Protein AF-A0A1Q6R1G9-F1 (afdb_monomer)

Radius of gyration: 31.73 Å; Cα contacts (8 Å, |Δi|>4): 697; chains: 1; bounding box: 76×93×84 Å

pLDDT: mean 74.27, std 26.26, range [19.41, 98.19]

Solvent-accessible surface area (backbone atoms only — not comparable to full-atom values): 33262 Å² total; per-residue (Å²): 124,80,90,58,87,62,48,75,34,100,68,60,64,39,82,42,66,27,31,34,42,89,92,45,74,38,28,30,26,38,47,34,51,41,28,40,20,46,50,26,41,53,62,71,67,64,54,93,79,70,81,66,84,93,47,69,42,54,80,37,69,36,91,87,44,91,83,36,76,12,43,40,50,48,34,46,52,32,20,53,36,39,52,46,38,18,48,18,36,37,53,42,29,65,72,31,44,64,91,57,56,82,82,32,47,73,58,72,89,51,33,76,81,76,44,68,95,38,75,33,50,74,73,65,29,59,77,53,65,34,50,72,80,45,71,69,57,49,48,49,62,72,39,42,71,58,53,43,41,52,50,14,51,75,69,69,34,93,38,42,53,56,40,26,34,33,45,31,66,24,44,44,65,33,51,48,54,49,40,52,45,44,38,50,9,48,56,44,49,58,60,48,51,79,72,63,71,82,51,71,69,55,30,54,50,51,38,64,76,44,42,68,62,36,46,75,73,67,40,38,95,82,62,48,54,25,32,30,35,33,41,25,36,42,59,56,64,63,49,95,88,62,63,78,62,66,44,69,45,74,67,37,43,54,50,59,55,67,72,38,47,53,53,37,49,54,52,52,52,50,53,53,52,51,51,52,52,51,52,55,56,41,54,70,68,74,67,61,86,64,52,75,68,56,55,51,19,55,51,11,45,73,60,23,69,44,65,77,34,12,78,66,22,9,55,44,69,74,38,52,87,78,58,52,60,67,72,57,31,57,57,70,71,37,88,84,68,49,66,73,44,69,51,81,45,79,56,61,58,30,43,34,43,38,34,35,59,42,72,45,47,43,43,56,54,52,27,41,52,52,51,48,51,50,56,51,44,50,53,46,50,51,32,28,66,75,45,55,72,48,72,42,74,86,62,50,41,40,50,82,48,76,50,85,59,66,58,28,64,76,79,58,44,78,77,78,80,76,78,61,84,56,72,57,46,49,58,30,43,35,72,71,32,58,81,42,66,53,86,98,39,59,48,58,90,83,63,66,53,68,60,60,50,56,48,56,50,60,52,77,72,47,78,83,78,80,83,76,86,86,82,82,84,80,87,83,81,92,79,87,83,85,82,90,81,86,81,88,84,86,87,83,84,87,86,84,89,83,86,84,90,85,88,91,82,90,85,90,84,84,86,80,87,85,87,80,90,79,84,81,78,89,84,79,92,76,93,73,81,70,66,52,64,77,66,60,70,68,73,66,81,67,64,66,60,90,61,67,71,30,60,78,48,55,77,67,71,92,116

Nearest PDB structures (foldseek):
  5htf-assembly1_A  TM=3.664E-01  e=1.266E-05  Listeria monocytogenes EGD-e
  5htf-assembly1_B  TM=3.192E-01  e=3.270E-05  Listeria monocytogenes EGD-e
  3rfw-assembly1_A-2  TM=3.712E-01  e=2.515E-04  Campylobacter jejuni
  5tvl-assembly1_C  TM=3.513E-01  e=1.892E-04  Streptococcus pneumoniae str. Canada MDR_19A

Structure (mmCIF, N/CA/C/O backbone):
data_AF-A0A1Q6R1G9-F1
#
_entry.id   AF-A0A1Q6R1G9-F1
#
loop_
_atom_site.group_PDB
_atom_site.id
_atom_site.type_symbol
_atom_site.label_atom_id
_atom_site.label_alt_id
_atom_site.label_comp_id
_atom_site.label_asym_id
_atom_site.label_entity_id
_atom_site.label_seq_id
_atom_site.pdbx_PDB_ins_code
_atom_site.Cartn_x
_atom_site.Cartn_y
_atom_site.Cartn_z
_atom_site.occupancy
_atom_site.B_iso_or_equiv
_atom_site.auth_seq_id
_atom_site.auth_comp_id
_atom_site.auth_asym_id
_atom_site.auth_atom_id
_atom_site.pdbx_PDB_model_num
ATOM 1 N N . MET A 1 1 ? -4.329 -7.900 30.659 1.00 45.16 1 MET A N 1
ATOM 2 C CA . MET A 1 1 ? -5.139 -9.110 30.911 1.00 45.16 1 MET A CA 1
ATOM 3 C C . MET A 1 1 ? -6.608 -8.745 30.788 1.00 45.16 1 MET A C 1
ATOM 5 O O . MET A 1 1 ? -7.046 -7.829 31.473 1.00 45.16 1 MET A O 1
ATOM 9 N N . THR A 1 2 ? -7.349 -9.414 29.908 1.00 57.22 2 THR A N 1
ATOM 10 C CA . THR A 1 2 ? -8.808 -9.296 29.784 1.00 57.22 2 THR A CA 1
ATOM 11 C C . THR A 1 2 ? -9.470 -9.922 31.015 1.00 57.22 2 THR A C 1
ATOM 13 O O . THR A 1 2 ? -9.347 -11.117 31.260 1.00 57.22 2 THR A O 1
ATOM 16 N N . CYS A 1 3 ? -10.134 -9.116 31.844 1.00 59.91 3 CYS A N 1
ATOM 17 C CA . CYS A 1 3 ? -10.627 -9.555 33.159 1.00 59.91 3 CYS A CA 1
ATOM 18 C C . CYS A 1 3 ? -11.854 -10.492 33.107 1.00 59.91 3 CYS A C 1
ATOM 20 O O . CYS A 1 3 ? -12.264 -11.006 34.147 1.00 59.91 3 CYS A O 1
ATOM 22 N N . LYS A 1 4 ? -12.468 -10.695 31.931 1.00 70.62 4 LYS A N 1
ATOM 23 C CA . LYS A 1 4 ? -13.670 -11.524 31.740 1.00 70.62 4 LYS A CA 1
ATOM 24 C C . LYS A 1 4 ? -13.380 -12.718 30.829 1.00 70.62 4 LYS A C 1
ATOM 26 O O . LYS A 1 4 ? -12.700 -12.570 29.820 1.00 70.62 4 LYS A O 1
ATOM 31 N N . GLY A 1 5 ? -13.947 -13.881 31.164 1.00 78.44 5 GLY A N 1
ATOM 32 C CA . GLY A 1 5 ? -13.826 -15.102 30.353 1.00 78.44 5 GLY A CA 1
ATOM 33 C C . GLY A 1 5 ? -14.495 -14.997 28.977 1.00 78.44 5 GLY A C 1
ATOM 34 O O . GLY A 1 5 ? -13.939 -15.482 28.002 1.00 78.44 5 GLY A O 1
ATOM 35 N N . SER A 1 6 ? -15.635 -14.308 28.887 1.00 89.38 6 SER A N 1
ATOM 36 C CA . SER A 1 6 ? -16.322 -13.984 27.630 1.00 89.38 6 SER A CA 1
ATOM 37 C C . SER A 1 6 ? -16.879 -12.560 27.690 1.00 89.38 6 SER A C 1
ATOM 39 O O . SER A 1 6 ? -17.251 -12.068 28.762 1.00 89.38 6 SER A O 1
ATOM 41 N N . TYR A 1 7 ? -16.903 -11.908 26.531 1.00 92.19 7 TYR A N 1
ATOM 42 C CA . TYR A 1 7 ? -17.490 -10.591 26.288 1.00 92.19 7 TYR A CA 1
ATOM 43 C C . TYR A 1 7 ? -18.779 -10.673 25.463 1.00 92.19 7 TYR A C 1
ATOM 45 O O . TYR A 1 7 ? -19.393 -9.639 25.205 1.00 92.19 7 TYR A O 1
ATOM 53 N N . THR A 1 8 ? -19.195 -11.878 25.064 1.00 90.38 8 THR A N 1
ATOM 54 C CA . THR A 1 8 ? -20.430 -12.109 24.308 1.00 90.38 8 THR A CA 1
ATOM 55 C C . THR A 1 8 ? -21.641 -11.677 25.132 1.00 90.38 8 THR A C 1
ATOM 57 O O . THR A 1 8 ? -21.770 -12.049 26.300 1.00 90.38 8 THR A O 1
ATOM 60 N N . ALA A 1 9 ? -22.542 -10.904 24.530 1.00 87.56 9 ALA A N 1
ATOM 61 C CA . ALA A 1 9 ? -23.785 -10.478 25.161 1.00 87.56 9 ALA A CA 1
ATOM 62 C C . ALA A 1 9 ? -24.966 -10.555 24.185 1.00 87.56 9 ALA A C 1
ATOM 64 O O . ALA A 1 9 ? -24.833 -10.223 23.009 1.00 87.56 9 ALA A O 1
ATOM 65 N N . ASP A 1 10 ? -26.145 -10.915 24.703 1.00 81.38 10 ASP A N 1
ATOM 66 C CA . ASP A 1 10 ? -27.396 -10.962 23.926 1.00 81.38 10 ASP A CA 1
ATOM 67 C C . ASP A 1 10 ? -27.864 -9.569 23.470 1.00 81.38 10 ASP A C 1
ATOM 69 O O . ASP A 1 10 ? -28.629 -9.430 22.518 1.00 81.38 10 ASP A O 1
ATOM 73 N N . SER A 1 11 ? -27.415 -8.520 24.163 1.00 81.94 11 SER A N 1
ATOM 74 C CA . SER A 1 11 ? -27.711 -7.129 23.831 1.00 81.94 11 SER A CA 1
ATOM 75 C C . SER A 1 11 ? -26.503 -6.242 24.103 1.00 81.94 11 SER A C 1
ATOM 77 O O . SER A 1 11 ? -25.912 -6.318 25.182 1.00 81.94 11 SER A O 1
ATOM 79 N N . VAL A 1 12 ? -26.194 -5.353 23.160 1.00 85.69 12 VAL A N 1
ATOM 80 C CA . VAL A 1 12 ? -25.101 -4.380 23.265 1.00 85.69 12 VAL A CA 1
ATOM 81 C C . VAL A 1 12 ? -25.674 -3.013 23.632 1.00 85.69 12 VAL A C 1
ATOM 83 O O . VAL A 1 12 ? -26.525 -2.478 22.921 1.00 85.69 12 VAL A O 1
ATOM 86 N N . ASN A 1 13 ? -25.197 -2.411 24.726 1.00 89.00 13 ASN A N 1
ATOM 87 C CA . ASN A 1 13 ? -25.450 -0.991 24.979 1.00 89.00 13 ASN A CA 1
ATOM 88 C C . ASN A 1 13 ? -24.485 -0.166 24.123 1.00 89.00 13 ASN A C 1
ATOM 90 O O . ASN A 1 13 ? -23.390 0.156 24.582 1.00 89.00 13 ASN A O 1
ATOM 94 N N . ALA A 1 14 ? -24.898 0.167 22.899 1.00 89.38 14 ALA A N 1
ATOM 95 C CA . ALA A 1 14 ? -24.054 0.849 21.917 1.00 89.38 14 ALA A CA 1
ATOM 96 C C . ALA A 1 14 ? -23.446 2.162 22.440 1.00 89.38 14 ALA A C 1
ATOM 98 O O . ALA A 1 14 ? -22.307 2.465 22.118 1.00 89.38 14 ALA A O 1
ATOM 99 N N . SER A 1 15 ? -24.160 2.892 23.304 1.00 92.19 15 SER A N 1
ATOM 100 C CA . SER A 1 15 ? -23.715 4.183 23.853 1.00 92.19 15 SER A CA 1
ATOM 101 C C . SER A 1 15 ? -22.721 4.090 25.016 1.00 92.19 15 SER A C 1
ATOM 103 O O . SER A 1 15 ? -22.180 5.110 25.439 1.00 92.19 15 SER A O 1
ATOM 105 N N . ALA A 1 16 ? -22.498 2.897 25.576 1.00 94.69 16 ALA A N 1
ATOM 106 C CA . ALA A 1 16 ? -21.579 2.742 26.697 1.00 94.69 16 ALA A CA 1
ATOM 107 C C . ALA A 1 16 ? -20.139 3.013 26.248 1.00 94.69 16 ALA A C 1
ATOM 109 O O . ALA A 1 16 ? -19.669 2.413 25.283 1.00 94.69 16 ALA A O 1
ATOM 110 N N . VAL A 1 17 ? -19.449 3.894 26.970 1.00 97.06 17 VAL A N 1
ATOM 111 C CA . VAL A 1 17 ? -18.030 4.188 26.758 1.00 97.06 17 VAL A CA 1
ATOM 112 C C . VAL A 1 17 ? -17.202 3.026 27.295 1.00 97.06 17 VAL A C 1
ATOM 114 O O . VAL A 1 17 ? -17.390 2.606 28.435 1.00 97.06 17 VAL A O 1
ATOM 117 N N . VAL A 1 18 ? -16.301 2.508 26.467 1.00 96.62 18 VAL A N 1
ATOM 118 C CA . VAL A 1 18 ? -15.446 1.354 26.779 1.00 96.62 18 VAL A CA 1
ATOM 119 C C . VAL A 1 18 ? -13.963 1.690 2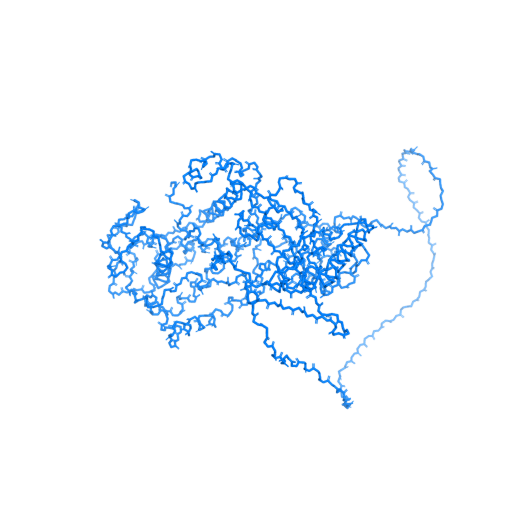6.785 1.00 96.62 18 VAL A C 1
ATOM 121 O O . VAL A 1 18 ? -13.184 0.963 27.397 1.00 96.62 18 VAL A O 1
ATOM 124 N N . ALA A 1 19 ? -13.561 2.778 26.129 1.00 97.62 19 ALA A N 1
ATOM 125 C CA . ALA A 1 19 ? -12.200 3.282 26.212 1.00 97.62 19 ALA A CA 1
ATOM 126 C C . ALA A 1 19 ? -12.145 4.802 26.026 1.00 97.62 19 ALA A C 1
ATOM 128 O O . ALA A 1 19 ? -13.033 5.392 25.407 1.00 97.62 19 ALA A O 1
ATOM 129 N N . THR A 1 20 ? -11.093 5.424 26.551 1.00 97.94 20 THR A N 1
ATOM 130 C CA . THR A 1 20 ? -10.837 6.865 26.453 1.00 97.94 20 THR A CA 1
ATOM 131 C C . THR A 1 20 ? -9.377 7.162 26.147 1.00 97.94 20 THR A C 1
ATOM 133 O O . THR A 1 20 ? -8.485 6.513 26.687 1.00 97.94 20 THR A O 1
ATOM 136 N N . VAL A 1 21 ? -9.130 8.190 25.333 1.00 96.94 21 VAL A N 1
ATOM 137 C CA . VAL A 1 21 ? -7.810 8.817 25.149 1.00 96.94 21 VAL A CA 1
ATOM 138 C C . VAL A 1 21 ? -8.005 10.323 25.304 1.00 96.94 21 VAL A C 1
ATOM 140 O O . VAL A 1 21 ? -8.555 10.991 24.428 1.00 96.94 21 VAL A O 1
ATOM 143 N N . GLY A 1 22 ? -7.610 10.879 26.449 1.00 91.81 22 GLY A N 1
ATOM 144 C CA . GLY A 1 22 ? -7.936 12.268 26.781 1.00 91.81 22 GLY A CA 1
ATOM 145 C C . GLY A 1 22 ? -9.454 12.501 26.809 1.00 91.81 22 GLY A C 1
ATOM 146 O O . GLY A 1 22 ? -10.150 11.915 27.632 1.00 91.81 22 GLY A O 1
ATOM 147 N N . ASN A 1 23 ? -9.963 13.355 25.915 1.00 93.44 23 ASN A N 1
ATOM 148 C CA . ASN A 1 23 ? -11.399 13.656 25.802 1.00 93.44 23 ASN A CA 1
ATOM 149 C C . ASN A 1 23 ? -12.135 12.778 24.776 1.00 93.44 23 ASN A C 1
ATOM 151 O O . ASN A 1 23 ? -13.359 12.854 24.679 1.00 93.44 23 ASN A O 1
ATOM 155 N N . GLU A 1 24 ? -11.401 11.983 24.004 1.00 96.38 24 GLU A N 1
ATOM 156 C CA . GLU A 1 24 ? -11.940 11.146 22.938 1.00 96.38 24 GLU A CA 1
ATOM 157 C C . GLU A 1 24 ? -12.395 9.801 23.508 1.00 96.38 24 GLU A C 1
ATOM 159 O O . GLU A 1 24 ? -11.781 9.268 24.438 1.00 96.38 24 GLU A O 1
ATOM 164 N N . GLN A 1 25 ? -13.484 9.257 22.965 1.00 96.88 25 GLN A N 1
ATOM 165 C CA . GLN A 1 25 ? -14.169 8.084 23.509 1.00 96.88 25 GLN A CA 1
ATOM 166 C C . GLN A 1 25 ? -14.356 7.009 22.441 1.00 96.88 25 GLN A C 1
ATOM 168 O O . GLN A 1 25 ? -14.712 7.310 21.304 1.00 96.88 25 GLN A O 1
ATOM 173 N N . LEU A 1 26 ? -14.175 5.752 22.842 1.00 97.50 26 LEU A N 1
ATOM 174 C CA . LEU A 1 26 ? -14.680 4.588 22.126 1.00 97.50 26 LEU A CA 1
ATOM 175 C C . LEU A 1 26 ? -15.954 4.116 22.807 1.00 97.50 26 LEU A C 1
ATOM 177 O O . LEU A 1 26 ? -15.952 3.831 24.007 1.00 97.50 26 LEU A O 1
ATOM 181 N N . THR A 1 27 ? -17.026 3.987 22.040 1.00 95.94 27 THR A N 1
ATOM 182 C CA . THR A 1 27 ? -18.274 3.383 22.509 1.00 95.94 27 THR A CA 1
ATOM 183 C C . THR A 1 27 ? -18.367 1.909 22.116 1.00 95.94 27 THR A C 1
ATOM 185 O O . THR A 1 27 ? -17.673 1.443 21.212 1.00 95.94 27 THR A O 1
ATOM 188 N N . ASN A 1 28 ? -19.245 1.151 22.771 1.00 93.62 28 ASN A N 1
ATOM 189 C CA . ASN A 1 28 ? -19.519 -0.241 22.412 1.00 93.62 28 ASN A CA 1
ATOM 190 C C . ASN A 1 28 ? -20.023 -0.390 20.965 1.00 93.62 28 ASN A C 1
ATOM 192 O O . ASN A 1 28 ? -19.706 -1.400 20.340 1.00 93.62 28 ASN A O 1
ATOM 196 N N . GLY A 1 29 ? -20.787 0.581 20.442 1.00 92.94 29 GLY A N 1
ATOM 197 C CA . GLY A 1 29 ? -21.279 0.590 19.057 1.00 92.94 29 GLY A CA 1
ATOM 198 C C . GLY A 1 29 ? -20.135 0.670 18.047 1.00 92.94 29 GLY A C 1
ATOM 199 O O . GLY A 1 29 ? -20.004 -0.192 17.180 1.00 92.94 29 GLY A O 1
ATOM 200 N N . GLN A 1 30 ? -19.231 1.629 18.241 1.00 94.56 30 GLN A N 1
ATOM 201 C CA . GLN A 1 30 ? -18.008 1.767 17.445 1.00 94.56 30 GLN A CA 1
ATOM 202 C C . GLN A 1 30 ? -17.062 0.568 17.606 1.00 94.56 30 GLN A C 1
ATOM 204 O O . GLN A 1 30 ? -16.509 0.081 16.621 1.00 94.56 30 GLN A O 1
ATOM 209 N N . LEU A 1 31 ? -16.892 0.050 18.831 1.00 95.12 31 LEU A N 1
ATOM 210 C CA . LEU A 1 31 ? -16.052 -1.124 19.091 1.00 95.12 31 LEU A CA 1
ATOM 211 C C . LEU A 1 31 ? -16.529 -2.342 18.298 1.00 95.12 31 LEU A C 1
ATOM 213 O O . LEU A 1 31 ? -15.694 -3.121 17.839 1.00 95.12 31 LEU A O 1
ATOM 217 N N . GLN A 1 32 ? -17.843 -2.498 18.102 1.00 93.00 32 GLN A N 1
ATOM 218 C CA . GLN A 1 32 ? -18.346 -3.586 17.279 1.00 93.00 32 GLN A CA 1
ATOM 219 C C . GLN A 1 32 ? -17.783 -3.536 15.855 1.00 93.00 32 GLN A C 1
ATOM 221 O O . GLN A 1 32 ? -17.365 -4.566 15.334 1.00 93.00 32 GLN A O 1
ATOM 226 N N . VAL A 1 33 ? -17.754 -2.349 15.241 1.00 92.12 33 VAL A N 1
ATOM 227 C CA . VAL A 1 33 ? -17.254 -2.155 13.874 1.00 92.12 33 VAL A CA 1
ATOM 228 C C . VAL A 1 33 ? -15.793 -2.598 13.785 1.00 92.12 33 VAL A C 1
ATOM 230 O O . VAL A 1 33 ? -15.465 -3.449 12.962 1.00 92.12 33 VAL A O 1
ATOM 233 N N . TYR A 1 34 ? -14.938 -2.115 14.693 1.00 92.88 34 TYR A N 1
ATOM 234 C CA . TYR A 1 34 ? -13.528 -2.520 14.741 1.00 92.88 34 TYR A CA 1
ATOM 235 C C . TYR A 1 34 ? -13.355 -4.025 14.969 1.00 92.88 34 TYR A C 1
ATOM 237 O O . TYR A 1 34 ? -12.581 -4.667 14.265 1.00 92.88 34 TYR A O 1
ATOM 245 N N . TYR A 1 35 ? -14.086 -4.605 15.923 1.00 94.06 35 TYR A N 1
ATOM 246 C CA . TYR A 1 35 ? -13.999 -6.031 16.240 1.00 94.06 35 TYR A CA 1
ATOM 247 C C . TYR A 1 35 ? -14.325 -6.911 15.036 1.00 94.06 35 TYR A C 1
ATOM 249 O O . TYR A 1 35 ? -13.579 -7.824 14.689 1.00 94.06 35 TYR A O 1
ATOM 257 N N . TRP A 1 36 ? -15.430 -6.611 14.371 1.00 91.94 36 TRP A N 1
ATOM 258 C CA . TRP A 1 36 ? -15.939 -7.428 13.286 1.00 91.94 36 TRP A CA 1
ATOM 259 C C . TRP A 1 36 ? -15.193 -7.212 11.967 1.00 91.94 36 TRP A C 1
ATOM 261 O O . TRP A 1 36 ? -15.085 -8.156 11.184 1.00 91.94 36 TRP A O 1
ATOM 271 N N . MET A 1 37 ? -14.582 -6.040 11.767 1.00 89.88 37 MET A N 1
ATOM 272 C CA . MET A 1 37 ? -13.588 -5.820 10.710 1.00 89.88 37 MET A CA 1
ATOM 273 C C . MET A 1 37 ? -12.325 -6.665 10.912 1.00 89.88 37 MET A C 1
ATOM 275 O O . MET A 1 37 ? -11.801 -7.212 9.942 1.00 89.88 37 MET A O 1
ATOM 279 N N . GLU A 1 38 ? -11.826 -6.793 12.147 1.00 91.75 38 GLU A N 1
ATOM 280 C CA . GLU A 1 38 ? -10.655 -7.632 12.452 1.00 91.75 38 GLU A CA 1
ATOM 281 C C . GLU A 1 38 ? -10.944 -9.112 12.179 1.00 91.75 38 GLU A C 1
ATOM 283 O O . GLU A 1 38 ? -10.144 -9.792 11.536 1.00 91.75 38 GLU A O 1
ATOM 288 N N . VAL A 1 39 ? -12.122 -9.596 12.587 1.00 91.88 39 VAL A N 1
ATOM 289 C CA . VAL A 1 39 ? -12.578 -10.965 12.291 1.00 91.88 39 VAL A CA 1
ATOM 290 C C . VAL A 1 39 ? -12.679 -11.196 10.779 1.00 91.88 39 VAL A C 1
ATOM 292 O O . VAL A 1 39 ? -12.166 -12.198 10.278 1.00 91.88 39 VAL A O 1
ATOM 295 N N . ALA A 1 40 ? -13.313 -10.277 10.042 1.00 89.56 40 ALA A N 1
ATOM 296 C CA . ALA A 1 40 ? -13.475 -10.383 8.592 1.00 89.56 40 ALA A CA 1
ATOM 297 C C . ALA A 1 40 ? -12.126 -10.382 7.857 1.00 89.56 40 ALA A C 1
ATOM 299 O O . ALA A 1 40 ? -11.899 -11.219 6.982 1.00 89.56 40 ALA A O 1
ATOM 300 N N . SER A 1 41 ? -11.213 -9.494 8.258 1.00 89.06 41 SER A N 1
ATOM 301 C CA . SER A 1 41 ? -9.874 -9.387 7.666 1.00 89.06 41 SER A CA 1
ATOM 302 C C . SER A 1 41 ? -9.068 -10.670 7.893 1.00 89.06 41 SER A C 1
ATOM 304 O O . SER A 1 41 ? -8.494 -11.215 6.952 1.00 89.06 41 SER A O 1
ATOM 306 N N . TYR A 1 42 ? -9.102 -11.218 9.113 1.00 90.75 42 TYR A N 1
ATOM 307 C CA . TYR A 1 42 ? -8.422 -12.474 9.438 1.00 90.75 42 TYR A CA 1
ATOM 308 C C . TYR A 1 42 ? -9.006 -13.668 8.670 1.00 90.75 42 TYR A C 1
ATOM 310 O O . TYR A 1 42 ? -8.274 -14.520 8.167 1.00 90.75 42 TYR A O 1
ATOM 318 N N . ARG A 1 43 ? -10.338 -13.716 8.524 1.00 88.56 43 ARG A N 1
ATOM 319 C CA . ARG A 1 43 ? -11.025 -14.739 7.724 1.00 88.56 43 ARG A CA 1
ATOM 320 C C . ARG A 1 43 ? -10.616 -14.681 6.252 1.00 88.56 43 ARG A C 1
ATOM 322 O O . ARG A 1 43 ? -10.435 -15.728 5.635 1.00 88.56 43 ARG A O 1
ATOM 329 N N . GLN A 1 44 ? -10.480 -13.481 5.688 1.00 86.81 44 GLN A N 1
ATOM 330 C CA . GLN A 1 44 ? -10.118 -13.289 4.283 1.00 86.81 44 GLN A CA 1
ATOM 331 C C . GLN A 1 44 ? -8.654 -13.640 3.996 1.00 86.81 44 GLN A C 1
ATOM 333 O O . GLN A 1 44 ? -8.360 -14.184 2.933 1.00 86.81 44 GLN A O 1
ATOM 338 N N . ALA A 1 45 ? -7.752 -13.365 4.940 1.00 85.75 45 ALA A N 1
ATOM 339 C CA . ALA A 1 45 ? -6.326 -13.652 4.801 1.00 85.75 45 ALA A CA 1
ATOM 340 C C . ALA A 1 45 ? -5.993 -15.157 4.752 1.00 85.75 45 ALA A C 1
ATOM 342 O O . ALA A 1 45 ? -4.891 -15.513 4.341 1.00 85.75 45 ALA A O 1
ATOM 343 N N . ALA A 1 46 ? -6.941 -16.035 5.112 1.00 82.19 46 ALA A N 1
ATOM 344 C CA . ALA A 1 46 ? -6.814 -17.492 5.028 1.00 82.19 46 ALA A CA 1
ATOM 345 C C . ALA A 1 46 ? -5.542 -18.038 5.709 1.00 82.19 46 ALA A C 1
ATOM 347 O O . ALA A 1 46 ? -4.821 -18.859 5.142 1.00 82.19 46 ALA A O 1
ATOM 348 N N . HIS A 1 47 ? -5.276 -17.563 6.930 1.00 84.56 47 HIS A N 1
ATOM 349 C CA . HIS A 1 47 ? -4.162 -18.029 7.756 1.00 84.56 47 HIS A CA 1
ATOM 350 C C . HIS A 1 47 ? -4.216 -19.547 7.994 1.00 84.56 47 HIS A C 1
ATOM 352 O O . HIS A 1 47 ? -5.297 -20.126 8.112 1.00 84.56 47 HIS A O 1
ATOM 358 N N . GLU A 1 48 ? -3.043 -20.182 8.101 1.00 85.06 48 GLU A N 1
ATOM 359 C CA . GLU A 1 48 ? -2.925 -21.626 8.361 1.00 85.06 48 GLU A CA 1
ATOM 360 C C . GLU A 1 48 ? -3.580 -22.025 9.689 1.00 85.06 48 GLU A C 1
ATOM 362 O O . GLU A 1 48 ? -4.308 -23.016 9.758 1.00 85.06 48 GLU A O 1
ATOM 367 N N . THR A 1 49 ? -3.363 -21.214 10.725 1.00 91.62 49 THR A N 1
ATOM 368 C CA . THR A 1 49 ? -4.029 -21.335 12.022 1.00 91.62 49 THR A CA 1
ATOM 369 C C . THR A 1 49 ? -5.186 -20.350 12.064 1.00 91.62 49 THR A C 1
ATOM 371 O O . THR A 1 49 ? -4.966 -19.146 12.003 1.00 91.62 49 THR A O 1
ATOM 374 N N . ALA A 1 50 ? -6.421 -20.835 12.172 1.00 92.38 50 ALA A N 1
ATOM 375 C CA . ALA A 1 50 ? -7.610 -19.989 12.220 1.00 92.38 50 ALA A CA 1
ATOM 376 C C . ALA A 1 50 ? -8.716 -20.620 13.081 1.00 92.38 50 ALA A C 1
ATOM 378 O O . ALA A 1 50 ? -8.784 -21.850 13.181 1.00 92.38 50 ALA A O 1
ATOM 379 N N . PRO A 1 51 ? -9.602 -19.811 13.694 1.00 94.00 51 PRO A N 1
ATOM 380 C CA . PRO A 1 51 ? -10.769 -20.342 14.380 1.00 94.00 51 PRO A CA 1
ATOM 381 C C . PRO A 1 51 ? -11.768 -20.950 13.395 1.00 94.00 51 PRO A C 1
ATOM 383 O O . PRO A 1 51 ? -11.838 -20.583 12.222 1.00 94.00 51 PRO A O 1
ATOM 386 N N . ASP A 1 52 ? -12.630 -21.818 13.914 1.00 92.19 52 ASP A N 1
ATOM 387 C CA . ASP A 1 52 ? -13.865 -22.181 13.236 1.00 92.19 52 ASP A CA 1
ATOM 388 C C . ASP A 1 52 ? -14.849 -21.006 13.349 1.00 92.19 52 ASP A C 1
ATOM 390 O O . ASP A 1 52 ? -15.458 -20.783 14.399 1.00 92.19 52 ASP A O 1
ATOM 394 N N . PHE A 1 53 ? -14.973 -20.228 12.271 1.00 90.06 53 PHE A N 1
ATOM 395 C CA . PHE A 1 53 ? -15.846 -19.051 12.211 1.00 90.06 53 PHE A CA 1
ATOM 396 C C . PHE A 1 53 ? -17.344 -19.387 12.299 1.00 90.06 53 PHE A C 1
ATOM 398 O O . PHE A 1 53 ? -18.139 -18.481 12.539 1.00 90.06 53 PHE A O 1
ATOM 405 N N . ASP A 1 54 ? -17.733 -20.659 12.151 1.00 88.81 54 ASP A N 1
ATOM 406 C CA . ASP A 1 54 ? -19.119 -21.107 12.332 1.00 88.81 54 ASP A CA 1
ATOM 407 C C . ASP A 1 54 ? -19.428 -21.460 13.803 1.00 88.81 54 ASP A C 1
ATOM 409 O O . ASP A 1 54 ? -20.562 -21.807 14.152 1.00 88.81 54 ASP A O 1
ATOM 413 N N . LYS A 1 55 ? -18.432 -21.364 14.696 1.00 90.50 55 LYS A N 1
ATOM 414 C CA . LYS A 1 55 ? -18.561 -21.597 16.140 1.00 90.50 55 LYS A CA 1
ATOM 415 C C . LYS A 1 55 ? -18.306 -20.325 16.959 1.00 90.50 55 LYS A C 1
ATOM 417 O O . LYS A 1 55 ? -17.586 -19.431 16.519 1.00 90.50 55 LYS A O 1
ATOM 422 N N . PRO A 1 56 ? -18.823 -20.245 18.202 1.00 90.75 56 PRO A N 1
ATOM 423 C CA . PRO A 1 56 ? -18.568 -19.104 19.079 1.00 90.75 56 PRO A CA 1
ATOM 424 C C . PRO A 1 56 ? -17.069 -18.894 19.347 1.00 90.75 56 PRO A C 1
ATOM 426 O O . PRO A 1 56 ? -16.384 -19.788 19.853 1.00 90.75 56 PRO A O 1
ATOM 429 N N . LEU A 1 57 ? -16.553 -17.706 19.014 1.00 92.75 57 LEU A N 1
ATOM 430 C CA . LEU A 1 57 ? -15.128 -17.355 19.127 1.00 92.75 57 LEU A CA 1
ATOM 431 C C . LEU A 1 57 ? -14.634 -17.259 20.580 1.00 92.75 57 LEU A C 1
ATOM 433 O O . LEU A 1 57 ? -13.436 -17.334 20.839 1.00 92.75 57 LEU A O 1
ATOM 437 N N . ASP A 1 58 ? -15.539 -17.090 21.540 1.00 92.75 58 ASP A N 1
ATOM 438 C CA . ASP A 1 58 ? -15.238 -17.015 22.972 1.00 92.75 58 ASP A CA 1
ATOM 439 C C . ASP A 1 58 ? -15.012 -18.384 23.622 1.00 92.75 58 ASP A C 1
ATOM 441 O O . ASP A 1 58 ? -14.410 -18.465 24.691 1.00 92.75 58 ASP A O 1
ATOM 445 N N . THR A 1 59 ? -15.448 -19.458 22.962 1.00 92.06 59 THR A N 1
ATOM 446 C CA . THR A 1 59 ? -15.269 -20.844 23.425 1.00 92.06 59 THR A CA 1
ATOM 447 C C . THR A 1 59 ? -14.033 -21.531 22.848 1.00 92.06 59 THR A C 1
ATOM 449 O O . THR A 1 59 ? -13.641 -22.595 23.325 1.00 92.06 59 THR A O 1
ATOM 452 N N . GLN A 1 60 ? -13.422 -20.939 21.821 1.00 94.06 60 GLN A N 1
ATOM 453 C CA . GLN A 1 60 ? -12.291 -21.513 21.100 1.00 94.06 60 GLN A CA 1
ATOM 454 C C . GLN A 1 60 ? -10.982 -20.903 21.617 1.00 94.06 60 GLN A C 1
ATOM 456 O O . GLN A 1 60 ? -10.858 -19.674 21.585 1.00 94.06 60 GLN A O 1
ATOM 461 N N . PRO A 1 61 ? -10.009 -21.709 22.081 1.00 93.44 61 PRO A N 1
ATOM 462 C CA . PRO A 1 61 ? -8.728 -21.192 22.550 1.00 93.44 61 PRO A CA 1
ATOM 463 C C . PRO A 1 61 ? -7.943 -20.552 21.402 1.00 93.44 61 PRO A C 1
ATOM 465 O O . PRO A 1 61 ? -7.948 -21.070 20.287 1.00 93.44 61 PRO A O 1
ATOM 468 N N . CYS A 1 62 ? -7.273 -19.432 21.678 1.00 92.88 62 CYS A N 1
ATOM 469 C CA . CYS A 1 62 ? -6.345 -18.826 20.726 1.00 92.88 62 CYS A CA 1
ATOM 470 C C . CYS A 1 62 ? -5.000 -19.557 20.802 1.00 92.88 62 CYS A C 1
ATOM 472 O O . CYS A 1 62 ? -4.411 -19.649 21.877 1.00 92.88 62 CYS A O 1
ATOM 474 N N . GLU A 1 63 ? -4.519 -20.070 19.673 1.00 91.50 63 GLU A N 1
ATOM 475 C CA . GLU A 1 63 ? -3.270 -20.845 19.614 1.00 91.50 63 GLU A CA 1
ATOM 476 C C . GLU A 1 63 ? -2.048 -19.977 19.284 1.00 91.50 63 GLU A C 1
ATOM 478 O O . GLU A 1 63 ? -0.918 -20.410 19.486 1.00 91.50 63 GLU A O 1
ATOM 483 N N . ILE A 1 64 ? -2.275 -18.749 18.807 1.00 91.06 64 ILE A N 1
ATOM 484 C CA . ILE A 1 64 ? -1.224 -17.862 18.287 1.00 91.06 64 ILE A CA 1
ATOM 485 C C . ILE A 1 64 ? -0.829 -16.728 19.239 1.00 91.06 64 ILE A C 1
ATOM 487 O O . ILE A 1 64 ? 0.222 -16.128 19.063 1.00 91.06 64 ILE A O 1
ATOM 491 N N . ASP A 1 65 ? -1.642 -16.422 20.254 1.00 88.81 65 ASP A N 1
ATOM 492 C CA . ASP A 1 65 ? -1.337 -15.386 21.248 1.00 88.81 65 ASP A CA 1
ATOM 493 C C . ASP A 1 65 ? -1.585 -15.942 22.654 1.00 88.81 65 ASP A C 1
ATOM 495 O O . ASP A 1 65 ? -2.723 -16.079 23.105 1.00 88.81 65 ASP A O 1
ATOM 499 N N . THR A 1 66 ? -0.498 -16.242 23.366 1.00 87.56 66 THR A N 1
ATOM 500 C CA . THR A 1 66 ? -0.548 -16.813 24.724 1.00 87.56 66 THR A CA 1
ATOM 501 C C . THR A 1 66 ? -1.008 -15.815 25.793 1.00 87.56 66 THR A C 1
ATOM 503 O O . THR A 1 66 ? -1.289 -16.209 26.927 1.00 87.56 66 THR A O 1
ATOM 506 N N . SER A 1 67 ? -1.121 -14.524 25.457 1.00 88.56 67 SER A N 1
ATOM 507 C CA . SER A 1 67 ? -1.609 -13.484 26.370 1.00 88.56 67 SER A CA 1
ATOM 508 C C . SER A 1 67 ? -3.139 -13.427 26.473 1.00 88.56 67 SER A C 1
ATOM 510 O O . SER A 1 67 ? -3.670 -12.718 27.338 1.00 88.56 67 SER A O 1
ATOM 512 N N . VAL A 1 68 ? -3.853 -14.171 25.622 1.00 90.81 68 VAL A N 1
ATOM 513 C CA . VAL A 1 68 ? -5.319 -14.243 25.573 1.00 90.81 68 VAL A CA 1
ATOM 514 C C . VAL A 1 68 ? -5.803 -15.691 25.652 1.00 90.81 68 VAL A C 1
ATOM 516 O O . VAL A 1 68 ? -5.122 -16.622 25.243 1.00 90.81 68 VAL A O 1
ATOM 519 N N . ALA A 1 69 ? -7.001 -15.896 26.198 1.00 90.56 69 ALA A N 1
ATOM 520 C CA . ALA A 1 69 ? -7.556 -17.231 26.418 1.00 90.56 69 ALA A CA 1
ATOM 521 C C . ALA A 1 69 ? -8.405 -17.746 25.248 1.00 90.56 69 ALA A C 1
ATOM 523 O O . ALA A 1 69 ? -8.622 -18.951 25.148 1.00 90.56 69 ALA A O 1
ATOM 524 N N . SER A 1 70 ? -8.919 -16.863 24.387 1.00 94.62 70 SER A N 1
ATOM 525 C CA . SER A 1 70 ? -9.817 -17.234 23.288 1.00 94.62 70 SER A CA 1
ATOM 526 C C . SER A 1 70 ? -9.633 -16.366 22.049 1.00 94.62 70 SER A C 1
ATOM 528 O O . SER A 1 70 ? -9.127 -15.243 22.130 1.00 94.62 70 SER A O 1
ATOM 530 N N . TRP A 1 71 ? -10.095 -16.860 20.899 1.00 94.62 71 TRP A N 1
ATOM 531 C CA . TRP A 1 71 ? -10.112 -16.089 19.653 1.00 94.62 71 TRP A CA 1
ATOM 532 C C . TRP A 1 71 ? -10.936 -14.802 19.774 1.00 94.62 71 TRP A C 1
ATOM 534 O O . TRP A 1 71 ? -10.559 -13.776 19.213 1.00 94.62 71 TRP A O 1
ATOM 544 N N . GLN A 1 72 ? -12.012 -14.793 20.573 1.00 94.81 72 GLN A N 1
ATOM 545 C CA . GLN A 1 72 ? -12.734 -13.551 20.867 1.00 94.81 72 GLN A CA 1
ATOM 546 C C . GLN A 1 72 ? -11.821 -12.513 21.524 1.00 94.81 72 GLN A C 1
ATOM 548 O O . GLN A 1 72 ? -11.830 -11.351 21.126 1.00 94.81 72 GLN A O 1
ATOM 553 N N . GLN A 1 73 ? -11.043 -12.911 22.529 1.00 94.69 73 GLN A N 1
ATOM 554 C CA . GLN A 1 73 ? -10.143 -11.992 23.222 1.00 94.69 73 GLN A CA 1
ATOM 555 C C . GLN A 1 73 ? -8.993 -11.528 22.321 1.00 94.69 73 GLN A C 1
ATOM 557 O O . GLN A 1 73 ? -8.608 -10.363 22.398 1.00 94.69 73 GLN A O 1
ATOM 562 N N . TYR A 1 74 ? -8.501 -12.399 21.436 1.00 95.00 74 TYR A N 1
ATOM 563 C CA . TYR A 1 74 ? -7.518 -12.046 20.411 1.00 95.00 74 TYR A CA 1
ATOM 564 C C . TYR A 1 74 ? -8.031 -10.927 19.493 1.00 95.00 74 TYR A C 1
ATOM 566 O O . TYR A 1 74 ? -7.413 -9.865 19.397 1.00 95.00 74 TYR A O 1
ATOM 574 N N . PHE A 1 75 ? -9.210 -11.103 18.888 1.00 95.00 75 PHE A N 1
ATOM 575 C CA . PHE A 1 75 ? -9.792 -10.077 18.017 1.00 95.00 75 PHE A CA 1
ATOM 576 C C . PHE A 1 75 ? -10.191 -8.810 18.779 1.00 95.00 75 PHE A C 1
ATOM 578 O O . PHE A 1 75 ? -10.028 -7.712 18.258 1.00 95.00 75 PHE A O 1
ATOM 585 N N . LEU A 1 76 ? -10.643 -8.925 20.034 1.00 95.81 76 LEU A N 1
ATOM 586 C CA . LEU A 1 76 ? -10.933 -7.761 20.876 1.00 95.81 76 LEU A CA 1
ATOM 587 C C . LEU A 1 76 ? -9.672 -6.933 21.151 1.00 95.81 76 LEU A C 1
ATOM 589 O O . LEU A 1 76 ? -9.709 -5.708 21.047 1.00 95.81 76 LEU A O 1
ATOM 593 N N . LYS A 1 77 ? -8.553 -7.591 21.471 1.00 95.12 77 LYS A N 1
ATOM 594 C CA . LYS A 1 77 ? -7.257 -6.931 21.662 1.00 95.12 77 LYS A CA 1
ATOM 595 C C . LYS A 1 77 ? -6.845 -6.174 20.398 1.00 95.12 77 LYS A C 1
ATOM 597 O O . LYS A 1 77 ? -6.515 -4.995 20.493 1.00 95.12 77 LYS A O 1
ATOM 602 N N . ARG A 1 78 ? -6.937 -6.806 19.223 1.00 94.50 78 ARG A N 1
ATOM 603 C CA . ARG A 1 78 ? -6.651 -6.157 17.929 1.00 94.50 78 ARG A CA 1
ATOM 604 C C . ARG A 1 78 ? -7.569 -4.972 17.657 1.00 94.50 78 ARG A C 1
ATOM 606 O O . ARG A 1 78 ? -7.082 -3.910 17.308 1.00 94.50 78 ARG A O 1
ATOM 613 N N . ALA A 1 79 ? -8.871 -5.113 17.893 1.00 95.12 79 ALA A N 1
ATOM 614 C CA . ALA A 1 79 ? -9.847 -4.048 17.671 1.00 95.12 79 ALA A CA 1
ATOM 615 C C . ALA A 1 79 ? -9.553 -2.797 18.510 1.00 95.12 79 ALA A C 1
ATOM 617 O O . ALA A 1 79 ? -9.579 -1.676 18.000 1.00 95.12 79 ALA A O 1
ATOM 618 N N . LEU A 1 80 ? -9.227 -2.996 19.791 1.00 96.38 80 LEU A N 1
ATOM 619 C CA . LEU A 1 80 ? -8.842 -1.916 20.700 1.00 96.38 80 LEU A CA 1
ATOM 620 C C . LEU A 1 80 ? -7.531 -1.255 20.256 1.00 96.38 80 LEU A C 1
ATOM 622 O O . LEU A 1 80 ? -7.441 -0.029 20.277 1.00 96.38 80 LEU A O 1
ATOM 626 N N . LEU A 1 81 ? -6.544 -2.042 19.811 1.00 95.00 81 LEU A N 1
ATOM 627 C CA . LEU A 1 81 ? -5.290 -1.519 19.261 1.00 95.00 81 LEU A CA 1
ATOM 628 C C . LEU A 1 81 ? -5.513 -0.749 17.955 1.00 95.00 81 LEU A C 1
ATOM 630 O O . LEU A 1 81 ? -4.925 0.313 17.786 1.00 95.00 81 LEU A O 1
ATOM 634 N N . SER A 1 82 ? -6.380 -1.234 17.066 1.00 93.62 82 SER A N 1
ATOM 635 C CA . SER A 1 82 ? -6.716 -0.580 15.799 1.00 93.62 82 SER A CA 1
ATOM 636 C C . SER A 1 82 ? -7.365 0.784 16.021 1.00 93.62 82 SER A C 1
ATOM 638 O O . SER A 1 82 ? -6.924 1.775 15.435 1.00 93.62 82 SER A O 1
ATOM 640 N N . TRP A 1 83 ? -8.346 0.868 16.926 1.00 96.06 83 TRP A N 1
ATOM 641 C CA . TRP A 1 83 ? -8.922 2.150 17.333 1.00 96.06 83 TRP A CA 1
ATOM 642 C C . TRP A 1 83 ? -7.878 3.069 17.978 1.00 96.06 83 TRP A C 1
ATOM 644 O O . TRP A 1 83 ? -7.761 4.233 17.594 1.00 96.06 83 TRP A O 1
ATOM 654 N N . HIS A 1 84 ? -7.101 2.550 18.937 1.00 97.56 84 HIS A N 1
ATOM 655 C CA . HIS A 1 84 ? -6.110 3.339 19.671 1.00 97.56 84 HIS A CA 1
ATOM 656 C C . HIS A 1 84 ? -5.057 3.922 18.732 1.00 97.56 84 HIS A C 1
ATOM 658 O O . HIS A 1 84 ? -4.773 5.112 18.808 1.00 97.56 84 HIS A O 1
ATOM 664 N N . SER A 1 85 ? -4.526 3.125 17.807 1.00 95.81 85 SER A N 1
ATOM 665 C CA . SER A 1 85 ? -3.556 3.582 16.815 1.00 95.81 85 SER A CA 1
ATOM 666 C C . SER A 1 85 ? -4.141 4.631 15.870 1.00 95.81 85 SER A C 1
ATOM 668 O O . SER A 1 85 ? -3.517 5.672 15.668 1.00 95.81 85 SER A O 1
ATOM 670 N N . ALA A 1 86 ? -5.344 4.406 15.324 1.00 95.00 86 ALA A N 1
ATOM 671 C CA . ALA A 1 86 ? -5.997 5.377 14.444 1.00 95.00 86 ALA A CA 1
ATOM 672 C C . ALA A 1 86 ? -6.216 6.722 15.153 1.00 95.00 86 ALA A C 1
ATOM 674 O O . ALA A 1 86 ? -5.929 7.785 14.597 1.00 95.00 86 ALA A O 1
ATOM 675 N N . LEU A 1 87 ? -6.657 6.673 16.411 1.00 96.75 87 LEU A N 1
ATOM 676 C CA . LEU A 1 87 ? -6.858 7.857 17.230 1.00 96.75 87 LEU A CA 1
ATOM 677 C C . LEU A 1 87 ? -5.547 8.549 17.601 1.00 96.75 87 LEU A C 1
ATOM 679 O O . LEU A 1 87 ? -5.444 9.761 17.441 1.00 96.75 87 LEU A O 1
ATOM 683 N N . ALA A 1 88 ? -4.541 7.801 18.048 1.00 96.75 88 ALA A N 1
ATOM 684 C CA . ALA A 1 88 ? -3.236 8.340 18.413 1.00 96.75 88 ALA A CA 1
ATOM 685 C C . ALA A 1 88 ? -2.569 9.044 17.224 1.00 96.75 88 ALA A C 1
ATOM 687 O O . ALA A 1 88 ? -2.113 10.176 17.365 1.00 96.75 88 ALA A O 1
ATOM 688 N N . LEU A 1 89 ? -2.593 8.431 16.037 1.00 94.81 89 LEU A N 1
ATOM 689 C CA . LEU A 1 89 ? -2.104 9.047 14.802 1.00 94.81 89 LEU A CA 1
ATOM 690 C C . LEU A 1 89 ? -2.926 10.280 14.424 1.00 94.81 89 LEU A C 1
ATOM 692 O O . LEU A 1 89 ? -2.364 11.314 14.065 1.00 94.81 89 LEU A O 1
ATOM 696 N N . SER A 1 90 ? -4.255 10.210 14.538 1.00 94.00 90 SER A N 1
ATOM 697 C CA . SER A 1 90 ? -5.114 11.357 14.253 1.00 94.00 90 SER A CA 1
ATOM 698 C C . SER A 1 90 ? -4.846 12.527 15.207 1.00 94.00 90 SER A C 1
ATOM 700 O O . SER A 1 90 ? -4.854 13.672 14.758 1.00 94.00 90 SER A O 1
ATOM 702 N N . LEU A 1 91 ? -4.621 12.278 16.497 1.00 94.69 91 LEU A N 1
ATOM 703 C CA . LEU A 1 91 ? -4.256 13.305 17.478 1.00 94.69 91 LEU A CA 1
ATOM 704 C C . LEU A 1 91 ? -2.848 13.846 17.216 1.00 94.69 91 LEU A C 1
ATOM 706 O O . LEU A 1 91 ? -2.656 15.061 17.180 1.00 94.69 91 LEU A O 1
ATOM 710 N N . GLN A 1 92 ? -1.885 12.966 16.932 1.00 93.75 92 GLN A N 1
ATOM 711 C CA . GLN A 1 92 ? -0.526 13.364 16.577 1.00 93.75 92 GLN A CA 1
ATOM 712 C C . GLN A 1 92 ? -0.514 14.264 15.345 1.00 93.75 92 GLN A C 1
ATOM 714 O O . GLN A 1 92 ? 0.178 15.272 15.349 1.00 93.75 92 GLN A O 1
ATOM 719 N N . SER A 1 93 ? -1.333 13.967 14.336 1.00 90.62 93 SER A N 1
ATOM 720 C CA . SER A 1 93 ? -1.450 14.788 13.126 1.00 90.62 93 SER A CA 1
ATOM 721 C C . SER A 1 93 ? -1.884 16.239 13.413 1.00 90.62 93 SER A C 1
ATOM 723 O O . SER A 1 93 ? -1.550 17.162 12.667 1.00 90.62 93 SER A O 1
ATOM 725 N N . VAL A 1 94 ? -2.613 16.470 14.511 1.00 89.31 94 VAL A N 1
ATOM 726 C CA . VAL A 1 94 ? -3.017 17.809 14.960 1.00 89.31 94 VAL A CA 1
ATOM 727 C C . VAL A 1 94 ? -1.905 18.490 15.753 1.00 89.31 94 VAL A C 1
ATOM 729 O O . VAL A 1 94 ? -1.773 19.706 15.656 1.00 89.31 94 VAL A O 1
ATOM 732 N N . ASP A 1 95 ? -1.095 17.748 16.500 1.00 87.75 95 ASP A N 1
ATOM 733 C CA . ASP A 1 95 ? -0.010 18.311 17.312 1.00 87.75 95 ASP A CA 1
ATOM 734 C C . ASP A 1 95 ? 1.300 18.489 16.530 1.00 87.75 95 ASP A C 1
ATOM 736 O O . ASP A 1 95 ? 2.127 19.339 16.872 1.00 87.75 95 ASP A O 1
ATOM 740 N N . GLU A 1 96 ? 1.495 17.685 15.487 1.00 86.19 96 GLU A N 1
ATOM 741 C CA . GLU A 1 96 ? 2.741 17.533 14.748 1.00 86.19 96 GLU A CA 1
ATOM 742 C C . GLU A 1 96 ? 2.506 17.500 13.237 1.00 86.19 96 GLU A C 1
ATOM 744 O O . GLU A 1 96 ? 1.509 17.000 12.715 1.00 86.19 96 GLU A O 1
ATOM 749 N N . GLY A 1 97 ? 3.462 18.066 12.507 1.00 79.56 97 GLY A N 1
ATOM 750 C CA . GLY A 1 97 ? 3.513 18.002 11.058 1.00 79.56 97 GLY A CA 1
ATOM 751 C C . GLY A 1 97 ? 4.120 16.699 10.552 1.00 79.56 97 GLY A C 1
ATOM 752 O O . GLY A 1 97 ? 4.352 15.733 11.275 1.00 79.56 97 GLY A O 1
ATOM 753 N N . ILE A 1 98 ? 4.426 16.711 9.265 1.00 79.88 98 ILE A N 1
ATOM 754 C CA . ILE A 1 98 ? 5.297 15.727 8.627 1.00 79.88 98 ILE A CA 1
ATOM 755 C C . ILE A 1 98 ? 6.761 16.172 8.766 1.00 79.88 98 ILE A C 1
ATOM 757 O O . ILE A 1 98 ? 7.037 17.379 8.685 1.00 79.88 98 ILE A O 1
ATOM 761 N N . PRO A 1 99 ? 7.722 15.240 8.920 1.00 77.25 99 PRO A N 1
ATOM 762 C CA . PRO A 1 99 ? 9.139 15.565 8.827 1.00 77.25 99 PRO A CA 1
ATOM 763 C C . PRO A 1 99 ? 9.412 16.403 7.576 1.00 77.25 99 PRO A C 1
ATOM 765 O O . PRO A 1 99 ? 8.888 16.138 6.502 1.00 77.25 99 PRO A O 1
ATOM 768 N N . THR A 1 100 ? 10.196 17.467 7.683 1.00 69.50 100 THR A N 1
ATOM 769 C CA 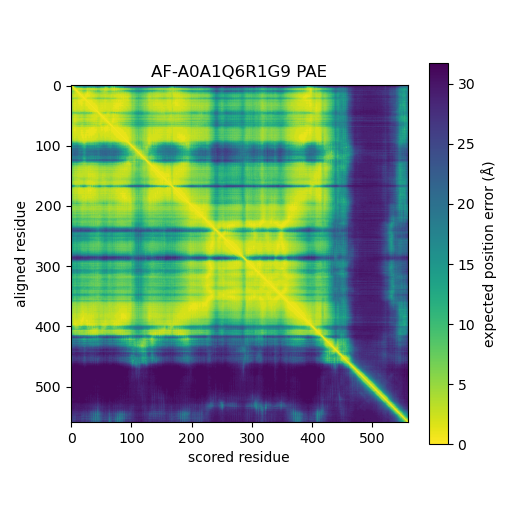. THR A 1 100 ? 10.510 18.306 6.519 1.00 69.50 100 THR A CA 1
ATOM 770 C C . THR A 1 100 ? 11.959 18.074 6.141 1.00 69.50 100 THR A C 1
ATOM 772 O O . THR A 1 100 ? 12.848 18.404 6.930 1.00 69.50 100 THR A O 1
ATOM 775 N N . GLU A 1 101 ? 12.209 17.523 4.944 1.00 66.00 101 GLU A N 1
ATOM 776 C CA . GLU A 1 101 ? 13.582 17.356 4.455 1.00 66.00 101 GLU A CA 1
ATOM 777 C C . GLU A 1 101 ? 14.299 18.709 4.474 1.00 66.00 101 GLU A C 1
ATOM 779 O O . GLU A 1 101 ? 13.694 19.748 4.196 1.00 66.00 101 GLU A O 1
ATOM 784 N N . GLU A 1 102 ? 15.609 18.704 4.724 1.00 65.31 102 GLU A N 1
ATOM 785 C CA . GLU A 1 102 ? 16.419 19.921 4.874 1.00 65.31 102 GLU A CA 1
ATOM 786 C C . GLU A 1 102 ? 16.207 20.931 3.734 1.00 65.31 102 GLU A C 1
ATOM 788 O O . GLU A 1 102 ? 16.253 22.146 3.909 1.00 65.31 102 GLU A O 1
ATOM 793 N N . ALA A 1 103 ? 15.951 20.450 2.525 1.00 57.62 103 ALA A N 1
ATOM 794 C CA . ALA A 1 103 ? 15.781 21.327 1.386 1.00 57.62 103 ALA A CA 1
ATOM 795 C C . ALA A 1 103 ? 14.379 21.916 1.195 1.00 57.62 103 ALA A C 1
ATOM 797 O O . ALA A 1 103 ? 14.238 22.844 0.395 1.00 57.62 103 ALA A O 1
ATOM 798 N N . TYR A 1 104 ? 13.385 21.401 1.916 1.00 60.09 104 TYR A N 1
ATOM 799 C CA . TYR A 1 104 ? 12.042 21.970 2.032 1.00 60.09 104 TYR A CA 1
ATOM 800 C C . TYR A 1 104 ? 11.866 22.732 3.356 1.00 60.09 104 TYR A C 1
ATOM 802 O O . TYR A 1 104 ? 10.781 23.241 3.646 1.00 60.09 104 TYR A O 1
ATOM 810 N N . GLN A 1 105 ? 12.940 22.864 4.145 1.00 66.25 105 GLN A N 1
ATOM 811 C CA . GLN A 1 105 ? 12.948 23.718 5.325 1.00 66.25 105 GLN A CA 1
ATOM 812 C C . GLN A 1 105 ? 12.781 25.191 4.919 1.00 66.25 105 GLN A C 1
ATOM 814 O O . GLN A 1 105 ? 13.393 25.665 3.950 1.00 66.25 105 GLN A O 1
ATOM 819 N N . PRO A 1 106 ? 11.963 25.945 5.662 1.00 62.19 106 PRO A N 1
ATOM 820 C CA . PRO A 1 106 ? 11.677 27.328 5.343 1.00 62.19 106 PRO A CA 1
ATOM 821 C C . PRO A 1 106 ? 12.910 28.236 5.469 1.00 62.19 106 PRO A C 1
ATOM 823 O O . PRO A 1 106 ? 13.484 28.404 6.544 1.00 62.19 106 PRO A O 1
ATOM 826 N N . ASN A 1 107 ? 13.290 28.926 4.386 1.00 66.88 107 ASN A N 1
ATOM 827 C CA . ASN A 1 107 ? 14.270 30.013 4.471 1.00 66.88 107 ASN A CA 1
ATOM 828 C C . ASN A 1 107 ? 13.576 31.299 4.938 1.00 66.88 107 ASN A C 1
ATOM 830 O O . ASN A 1 107 ? 13.083 32.094 4.131 1.00 66.88 107 ASN A O 1
ATOM 834 N N . MET A 1 108 ? 13.564 31.507 6.253 1.00 67.88 108 MET A N 1
ATOM 835 C CA . MET A 1 108 ? 12.847 32.612 6.899 1.00 67.88 108 MET A CA 1
ATOM 836 C C . MET A 1 108 ? 13.250 33.998 6.375 1.00 67.88 108 MET A C 1
ATOM 838 O O . MET A 1 108 ? 12.404 34.879 6.266 1.00 67.88 108 MET A O 1
ATOM 842 N N . LYS A 1 109 ? 14.511 34.187 5.960 1.00 69.06 109 LYS A N 1
ATOM 843 C CA . LYS A 1 109 ? 15.010 35.470 5.433 1.00 69.06 109 LYS A CA 1
ATOM 844 C C . LYS A 1 109 ? 14.387 35.847 4.085 1.00 69.06 109 LYS A C 1
ATOM 846 O O . LYS A 1 109 ? 14.244 37.024 3.774 1.00 69.06 109 LYS A O 1
ATOM 851 N N . ASN A 1 110 ? 14.041 34.847 3.280 1.00 64.44 110 ASN A N 1
ATOM 852 C CA . ASN A 1 110 ? 13.493 35.029 1.938 1.00 64.44 110 ASN A CA 1
ATOM 853 C C . ASN A 1 110 ? 11.960 34.912 1.907 1.00 64.44 110 ASN A C 1
ATOM 855 O O . ASN A 1 110 ? 11.344 35.314 0.918 1.00 64.44 110 ASN A O 1
ATOM 859 N N . HIS A 1 111 ? 11.347 34.383 2.971 1.00 65.38 111 HIS A N 1
ATOM 860 C CA . HIS A 1 111 ? 9.910 34.124 3.041 1.00 65.38 111 HIS A CA 1
ATOM 861 C C . HIS A 1 111 ? 9.080 35.399 2.824 1.00 65.38 111 HIS A C 1
ATOM 863 O O . HIS A 1 111 ? 8.268 35.461 1.902 1.00 65.38 111 HIS A O 1
ATOM 869 N N . GLU A 1 112 ? 9.353 36.462 3.584 1.00 65.00 112 GLU A N 1
ATOM 870 C CA . GLU A 1 112 ? 8.600 37.723 3.478 1.00 65.00 112 GLU A CA 1
ATOM 871 C C . GLU A 1 112 ? 8.699 38.367 2.089 1.00 65.00 112 GLU A C 1
ATOM 873 O O . GLU A 1 112 ? 7.757 39.004 1.628 1.00 65.00 112 GLU A O 1
ATOM 878 N N . THR A 1 113 ? 9.828 38.181 1.400 1.00 63.16 113 THR A N 1
ATOM 879 C CA . THR A 1 113 ? 10.075 38.816 0.098 1.00 63.16 113 THR A CA 1
ATOM 880 C C . THR A 1 113 ? 9.464 38.040 -1.069 1.00 63.16 113 THR A C 1
ATOM 882 O O . THR A 1 113 ? 9.013 38.654 -2.034 1.00 63.16 113 THR A O 1
ATOM 885 N N . TYR A 1 114 ? 9.475 36.704 -1.023 1.00 59.94 114 TYR A N 1
ATOM 886 C CA . TYR A 1 114 ? 9.170 35.879 -2.202 1.00 59.94 114 TYR A CA 1
ATOM 887 C C . TYR A 1 114 ? 7.980 34.931 -2.031 1.00 59.94 114 TYR A C 1
ATOM 889 O O . TYR A 1 114 ? 7.505 34.398 -3.035 1.00 59.94 114 TYR A O 1
ATOM 897 N N . MET A 1 115 ? 7.514 34.721 -0.798 1.00 62.34 115 MET A N 1
ATOM 898 C CA . MET A 1 115 ? 6.561 33.662 -0.448 1.00 62.34 115 MET A CA 1
ATOM 899 C C . MET A 1 115 ? 5.259 34.185 0.178 1.00 62.34 115 MET A C 1
ATOM 901 O O . MET A 1 115 ? 4.269 33.462 0.212 1.00 62.34 115 MET A O 1
ATOM 905 N N . SER A 1 116 ? 5.214 35.450 0.607 1.00 68.88 116 SER A N 1
ATOM 906 C CA . SER A 1 116 ? 3.998 36.054 1.166 1.00 68.88 116 SER A CA 1
ATOM 907 C C . SER A 1 116 ? 2.834 36.049 0.161 1.00 68.88 116 SER A C 1
ATOM 909 O O . SER A 1 116 ? 2.993 36.481 -0.983 1.00 68.88 116 SER A O 1
ATOM 911 N N . GLY A 1 117 ? 1.666 35.563 0.595 1.00 68.94 117 GLY A N 1
ATOM 912 C CA . GLY A 1 117 ? 0.429 35.551 -0.195 1.00 68.94 117 GLY A CA 1
ATOM 913 C C . GLY A 1 117 ? 0.357 34.496 -1.305 1.00 68.94 117 GLY A C 1
ATOM 914 O O . GLY A 1 117 ? -0.501 34.620 -2.173 1.00 68.94 117 GLY A O 1
ATOM 915 N N . LYS A 1 118 ? 1.242 33.489 -1.302 1.00 69.44 118 LYS A N 1
ATOM 916 C CA . LYS A 1 118 ? 1.269 32.405 -2.299 1.00 69.44 118 LYS A CA 1
ATOM 917 C C . LYS A 1 118 ? 0.684 31.104 -1.736 1.00 69.44 118 LYS A C 1
ATOM 919 O O . LYS A 1 118 ? 1.342 30.507 -0.877 1.00 69.44 118 LYS A O 1
ATOM 924 N N . PRO A 1 119 ? -0.492 30.634 -2.197 1.00 67.94 119 PRO A N 1
ATOM 925 C CA . PRO A 1 119 ? -1.090 29.366 -1.777 1.00 67.94 119 PRO A CA 1
ATOM 926 C C . PRO A 1 119 ? -0.145 28.164 -1.838 1.00 67.94 119 PRO A C 1
ATOM 928 O O . PRO A 1 119 ? -0.156 27.345 -0.923 1.00 67.94 119 PRO A O 1
ATOM 931 N N . ALA A 1 120 ? 0.747 28.090 -2.834 1.00 64.38 120 ALA A N 1
ATOM 932 C CA . ALA A 1 120 ? 1.701 26.988 -2.953 1.00 64.38 120 ALA A CA 1
ATOM 933 C C . ALA A 1 120 ? 2.587 26.844 -1.699 1.00 64.38 120 ALA A C 1
ATOM 935 O O . ALA A 1 120 ? 2.961 25.744 -1.307 1.00 64.38 120 ALA A O 1
ATOM 936 N N . THR A 1 121 ? 2.896 27.939 -1.002 1.00 65.50 121 THR A N 1
ATOM 937 C CA . THR A 1 121 ? 3.797 27.901 0.163 1.00 65.50 121 THR A CA 1
ATOM 938 C C . THR A 1 121 ? 3.205 27.162 1.362 1.00 65.50 121 THR A C 1
ATOM 940 O O . THR A 1 121 ? 3.966 26.692 2.203 1.00 65.50 121 THR A O 1
ATOM 943 N N . ALA A 1 122 ? 1.881 26.973 1.393 1.00 63.56 122 ALA A N 1
ATOM 944 C CA . ALA A 1 122 ? 1.198 26.152 2.388 1.00 63.56 122 ALA A CA 1
ATOM 945 C C . ALA A 1 122 ? 1.444 24.641 2.216 1.00 63.56 122 ALA A C 1
ATOM 947 O O . ALA A 1 122 ? 1.215 23.898 3.167 1.00 63.56 122 ALA A O 1
ATOM 948 N N . TYR A 1 123 ? 1.906 24.199 1.041 1.00 64.19 123 TYR A N 1
ATOM 949 C CA . TYR A 1 123 ? 2.098 22.782 0.701 1.00 64.19 123 TYR A CA 1
ATOM 950 C C . TYR A 1 123 ? 3.568 22.427 0.440 1.00 64.19 123 TYR A C 1
ATOM 952 O O . TYR A 1 123 ? 3.982 21.294 0.645 1.00 64.19 123 TYR A O 1
ATOM 960 N N . LEU A 1 124 ? 4.375 23.391 -0.016 1.00 57.69 124 LEU A N 1
ATOM 961 C CA . LEU A 1 124 ? 5.743 23.135 -0.491 1.00 57.69 124 LEU A CA 1
ATOM 962 C C . LEU A 1 124 ? 6.833 23.215 0.576 1.00 57.69 124 LEU A C 1
ATOM 964 O O . LEU A 1 124 ? 7.958 22.777 0.343 1.00 57.69 124 LEU A O 1
ATOM 968 N N . TYR A 1 125 ? 6.529 23.833 1.708 1.00 62.25 125 TYR A N 1
ATOM 969 C CA . TYR A 1 125 ? 7.492 24.114 2.761 1.00 62.25 125 TYR A CA 1
ATOM 970 C C . TYR A 1 125 ? 6.854 23.789 4.110 1.00 62.25 125 TYR A C 1
ATOM 972 O O . TYR A 1 125 ? 5.670 24.058 4.311 1.00 62.25 125 TYR A O 1
ATOM 980 N N . GLY A 1 126 ? 7.645 23.257 5.047 1.00 62.31 126 GLY A N 1
ATOM 981 C CA . GLY A 1 126 ? 7.210 22.846 6.392 1.00 62.31 126 GLY A CA 1
ATOM 982 C C . GLY A 1 126 ? 6.813 23.993 7.332 1.00 62.31 126 GLY A C 1
ATOM 983 O O . GLY A 1 126 ? 7.143 23.969 8.512 1.00 62.31 126 GLY A O 1
ATOM 984 N N . TYR A 1 127 ? 6.167 25.045 6.821 1.00 65.06 127 TYR A N 1
ATOM 985 C CA . TYR A 1 127 ? 5.701 26.186 7.613 1.00 65.06 127 TYR A CA 1
ATOM 986 C C . TYR A 1 127 ? 4.527 25.824 8.528 1.00 65.06 127 TYR A C 1
ATOM 988 O O . TYR A 1 127 ? 4.321 26.483 9.549 1.00 65.06 127 TYR A O 1
ATOM 996 N N . ASN A 1 128 ? 3.751 24.800 8.168 1.00 69.19 128 ASN A N 1
ATOM 997 C CA . ASN A 1 128 ? 2.681 24.305 9.019 1.00 69.19 128 ASN A CA 1
ATOM 998 C C . ASN A 1 128 ? 3.281 23.440 10.122 1.00 69.19 128 ASN A C 1
ATOM 1000 O O . ASN A 1 128 ? 3.987 22.474 9.850 1.00 69.19 128 ASN A O 1
ATOM 1004 N N . LYS A 1 129 ? 2.968 23.788 11.371 1.00 72.88 129 LYS A N 1
ATOM 1005 C CA . LYS A 1 129 ? 3.371 23.001 12.540 1.00 72.88 129 LYS A CA 1
ATOM 1006 C C . LYS A 1 129 ? 2.638 21.661 12.645 1.00 72.88 129 LYS A C 1
ATOM 1008 O O . LYS A 1 129 ? 3.119 20.792 13.357 1.00 72.88 129 LYS A O 1
ATOM 1013 N N . ASN A 1 130 ? 1.523 21.518 11.930 1.00 82.12 130 ASN A N 1
ATOM 1014 C CA . ASN A 1 130 ? 0.576 20.416 12.041 1.00 82.12 130 ASN A CA 1
ATOM 1015 C C . ASN A 1 130 ? 0.371 19.806 10.649 1.00 82.12 130 ASN A C 1
ATOM 1017 O O . ASN A 1 130 ? 0.532 20.502 9.635 1.00 82.12 130 ASN A O 1
ATOM 1021 N N . TYR A 1 131 ? -0.010 18.535 10.594 1.00 85.50 131 TYR A N 1
ATOM 1022 C CA . TYR A 1 131 ? -0.378 17.884 9.347 1.00 85.50 131 TYR A CA 1
ATOM 1023 C C . TYR A 1 131 ? -1.633 18.525 8.749 1.00 85.50 131 TYR A C 1
ATOM 1025 O O . TYR A 1 131 ? -2.537 18.979 9.453 1.00 85.50 131 TYR A O 1
ATOM 1033 N N . ARG A 1 132 ? -1.675 18.580 7.419 1.00 80.38 132 ARG A N 1
ATOM 1034 C CA . ARG A 1 132 ? -2.848 19.008 6.664 1.00 80.38 132 ARG A CA 1
ATOM 1035 C C . ARG A 1 132 ? -3.208 17.920 5.681 1.00 80.38 132 ARG A C 1
ATOM 1037 O O . ARG A 1 132 ? -2.339 17.441 4.953 1.00 80.38 132 ARG A O 1
ATOM 1044 N N . LEU A 1 133 ? -4.488 17.577 5.662 1.00 81.56 133 LEU A N 1
ATOM 1045 C CA . LEU A 1 133 ? -5.049 16.760 4.606 1.00 81.56 133 LEU A CA 1
ATOM 1046 C C . LEU A 1 133 ? -4.878 17.495 3.271 1.00 81.56 133 LEU A C 1
ATOM 1048 O O . LEU A 1 133 ? -4.879 18.726 3.209 1.00 81.56 133 LEU A O 1
ATOM 1052 N N . ASN A 1 134 ? -4.666 16.724 2.212 1.00 77.75 134 ASN A N 1
ATOM 1053 C CA . ASN A 1 134 ? -4.797 17.251 0.866 1.00 77.75 134 ASN A CA 1
ATOM 1054 C C . ASN A 1 134 ? -6.289 17.256 0.480 1.00 77.75 134 ASN A C 1
ATOM 1056 O O . ASN A 1 134 ? -7.099 16.564 1.085 1.00 77.75 134 ASN A O 1
ATOM 1060 N N . THR A 1 135 ? -6.647 18.019 -0.538 1.00 78.62 135 THR A N 1
ATOM 1061 C CA . THR A 1 135 ? -7.999 18.167 -1.087 1.00 78.62 135 THR A CA 1
ATOM 1062 C C . THR A 1 135 ? -8.623 16.848 -1.530 1.00 78.62 135 THR A C 1
ATOM 1064 O O . THR A 1 135 ? -9.834 16.714 -1.428 1.00 78.62 135 THR A O 1
ATOM 1067 N N . LEU A 1 136 ? -7.843 15.856 -1.982 1.00 82.31 136 LEU A N 1
ATOM 1068 C CA . LEU A 1 136 ? -8.386 14.530 -2.312 1.00 82.31 136 LEU A CA 1
ATOM 1069 C C . LEU A 1 136 ? -8.785 13.761 -1.048 1.00 82.31 136 LEU A C 1
ATOM 1071 O O . LEU A 1 136 ? -9.840 13.136 -1.015 1.00 82.31 136 LEU A O 1
ATOM 1075 N N . HIS A 1 137 ? -7.970 13.843 0.003 1.00 86.38 137 HIS A N 1
ATOM 1076 C CA . HIS A 1 137 ? -8.273 13.281 1.313 1.00 86.38 137 HIS A CA 1
ATOM 1077 C C . HIS A 1 137 ? -9.466 13.991 1.960 1.00 86.38 137 HIS A C 1
ATOM 1079 O O . HIS A 1 137 ? -10.358 13.323 2.468 1.00 86.38 137 HIS A O 1
ATOM 1085 N N . GLU A 1 138 ? -9.505 15.327 1.915 1.00 88.81 138 GLU A N 1
ATOM 1086 C CA . GLU A 1 138 ? -10.639 16.125 2.400 1.00 88.81 138 GLU A CA 1
ATOM 1087 C C . GLU A 1 138 ? -11.926 15.729 1.667 1.00 88.81 138 GLU A C 1
ATOM 1089 O O . GLU A 1 138 ? -12.905 15.371 2.316 1.00 88.81 138 GLU A O 1
ATOM 1094 N N . GLN A 1 139 ? -11.892 15.683 0.330 1.00 87.94 139 GLN A N 1
ATOM 1095 C CA . GLN A 1 139 ? -13.031 15.273 -0.490 1.00 87.94 139 GLN A CA 1
ATOM 1096 C C . GLN A 1 139 ? -13.487 13.848 -0.166 1.00 87.94 139 GLN A C 1
ATOM 1098 O O . GLN A 1 139 ? -14.682 13.601 -0.053 1.00 87.94 139 GLN A O 1
ATOM 1103 N N . TYR A 1 140 ? -12.556 12.907 0.019 1.00 89.50 140 TYR A N 1
ATOM 1104 C CA . TYR A 1 140 ? -12.921 11.543 0.390 1.00 89.50 140 TYR A CA 1
ATOM 1105 C C . TYR A 1 140 ? -13.625 11.480 1.744 1.00 89.50 140 TYR A C 1
ATOM 1107 O O . TYR A 1 140 ? -14.621 10.774 1.864 1.00 89.50 140 TYR A O 1
ATOM 1115 N N . LEU A 1 141 ? -13.136 12.216 2.750 1.00 92.19 141 LEU A N 1
ATOM 1116 C CA . LEU A 1 141 ? -13.795 12.279 4.056 1.00 92.19 141 LEU A CA 1
ATOM 1117 C C . LEU A 1 141 ? -15.201 12.893 3.946 1.00 92.19 141 LEU A C 1
ATOM 1119 O O . LEU A 1 141 ? -16.121 12.406 4.596 1.00 92.19 141 LEU A O 1
ATOM 1123 N N . GLU A 1 142 ? -15.391 13.908 3.098 1.00 93.69 142 GLU A N 1
ATOM 1124 C CA . GLU A 1 14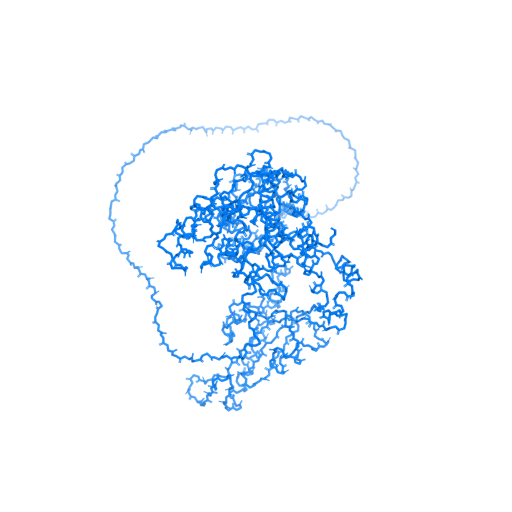2 ? -16.715 14.483 2.811 1.00 93.69 142 GLU A CA 1
ATOM 1125 C C . GLU A 1 142 ? -17.648 13.501 2.075 1.00 93.69 142 GLU A C 1
ATOM 1127 O O . GLU A 1 142 ? -18.859 13.510 2.305 1.00 93.69 142 GLU A O 1
ATOM 1132 N N . ASP A 1 143 ? -17.093 12.631 1.227 1.00 93.62 143 ASP A N 1
ATOM 1133 C CA . ASP A 1 143 ? -17.823 11.647 0.418 1.00 93.62 143 ASP A CA 1
ATOM 1134 C C . ASP A 1 143 ? -17.986 10.268 1.089 1.00 93.62 143 ASP A C 1
ATOM 1136 O O . ASP A 1 143 ? -18.496 9.331 0.463 1.00 93.62 143 ASP A O 1
ATOM 1140 N N . ILE A 1 144 ? -17.609 10.117 2.366 1.00 94.00 144 ILE A N 1
ATOM 1141 C CA . ILE A 1 144 ? -17.805 8.874 3.135 1.00 94.00 144 ILE A CA 1
ATOM 1142 C C . ILE A 1 144 ? -19.244 8.332 3.034 1.00 94.00 144 ILE A C 1
ATOM 1144 O O . ILE A 1 144 ? -19.396 7.131 2.787 1.00 94.00 144 ILE A O 1
ATOM 1148 N N . PRO A 1 145 ? -20.315 9.146 3.152 1.00 93.44 145 PRO A N 1
ATOM 1149 C CA . PRO A 1 145 ? -21.681 8.640 3.014 1.00 93.44 145 PRO A CA 1
ATOM 1150 C C . PRO A 1 145 ? -21.946 7.966 1.657 1.00 93.44 145 PRO A C 1
ATOM 1152 O O . PRO A 1 145 ? -22.630 6.944 1.586 1.00 93.44 145 PRO A O 1
ATOM 1155 N N . GLN A 1 146 ? -21.379 8.505 0.577 1.00 93.62 146 GLN A N 1
ATOM 1156 C CA . GLN A 1 146 ? -21.492 7.990 -0.785 1.00 93.62 146 GLN A CA 1
ATOM 1157 C C . GLN A 1 146 ? -20.667 6.711 -0.949 1.00 93.62 146 GLN A C 1
ATOM 1159 O O . GLN A 1 146 ? -21.149 5.747 -1.545 1.00 93.62 146 GLN A O 1
ATOM 1164 N N . ALA A 1 147 ? -19.453 6.679 -0.391 1.00 91.81 147 ALA A N 1
ATOM 1165 C CA . ALA A 1 147 ? -18.599 5.495 -0.391 1.00 91.81 147 ALA A CA 1
ATOM 1166 C C . ALA A 1 147 ? -19.264 4.321 0.348 1.00 91.81 147 ALA A C 1
ATOM 1168 O O . ALA A 1 147 ? -19.325 3.210 -0.180 1.00 91.81 147 ALA A O 1
ATOM 1169 N N . LEU A 1 148 ? -19.857 4.574 1.520 1.00 93.19 148 LEU A N 1
ATOM 1170 C CA . LEU A 1 148 ? -20.610 3.570 2.275 1.00 93.19 148 LEU A CA 1
ATOM 1171 C C . LEU A 1 148 ? -21.870 3.106 1.536 1.00 93.19 148 LEU A C 1
ATOM 1173 O O . LEU A 1 148 ? -22.191 1.918 1.569 1.00 93.19 148 LEU A O 1
ATOM 1177 N N . ALA A 1 149 ? -22.576 4.004 0.845 1.00 94.62 149 ALA A N 1
ATOM 1178 C CA . ALA A 1 149 ? -23.733 3.630 0.032 1.00 94.62 149 ALA A CA 1
ATOM 1179 C C . ALA A 1 149 ? -23.337 2.701 -1.130 1.00 94.62 149 ALA A C 1
ATOM 1181 O O . ALA A 1 149 ? -23.990 1.680 -1.348 1.00 94.62 149 ALA A O 1
ATOM 1182 N N 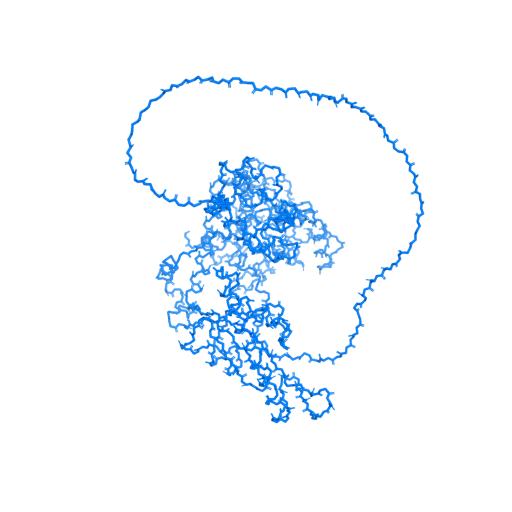. ALA A 1 150 ? -22.236 3.006 -1.823 1.00 93.62 150 ALA A N 1
ATOM 1183 C CA . ALA A 1 150 ? -21.694 2.146 -2.872 1.00 93.62 150 ALA A CA 1
ATOM 1184 C C . ALA A 1 150 ? -21.231 0.786 -2.320 1.00 93.62 150 ALA A C 1
ATOM 1186 O O . ALA A 1 150 ? -21.423 -0.247 -2.964 1.00 93.62 150 ALA A O 1
ATOM 1187 N N . LEU A 1 151 ? -20.663 0.763 -1.109 1.00 91.75 151 LEU A N 1
ATOM 1188 C CA . LEU A 1 151 ? -20.277 -0.473 -0.430 1.00 91.75 151 LEU A CA 1
ATOM 1189 C C . LEU A 1 151 ? -21.496 -1.334 -0.068 1.00 91.75 151 LEU A C 1
ATOM 1191 O O . LEU A 1 151 ? -21.484 -2.545 -0.294 1.00 91.75 151 LEU A O 1
ATOM 1195 N N . ALA A 1 152 ? -22.562 -0.717 0.447 1.00 93.69 152 ALA A N 1
ATOM 1196 C CA . ALA A 1 152 ? -23.818 -1.402 0.738 1.00 93.69 152 ALA A CA 1
ATOM 1197 C C . ALA A 1 152 ? -24.424 -2.016 -0.535 1.00 93.69 152 ALA A C 1
ATOM 1199 O O . ALA A 1 152 ? -24.797 -3.189 -0.523 1.00 93.69 152 ALA A O 1
ATOM 1200 N N . GLU A 1 153 ? -24.440 -1.271 -1.646 1.00 95.12 153 GLU A N 1
ATOM 1201 C CA . GLU A 1 153 ? -24.902 -1.766 -2.949 1.00 95.12 153 GLU A CA 1
ATOM 1202 C C . GLU A 1 153 ? -24.042 -2.934 -3.459 1.00 95.12 153 GLU A C 1
ATOM 1204 O O . GLU A 1 153 ? -24.587 -3.965 -3.858 1.00 95.12 153 GLU A O 1
ATOM 1209 N N . LYS A 1 154 ? -22.705 -2.819 -3.383 1.00 92.44 154 LYS A N 1
ATOM 1210 C CA . LYS A 1 154 ? -21.751 -3.881 -3.761 1.00 92.44 154 LYS A CA 1
ATOM 1211 C C . LYS A 1 154 ? -22.053 -5.198 -3.043 1.00 92.44 154 LYS A C 1
ATOM 1213 O O . LYS A 1 154 ? -21.964 -6.258 -3.659 1.00 92.44 154 LYS A O 1
ATOM 1218 N N . TYR A 1 155 ? -22.411 -5.132 -1.762 1.00 91.19 155 TYR A N 1
ATOM 1219 C CA . TYR A 1 155 ? -22.752 -6.303 -0.952 1.00 91.19 155 TYR A CA 1
ATOM 1220 C C . TYR A 1 155 ? -24.246 -6.681 -0.988 1.00 91.19 155 TYR A C 1
ATOM 1222 O O . TYR A 1 155 ? -24.648 -7.647 -0.345 1.00 91.19 155 TYR A O 1
ATOM 1230 N N . GLY A 1 156 ? -25.071 -5.981 -1.772 1.00 93.88 156 GLY A N 1
ATOM 1231 C CA . GLY A 1 156 ? -26.487 -6.308 -1.963 1.00 93.88 156 GLY A CA 1
ATOM 1232 C C . GLY A 1 156 ? -27.411 -5.889 -0.814 1.00 93.88 156 GLY A C 1
ATOM 1233 O O . GLY A 1 156 ? -28.522 -6.414 -0.707 1.00 93.88 156 GLY A O 1
ATOM 1234 N N . PHE A 1 157 ? -26.988 -4.954 0.039 1.00 94.25 157 PHE A N 1
ATOM 1235 C CA . PHE A 1 157 ? -27.833 -4.377 1.086 1.00 94.25 157 PHE A CA 1
ATOM 1236 C C . PHE A 1 157 ? -28.694 -3.230 0.554 1.00 94.25 157 PHE A C 1
ATOM 1238 O O . PHE A 1 157 ? -28.325 -2.525 -0.382 1.00 94.25 157 PHE A O 1
ATOM 1245 N N . ALA A 1 158 ? -29.854 -3.026 1.184 1.00 94.56 158 ALA A N 1
ATOM 1246 C CA . ALA A 1 158 ? -30.789 -1.971 0.796 1.00 94.56 158 ALA A CA 1
ATOM 1247 C C . ALA A 1 158 ? -30.252 -0.556 1.079 1.00 94.56 158 ALA A C 1
ATOM 1249 O O . ALA A 1 158 ? -30.554 0.374 0.335 1.00 94.56 158 ALA A O 1
ATOM 1250 N N . ASP A 1 159 ? -29.492 -0.397 2.164 1.00 95.00 159 ASP A N 1
ATOM 1251 C CA . ASP A 1 159 ? -28.904 0.865 2.604 1.00 95.00 159 ASP A CA 1
ATOM 1252 C C . ASP A 1 159 ? -27.729 0.622 3.575 1.00 95.00 159 ASP A C 1
ATOM 1254 O O . ASP A 1 159 ? -27.447 -0.508 3.990 1.00 95.00 159 ASP A O 1
ATOM 1258 N N . VAL A 1 160 ? -27.044 1.705 3.952 1.00 93.50 160 VAL A N 1
ATOM 1259 C CA . VAL A 1 160 ? -25.913 1.681 4.896 1.00 93.50 160 VAL A CA 1
ATOM 1260 C C . VAL A 1 160 ? -26.338 1.198 6.285 1.00 93.50 160 VAL A C 1
ATOM 1262 O O . VAL A 1 160 ? -25.556 0.547 6.972 1.00 93.50 160 VAL A O 1
ATOM 1265 N N . SER A 1 161 ? -27.575 1.462 6.715 1.00 93.38 161 SER A N 1
ATOM 1266 C CA . SER A 1 161 ? -28.069 0.986 8.011 1.00 93.38 161 SER A CA 1
ATOM 1267 C C . SER A 1 161 ? -28.243 -0.534 8.035 1.00 93.38 161 SER A C 1
ATOM 1269 O O . SER A 1 161 ? -28.003 -1.156 9.068 1.00 93.38 161 SER A O 1
ATOM 1271 N N . ALA A 1 162 ? -28.653 -1.147 6.924 1.00 92.19 162 ALA A N 1
ATOM 1272 C CA . ALA A 1 162 ? -28.722 -2.596 6.774 1.00 92.19 162 ALA A CA 1
ATOM 1273 C C . ALA A 1 162 ? -27.320 -3.223 6.774 1.00 92.19 162 ALA A C 1
ATOM 1275 O O . ALA A 1 162 ? -27.114 -4.212 7.474 1.00 92.19 162 ALA A O 1
ATOM 1276 N N . LEU A 1 163 ? -26.357 -2.603 6.081 1.00 91.12 163 LEU A N 1
ATOM 1277 C CA . LEU A 1 163 ? -24.949 -3.012 6.116 1.00 91.12 163 LEU A CA 1
ATOM 1278 C C . LEU A 1 163 ? -24.367 -2.927 7.540 1.00 91.12 163 LEU A C 1
ATOM 1280 O O . LEU A 1 163 ? -23.819 -3.902 8.044 1.00 91.12 163 LEU A O 1
ATOM 1284 N N . ALA A 1 164 ? -24.524 -1.790 8.226 1.00 89.50 164 ALA A N 1
ATOM 1285 C CA . ALA A 1 164 ? -24.007 -1.595 9.584 1.00 89.50 164 ALA A CA 1
ATOM 1286 C C . ALA A 1 164 ? -24.613 -2.590 10.594 1.00 89.50 164 ALA A C 1
ATOM 1288 O O . ALA A 1 164 ? -23.920 -3.110 11.475 1.00 89.50 164 ALA A O 1
ATOM 1289 N N . LYS A 1 165 ? -25.899 -2.929 10.422 1.00 85.62 165 LYS A N 1
ATOM 1290 C CA . LYS A 1 165 ? -26.555 -3.977 11.211 1.00 85.62 165 LYS A CA 1
ATOM 1291 C C . LYS A 1 165 ? -25.979 -5.368 10.949 1.00 85.62 165 LYS A C 1
ATOM 1293 O O . LYS A 1 165 ? -25.897 -6.138 11.900 1.00 85.62 165 LYS A O 1
ATOM 1298 N N . ASP A 1 166 ? -25.572 -5.695 9.723 1.00 85.62 166 ASP A N 1
ATOM 1299 C CA . ASP A 1 166 ? -24.954 -6.993 9.402 1.00 85.62 166 ASP A CA 1
ATOM 1300 C C . ASP A 1 166 ? -23.576 -7.164 10.057 1.00 85.62 166 ASP A C 1
ATOM 1302 O O . ASP A 1 166 ? -23.272 -8.243 10.574 1.00 85.62 166 ASP A O 1
ATOM 1306 N N . ILE A 1 167 ? -22.791 -6.080 10.104 1.00 73.38 167 ILE A N 1
ATOM 1307 C CA . ILE A 1 167 ? -21.439 -6.071 10.676 1.00 73.38 167 ILE A CA 1
ATOM 1308 C C . ILE A 1 167 ? -21.473 -6.391 12.171 1.00 73.38 167 ILE A C 1
ATOM 1310 O O . ILE A 1 167 ? -20.536 -7.030 12.634 1.00 73.38 167 ILE A O 1
ATOM 1314 N N . ALA A 1 168 ? -22.520 -5.991 12.918 1.00 59.84 168 ALA A N 1
ATOM 1315 C CA . ALA A 1 168 ? -22.623 -6.271 14.361 1.00 59.84 168 ALA A CA 1
ATOM 1316 C C . ALA A 1 168 ? -23.877 -5.769 15.110 1.00 59.84 168 ALA A C 1
ATOM 1318 O O . ALA A 1 168 ? -23.858 -5.635 16.336 1.00 59.84 168 ALA A O 1
ATOM 1319 N N . GLY A 1 169 ? -24.921 -5.336 14.408 1.00 65.88 169 GLY A N 1
ATOM 1320 C CA . GLY A 1 169 ? -25.955 -4.485 15.007 1.00 65.88 169 GLY A CA 1
ATOM 1321 C C . GLY A 1 169 ? -25.484 -3.050 15.292 1.00 65.88 169 GLY A C 1
ATOM 1322 O O . GLY A 1 169 ? -26.130 -2.353 16.075 1.00 65.88 169 GLY A O 1
ATOM 1323 N N . ALA A 1 170 ? -24.383 -2.610 14.672 1.00 81.62 170 ALA A N 1
ATOM 1324 C CA . ALA A 1 170 ? -23.917 -1.229 14.733 1.00 81.62 170 ALA A CA 1
ATOM 1325 C C . ALA A 1 170 ? -24.866 -0.290 13.968 1.00 81.62 170 ALA A C 1
ATOM 1327 O O . ALA A 1 170 ? -25.650 -0.717 13.111 1.00 81.62 170 ALA A O 1
ATOM 1328 N N . SER A 1 171 ? -24.806 1.003 14.284 1.00 89.69 171 SER A N 1
ATOM 1329 C CA . SER A 1 171 ? -25.532 2.034 13.543 1.00 89.69 171 SER A CA 1
ATOM 1330 C C . SER A 1 171 ? -24.736 2.528 12.328 1.00 89.69 171 SER A C 1
ATOM 1332 O O . SER A 1 171 ? -23.524 2.321 12.229 1.00 89.69 171 SER A O 1
ATOM 1334 N N . ALA A 1 172 ? -25.413 3.185 11.383 1.00 92.06 172 ALA A N 1
ATOM 1335 C CA . ALA A 1 172 ? -24.725 3.812 10.251 1.00 92.06 172 ALA A CA 1
ATOM 1336 C C . ALA A 1 172 ? -23.801 4.945 10.731 1.00 92.06 172 ALA A C 1
ATOM 1338 O O . ALA A 1 172 ? -22.744 5.178 10.145 1.00 92.06 172 ALA A O 1
ATOM 1339 N N . GLU A 1 173 ? -24.177 5.606 11.825 1.00 93.12 173 GLU A N 1
ATOM 1340 C CA . GLU A 1 173 ? -23.394 6.632 12.500 1.00 93.12 173 GLU A CA 1
ATOM 1341 C C . GLU A 1 173 ? -22.105 6.054 13.100 1.00 93.12 173 GLU A C 1
ATOM 1343 O O . GLU A 1 173 ? -21.041 6.638 12.908 1.00 93.12 173 GLU A O 1
ATOM 1348 N N . ASP A 1 174 ? -22.172 4.887 13.753 1.00 92.56 174 ASP A N 1
ATOM 1349 C CA . ASP A 1 174 ? -20.982 4.197 14.276 1.00 92.56 174 ASP A CA 1
ATOM 1350 C C . ASP A 1 174 ? -20.009 3.8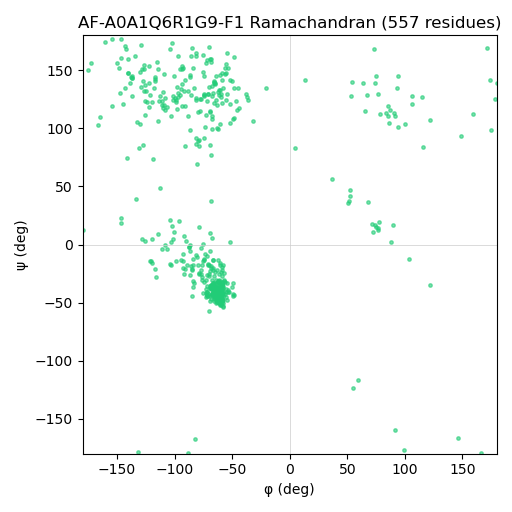46 13.145 1.00 92.56 174 ASP A C 1
ATOM 1352 O O . ASP A 1 174 ? -18.811 4.111 13.247 1.00 92.56 174 ASP A O 1
ATOM 1356 N N . LEU A 1 175 ? -20.527 3.282 12.047 1.00 91.50 175 LEU A N 1
ATOM 1357 C CA . LEU A 1 175 ? -19.721 2.911 10.883 1.00 91.50 175 LEU A CA 1
ATOM 1358 C C . LEU A 1 175 ? -19.059 4.138 10.238 1.00 91.50 175 LEU A C 1
ATOM 1360 O O . LEU A 1 175 ? -17.868 4.100 9.931 1.00 91.50 175 LEU A O 1
ATOM 1364 N N . THR A 1 176 ? -19.809 5.232 10.089 1.00 93.56 176 THR A N 1
ATOM 1365 C CA . THR A 1 176 ? -19.307 6.506 9.549 1.00 93.56 176 THR A CA 1
ATOM 1366 C C . THR A 1 176 ? -18.199 7.075 10.433 1.00 93.56 176 THR A C 1
ATOM 1368 O O . THR A 1 176 ? -17.113 7.370 9.939 1.00 93.56 176 THR A O 1
ATOM 1371 N N . ALA A 1 177 ? -18.424 7.149 11.748 1.00 93.31 177 ALA A N 1
ATOM 1372 C CA . ALA A 1 177 ? -17.443 7.673 12.696 1.00 93.31 177 ALA A CA 1
ATOM 1373 C C . ALA A 1 177 ? -16.152 6.835 12.724 1.00 93.31 177 ALA A C 1
ATOM 1375 O O . ALA A 1 177 ? -15.049 7.383 12.783 1.00 93.31 177 ALA A O 1
ATOM 1376 N N . CYS A 1 178 ? -16.270 5.504 12.652 1.00 92.00 178 CYS A N 1
ATOM 1377 C CA . CYS A 1 178 ? -15.110 4.624 12.543 1.00 92.00 178 CYS A CA 1
ATOM 1378 C C . CYS A 1 178 ? -14.345 4.872 11.239 1.00 92.00 178 CYS A C 1
ATOM 1380 O O . CYS A 1 178 ? -13.127 5.018 11.280 1.00 92.00 178 CYS A O 1
ATOM 1382 N N . MET A 1 179 ? -15.040 4.976 10.103 1.00 91.69 179 MET A N 1
ATOM 1383 C CA . MET A 1 179 ? -14.415 5.227 8.802 1.00 91.69 179 MET A CA 1
ATOM 1384 C C . MET A 1 179 ? -13.697 6.582 8.755 1.00 91.69 179 MET A C 1
ATOM 1386 O O . MET A 1 179 ? -12.568 6.649 8.270 1.00 91.69 179 MET A O 1
ATOM 1390 N N . GLU A 1 180 ? -14.297 7.642 9.299 1.00 94.19 180 GLU A N 1
ATOM 1391 C CA . GLU A 1 180 ? -13.677 8.968 9.407 1.00 94.19 180 GLU A CA 1
ATOM 1392 C C . GLU A 1 180 ? -12.383 8.924 10.229 1.00 94.19 180 GLU A C 1
ATOM 1394 O O . GLU A 1 180 ? -11.329 9.377 9.772 1.00 94.19 180 GLU A O 1
ATOM 1399 N N . LEU A 1 181 ? -12.441 8.353 11.438 1.00 94.25 181 LEU A N 1
ATOM 1400 C CA . LEU A 1 181 ? -11.288 8.275 12.334 1.00 94.25 181 LEU A CA 1
ATOM 1401 C C . LEU A 1 181 ? -10.160 7.432 11.733 1.00 94.25 181 LEU A C 1
ATOM 1403 O O . LEU A 1 181 ? -8.999 7.849 11.735 1.00 94.25 181 LEU A O 1
ATOM 1407 N N . TYR A 1 182 ? -10.513 6.264 11.199 1.00 89.81 182 TYR A N 1
ATOM 1408 C CA . TYR A 1 182 ? -9.559 5.328 10.623 1.00 89.81 182 TYR A CA 1
ATOM 1409 C C . TYR A 1 182 ? -8.826 5.951 9.433 1.00 89.81 182 TYR A C 1
ATOM 1411 O O . TYR A 1 182 ? -7.600 5.887 9.363 1.00 89.81 182 TYR A O 1
ATOM 1419 N N . ASN A 1 183 ? -9.548 6.663 8.559 1.00 91.12 183 ASN A N 1
ATOM 1420 C CA . ASN A 1 183 ? -8.944 7.352 7.422 1.00 91.12 183 ASN A CA 1
ATOM 1421 C C . ASN A 1 183 ? -8.069 8.541 7.828 1.00 91.12 183 ASN A C 1
ATOM 1423 O O . ASN A 1 183 ? -6.996 8.715 7.258 1.00 91.12 183 ASN A O 1
ATOM 1427 N N . ARG A 1 184 ? -8.450 9.330 8.840 1.00 91.50 184 ARG A N 1
ATOM 1428 C CA . ARG A 1 184 ? -7.593 10.427 9.328 1.00 91.50 184 ARG A CA 1
ATOM 1429 C C . ARG A 1 184 ? -6.244 9.921 9.840 1.00 91.50 184 ARG A C 1
ATOM 1431 O O . ARG A 1 184 ? -5.214 10.501 9.493 1.00 91.50 184 ARG A O 1
ATOM 1438 N N . GLY A 1 185 ? -6.249 8.842 10.625 1.00 91.38 185 GLY A N 1
ATOM 1439 C CA . GLY A 1 185 ? -5.024 8.182 11.084 1.00 91.38 185 GLY A CA 1
ATOM 1440 C C . GLY A 1 185 ? -4.216 7.601 9.921 1.00 91.38 185 GLY A C 1
ATOM 1441 O O . GLY A 1 185 ? -3.034 7.910 9.783 1.00 91.38 185 GLY A O 1
ATOM 1442 N N . TYR A 1 186 ? -4.876 6.845 9.037 1.00 88.25 186 TYR A N 1
ATOM 1443 C CA . TYR A 1 186 ? -4.278 6.231 7.846 1.00 88.25 186 TYR A CA 1
ATOM 1444 C C . TYR A 1 186 ? -3.583 7.239 6.926 1.00 88.25 186 TYR A C 1
ATOM 1446 O O . TYR A 1 186 ? -2.463 7.016 6.471 1.00 88.25 186 TYR A O 1
ATOM 1454 N N . MET A 1 187 ? -4.228 8.373 6.661 1.00 88.19 187 MET A N 1
ATOM 1455 C CA . MET A 1 187 ? -3.691 9.410 5.784 1.00 88.19 187 MET A CA 1
ATOM 1456 C C . MET A 1 187 ? -2.431 10.051 6.373 1.00 88.19 187 MET A C 1
ATOM 1458 O O . MET A 1 187 ? -1.503 10.369 5.629 1.00 88.19 187 MET A O 1
ATOM 1462 N N . TYR A 1 188 ? -2.382 10.254 7.694 1.00 89.19 188 TYR A N 1
ATOM 1463 C CA . TYR A 1 188 ? -1.184 10.771 8.356 1.00 89.19 188 TYR A CA 1
ATOM 1464 C C . TYR A 1 188 ? -0.054 9.736 8.378 1.00 89.19 188 TYR A C 1
ATOM 1466 O O . TYR A 1 188 ? 1.078 10.071 8.033 1.00 89.19 188 TYR A O 1
ATOM 1474 N N . ASP A 1 189 ? -0.365 8.480 8.696 1.00 87.75 189 ASP A N 1
ATOM 1475 C CA . ASP A 1 189 ? 0.597 7.374 8.669 1.00 87.75 189 ASP A CA 1
ATOM 1476 C C . ASP A 1 189 ? 1.204 7.177 7.273 1.00 87.75 189 ASP A C 1
ATOM 1478 O O . ASP A 1 189 ? 2.423 7.195 7.101 1.00 87.75 189 ASP A O 1
ATOM 1482 N N . THR A 1 190 ? 0.361 7.162 6.240 1.00 83.56 190 THR A N 1
ATOM 1483 C CA . THR A 1 190 ? 0.801 7.125 4.840 1.00 83.56 190 THR A CA 1
ATOM 1484 C C . THR A 1 190 ? 1.736 8.297 4.539 1.00 83.56 190 THR A C 1
ATOM 1486 O O . THR A 1 190 ? 2.794 8.108 3.940 1.00 83.56 190 THR A O 1
ATOM 1489 N N . ALA A 1 191 ? 1.426 9.509 5.012 1.00 81.62 191 ALA A N 1
ATOM 1490 C CA . ALA A 1 191 ? 2.297 10.669 4.836 1.00 81.62 191 ALA A CA 1
ATOM 1491 C C . ALA A 1 191 ? 3.645 10.545 5.579 1.00 81.62 191 ALA A C 1
ATOM 1493 O O . ALA A 1 191 ? 4.655 11.053 5.081 1.00 81.62 191 ALA A O 1
ATOM 1494 N N . LEU A 1 192 ? 3.673 9.886 6.742 1.00 84.19 192 LEU A N 1
ATOM 1495 C CA . LEU A 1 192 ? 4.884 9.595 7.515 1.00 84.19 192 LEU A CA 1
ATOM 1496 C C . LEU A 1 192 ? 5.730 8.475 6.900 1.00 84.19 192 LEU A C 1
ATOM 1498 O O . LEU A 1 192 ? 6.959 8.529 7.015 1.00 84.19 192 LEU A O 1
ATOM 1502 N N . SER A 1 193 ? 5.098 7.501 6.240 1.00 82.69 193 SER A N 1
ATOM 1503 C CA . SER A 1 193 ? 5.766 6.350 5.620 1.00 82.69 193 SER A CA 1
ATOM 1504 C C . SER A 1 193 ? 6.795 6.775 4.567 1.00 82.69 193 SER A C 1
ATOM 1506 O O . SER A 1 193 ? 7.888 6.221 4.516 1.00 82.69 193 SER A O 1
ATOM 1508 N N . TYR A 1 194 ? 6.533 7.865 3.832 1.00 78.69 194 TYR A N 1
ATOM 1509 C CA . TYR A 1 194 ? 7.475 8.451 2.866 1.00 78.69 194 TYR A CA 1
ATOM 1510 C C . TYR A 1 194 ? 8.805 8.913 3.481 1.00 78.69 194 TYR A C 1
ATOM 1512 O O . TYR A 1 194 ? 9.755 9.184 2.750 1.00 78.69 194 TYR A O 1
ATOM 1520 N N . TYR A 1 195 ? 8.871 9.053 4.806 1.00 80.81 195 TYR A N 1
ATOM 1521 C CA . TYR A 1 195 ? 10.083 9.433 5.535 1.00 80.81 195 TYR A CA 1
ATOM 1522 C C . TYR A 1 195 ? 10.758 8.265 6.237 1.00 80.81 195 TYR A C 1
ATOM 1524 O O . TYR A 1 195 ? 11.735 8.473 6.955 1.00 80.81 195 TYR A O 1
ATOM 1532 N N . ILE A 1 196 ? 10.229 7.055 6.080 1.00 87.00 196 ILE A N 1
ATOM 1533 C CA . ILE A 1 196 ? 10.909 5.838 6.498 1.00 87.00 196 ILE A CA 1
ATOM 1534 C C . ILE A 1 196 ? 11.803 5.439 5.330 1.00 87.00 196 ILE A C 1
ATOM 1536 O O . ILE A 1 196 ? 11.352 4.901 4.323 1.00 87.00 196 ILE A O 1
ATOM 1540 N N . ALA A 1 197 ? 13.076 5.796 5.439 1.00 88.38 197 ALA A N 1
ATOM 1541 C CA . ALA A 1 197 ? 14.082 5.501 4.433 1.00 88.38 197 ALA A CA 1
ATOM 1542 C C . ALA A 1 197 ? 15.297 4.889 5.135 1.00 88.38 197 ALA A C 1
ATOM 1544 O O . ALA A 1 197 ? 16.230 5.632 5.450 1.00 88.38 197 ALA A O 1
ATOM 1545 N N . PRO A 1 198 ? 15.268 3.570 5.405 1.00 91.75 198 PRO A N 1
ATOM 1546 C CA . PRO A 1 198 ? 16.384 2.895 6.046 1.00 91.75 198 PRO A CA 1
ATOM 1547 C C . PRO A 1 198 ? 17.661 3.038 5.218 1.00 91.75 198 PRO A C 1
ATOM 1549 O O . PRO A 1 198 ? 17.610 3.002 3.977 1.00 91.75 198 PRO A O 1
ATOM 1552 N N . THR A 1 199 ? 18.797 3.210 5.888 1.00 95.38 199 THR A N 1
ATOM 1553 C CA . THR A 1 199 ? 20.105 3.228 5.226 1.00 95.38 199 THR A CA 1
ATOM 1554 C C . THR A 1 199 ? 20.531 1.818 4.825 1.00 95.38 199 THR A C 1
ATOM 1556 O O . THR A 1 199 ? 19.992 0.822 5.305 1.00 95.38 199 THR A O 1
ATOM 1559 N N . GLU A 1 200 ? 21.506 1.709 3.921 1.00 95.62 200 GLU A N 1
ATOM 1560 C CA . GLU A 1 200 ? 22.055 0.403 3.534 1.00 95.62 200 GLU A CA 1
ATOM 1561 C C . GLU A 1 200 ? 22.638 -0.343 4.737 1.00 95.62 200 GLU A C 1
ATOM 1563 O O . GLU A 1 200 ? 22.435 -1.548 4.867 1.00 95.62 200 GLU A O 1
ATOM 1568 N N . GLU A 1 201 ? 23.291 0.377 5.651 1.00 97.50 201 GLU A N 1
ATOM 1569 C CA . GLU A 1 201 ? 23.852 -0.193 6.873 1.00 97.50 201 GLU A CA 1
ATOM 1570 C C . GLU A 1 201 ? 22.771 -0.727 7.821 1.00 97.50 201 GLU A C 1
ATOM 1572 O O . GLU A 1 201 ? 22.961 -1.783 8.421 1.00 97.50 201 GLU A O 1
ATOM 1577 N N . GLU A 1 202 ? 21.641 -0.025 7.949 1.00 97.81 202 GLU A N 1
ATOM 1578 C CA . GLU A 1 202 ? 20.513 -0.474 8.772 1.00 97.81 202 GLU A CA 1
ATOM 1579 C C . GLU A 1 202 ? 19.878 -1.747 8.196 1.00 97.81 202 GLU A C 1
ATOM 1581 O O . GLU A 1 202 ? 19.591 -2.680 8.943 1.00 97.81 202 GLU A O 1
ATOM 1586 N N . VAL A 1 203 ? 19.728 -1.830 6.869 1.00 97.94 203 VAL A N 1
ATOM 1587 C CA . VAL A 1 203 ? 19.194 -3.027 6.195 1.00 97.94 203 VAL A CA 1
ATOM 1588 C C . VAL A 1 203 ? 20.136 -4.226 6.348 1.00 97.94 203 VAL A C 1
ATOM 1590 O O . VAL A 1 203 ? 19.678 -5.329 6.639 1.00 97.94 203 VAL A O 1
ATOM 1593 N N . GLU A 1 204 ? 21.449 -4.030 6.191 1.00 97.62 204 GLU A N 1
ATOM 1594 C CA . GLU A 1 204 ? 22.444 -5.098 6.385 1.00 97.62 204 GLU A CA 1
ATOM 1595 C C . GLU A 1 204 ? 22.436 -5.617 7.831 1.00 97.62 204 GLU A C 1
ATOM 1597 O O . GLU A 1 204 ? 22.498 -6.831 8.062 1.00 97.62 204 GLU A O 1
ATOM 1602 N N . ALA A 1 205 ? 22.345 -4.707 8.807 1.00 98.12 205 ALA A N 1
ATOM 1603 C CA . ALA A 1 205 ? 22.258 -5.062 10.218 1.00 98.12 205 ALA A CA 1
ATOM 1604 C C . ALA A 1 205 ? 20.983 -5.862 10.510 1.00 98.12 205 ALA A C 1
ATOM 1606 O O . ALA A 1 205 ? 21.074 -6.934 11.105 1.00 98.12 205 ALA A O 1
ATOM 1607 N N . TYR A 1 206 ? 19.834 -5.395 10.014 1.00 97.62 206 TYR A N 1
ATOM 1608 C CA . TYR A 1 206 ? 18.548 -6.069 10.182 1.00 97.62 206 TYR A CA 1
ATOM 1609 C C . TYR A 1 206 ? 18.547 -7.471 9.561 1.00 97.62 206 TYR A C 1
ATOM 1611 O O . TYR A 1 206 ? 18.167 -8.439 10.214 1.00 97.62 206 TYR A O 1
ATOM 1619 N N . PHE A 1 207 ? 19.053 -7.627 8.331 1.00 97.81 207 PHE A N 1
ATOM 1620 C CA . PHE A 1 207 ? 19.168 -8.954 7.717 1.00 97.81 207 PHE A CA 1
ATOM 1621 C C . PHE A 1 207 ? 20.056 -9.891 8.541 1.00 97.81 207 PHE A C 1
ATOM 1623 O O . PHE A 1 207 ? 19.730 -11.060 8.703 1.00 97.81 207 PHE A O 1
ATOM 1630 N N . THR A 1 208 ? 21.178 -9.387 9.058 1.00 97.69 208 THR A N 1
ATOM 1631 C CA . THR A 1 208 ? 22.118 -10.190 9.855 1.00 97.69 208 THR A CA 1
ATOM 1632 C C . THR A 1 208 ? 21.516 -10.610 11.197 1.00 97.69 208 THR A C 1
ATOM 1634 O O . THR A 1 208 ? 21.757 -11.727 11.649 1.00 97.69 208 THR A O 1
ATOM 1637 N N . GLU A 1 209 ? 20.728 -9.740 11.830 1.00 98.06 209 GLU A N 1
ATOM 1638 C CA . GLU A 1 209 ? 20.007 -10.045 13.071 1.00 98.06 209 GLU A CA 1
ATOM 1639 C C . GLU A 1 209 ? 18.934 -11.125 12.866 1.00 98.06 209 GLU A C 1
ATOM 1641 O O . GLU A 1 209 ? 18.799 -12.014 13.703 1.00 98.06 209 GLU A O 1
ATOM 1646 N N . HIS A 1 210 ? 18.253 -11.102 11.717 1.00 97.00 210 HIS A N 1
ATOM 1647 C CA . HIS A 1 210 ? 17.159 -12.014 11.362 1.00 97.00 210 HIS A CA 1
ATOM 1648 C C . HIS A 1 210 ? 17.561 -13.108 10.351 1.00 97.00 210 HIS A C 1
ATOM 1650 O O . HIS A 1 210 ? 16.715 -13.687 9.668 1.00 97.00 210 HIS A O 1
ATOM 1656 N N . GLU A 1 211 ? 18.858 -13.412 10.216 1.00 96.38 211 GLU A N 1
ATOM 1657 C CA . GLU A 1 211 ? 19.366 -14.271 9.133 1.00 96.38 211 GLU A CA 1
ATOM 1658 C C . GLU A 1 211 ? 18.804 -15.704 9.191 1.00 96.38 211 GLU A C 1
ATOM 1660 O O . GLU A 1 211 ? 18.609 -16.330 8.147 1.00 96.38 211 GLU A O 1
ATOM 1665 N N . SER A 1 212 ? 18.505 -16.223 10.389 1.00 96.25 212 SER A N 1
ATOM 1666 C CA . SER A 1 212 ? 17.859 -17.534 10.556 1.00 96.25 212 SER A CA 1
ATOM 1667 C C . SER A 1 212 ? 16.474 -17.579 9.924 1.00 96.25 212 SER A C 1
ATOM 1669 O O . SER A 1 212 ? 16.162 -18.528 9.206 1.00 96.25 212 SER A O 1
ATOM 1671 N N . ASP A 1 213 ? 15.680 -16.539 10.148 1.00 94.88 213 ASP A N 1
ATOM 1672 C CA . ASP A 1 213 ? 14.272 -16.487 9.762 1.00 94.88 213 ASP A CA 1
ATOM 1673 C C . ASP A 1 213 ? 14.168 -16.362 8.236 1.00 94.88 213 ASP A C 1
ATOM 1675 O O . ASP A 1 213 ? 13.404 -17.074 7.578 1.00 94.88 213 ASP A O 1
ATOM 1679 N N . TYR A 1 214 ? 15.043 -15.546 7.635 1.00 96.12 214 TYR A N 1
ATOM 1680 C CA . TYR A 1 214 ? 15.186 -15.484 6.181 1.00 96.12 214 TYR A CA 1
ATOM 1681 C C . TYR A 1 214 ? 15.651 -16.813 5.586 1.00 96.12 214 TYR A C 1
ATOM 1683 O O . TYR A 1 214 ? 15.115 -17.239 4.559 1.00 96.12 214 TYR A O 1
ATOM 1691 N N . ALA A 1 215 ? 16.609 -17.497 6.217 1.00 95.75 215 ALA A N 1
ATOM 1692 C CA . ALA A 1 215 ? 17.092 -18.784 5.728 1.00 95.75 215 ALA A CA 1
ATOM 1693 C C . ALA A 1 215 ? 15.987 -19.857 5.735 1.00 95.75 215 ALA A C 1
ATOM 1695 O O . ALA A 1 215 ? 15.917 -20.652 4.793 1.00 95.75 215 ALA A O 1
ATOM 1696 N N . GLU A 1 216 ? 15.097 -19.855 6.733 1.00 94.94 216 GLU A N 1
ATOM 1697 C CA . GLU A 1 216 ? 13.908 -20.721 6.772 1.00 94.94 216 GLU A CA 1
ATOM 1698 C C . GLU A 1 216 ? 12.923 -20.407 5.636 1.00 94.94 216 GLU A C 1
ATOM 1700 O O . GLU A 1 216 ? 12.381 -21.324 5.015 1.00 94.94 216 GLU A O 1
ATOM 1705 N N . ALA A 1 217 ? 12.771 -19.128 5.280 1.00 92.75 217 ALA A N 1
ATOM 1706 C CA . ALA A 1 217 ? 12.011 -18.686 4.109 1.00 92.75 217 ALA A CA 1
ATOM 1707 C C . ALA A 1 217 ? 12.738 -18.921 2.763 1.00 92.75 217 ALA A C 1
ATOM 1709 O O . ALA A 1 217 ? 12.207 -18.591 1.699 1.00 92.75 217 ALA A O 1
ATOM 1710 N N . GLY A 1 218 ? 13.947 -19.495 2.780 1.00 95.12 218 GLY A N 1
ATOM 1711 C CA . GLY A 1 218 ? 14.760 -19.754 1.589 1.00 95.12 218 GLY A CA 1
ATOM 1712 C C . GLY A 1 218 ? 15.460 -18.517 1.019 1.00 95.12 218 GLY A C 1
ATOM 1713 O O . GLY A 1 218 ? 15.947 -18.565 -0.112 1.00 95.12 218 GLY A O 1
ATOM 1714 N N . ILE A 1 219 ? 15.521 -17.424 1.782 1.00 95.81 219 ILE A N 1
ATOM 1715 C CA . ILE A 1 219 ? 16.174 -16.169 1.415 1.00 95.81 219 ILE A CA 1
ATOM 1716 C C . ILE A 1 219 ? 17.562 -16.122 2.058 1.00 95.81 219 ILE A C 1
ATOM 1718 O O . ILE A 1 219 ? 17.746 -16.215 3.264 1.00 95.81 219 ILE A O 1
ATOM 1722 N N . THR A 1 220 ? 18.573 -15.963 1.217 1.00 96.62 220 THR A N 1
ATOM 1723 C CA . THR A 1 220 ? 19.989 -15.907 1.581 1.00 96.62 220 THR A CA 1
ATOM 1724 C C . THR A 1 220 ? 20.701 -14.874 0.718 1.00 96.62 220 THR A C 1
ATOM 1726 O O . THR A 1 220 ? 20.209 -14.477 -0.344 1.00 96.62 220 THR A O 1
ATOM 1729 N N . ARG A 1 221 ? 21.937 -14.521 1.083 1.00 95.00 221 ARG A N 1
ATOM 1730 C CA . ARG A 1 221 ? 22.784 -13.635 0.265 1.00 95.00 221 ARG A CA 1
ATOM 1731 C C . ARG A 1 221 ? 23.046 -14.151 -1.157 1.00 95.00 221 ARG A C 1
ATOM 1733 O O . ARG A 1 221 ? 23.405 -13.375 -2.034 1.00 95.00 221 ARG A O 1
ATOM 1740 N N . SER A 1 222 ? 22.832 -15.443 -1.412 1.00 94.75 222 SER A N 1
ATOM 1741 C CA . SER A 1 222 ? 22.962 -16.061 -2.736 1.00 94.75 222 SER A CA 1
ATOM 1742 C C . SER A 1 222 ? 21.627 -16.271 -3.458 1.00 94.75 222 SER A C 1
ATOM 1744 O O . SER A 1 222 ? 21.595 -16.977 -4.462 1.00 94.75 222 SER A O 1
ATOM 1746 N N . SER A 1 223 ? 20.521 -15.701 -2.967 1.00 93.44 223 SER A N 1
ATOM 1747 C CA . SER A 1 223 ? 19.187 -15.871 -3.574 1.00 93.44 223 SER A CA 1
ATOM 1748 C C . SER A 1 223 ? 19.028 -15.191 -4.933 1.00 93.44 223 SER A C 1
ATOM 1750 O O . SER A 1 223 ? 18.020 -15.389 -5.604 1.00 93.44 223 SER A O 1
ATOM 1752 N N . GLY A 1 224 ? 20.037 -14.436 -5.368 1.00 93.31 224 GLY A N 1
ATOM 1753 C CA . GLY A 1 224 ? 20.055 -13.737 -6.643 1.00 93.31 224 GLY A CA 1
ATOM 1754 C C . GLY A 1 224 ? 19.505 -12.322 -6.529 1.00 93.31 224 GLY A C 1
ATOM 1755 O O . GLY A 1 224 ? 19.477 -11.725 -5.451 1.00 93.31 224 GLY A O 1
ATOM 1756 N N . LYS A 1 225 ? 19.091 -11.784 -7.674 1.00 95.25 225 LYS A N 1
ATOM 1757 C CA . LYS A 1 225 ? 18.693 -10.388 -7.837 1.00 95.25 225 LYS A CA 1
ATOM 1758 C C . LYS A 1 225 ? 17.271 -10.282 -8.366 1.00 95.25 225 LYS A C 1
ATOM 1760 O O . LYS A 1 225 ? 16.794 -11.168 -9.071 1.00 95.25 225 LYS A O 1
ATOM 1765 N N . LEU A 1 226 ? 16.635 -9.171 -8.041 1.00 96.50 226 LEU A N 1
ATOM 1766 C CA . LEU A 1 226 ? 15.502 -8.602 -8.742 1.00 96.50 226 LEU A CA 1
ATOM 1767 C C . LEU A 1 226 ? 16.027 -7.629 -9.792 1.00 96.50 226 LEU A C 1
ATOM 1769 O O . LEU A 1 226 ? 16.994 -6.913 -9.527 1.00 96.50 226 LEU A O 1
ATOM 1773 N N . VAL A 1 227 ? 15.398 -7.589 -10.962 1.00 96.62 227 VAL A N 1
ATOM 1774 C CA . VAL A 1 227 ? 15.814 -6.707 -12.060 1.00 96.62 227 VAL A CA 1
ATOM 1775 C C . VAL A 1 227 ? 14.679 -5.778 -12.472 1.00 96.62 227 VAL A C 1
ATOM 1777 O O . VAL A 1 227 ? 13.526 -6.195 -12.602 1.00 96.62 227 VAL A O 1
ATOM 1780 N N . ASP A 1 228 ? 15.039 -4.525 -12.728 1.00 95.88 228 ASP A N 1
ATOM 1781 C CA . ASP A 1 228 ? 14.165 -3.518 -13.308 1.00 95.88 228 ASP A CA 1
ATOM 1782 C C . ASP A 1 228 ? 14.638 -3.197 -14.734 1.00 95.88 228 ASP A C 1
ATOM 1784 O O . ASP A 1 228 ? 15.819 -2.911 -14.965 1.00 95.88 228 ASP A O 1
ATOM 1788 N N . ILE A 1 229 ? 13.713 -3.191 -15.697 1.00 95.94 229 ILE A N 1
ATOM 1789 C CA . ILE A 1 229 ? 13.985 -2.815 -17.092 1.00 95.94 229 ILE A CA 1
ATOM 1790 C C . ILE A 1 229 ? 12.919 -1.867 -17.637 1.00 95.94 229 ILE A C 1
ATOM 1792 O O . ILE A 1 229 ? 11.798 -1.779 -17.131 1.00 95.94 229 ILE A O 1
ATOM 1796 N N . ARG A 1 230 ? 13.262 -1.187 -18.729 1.00 96.00 230 ARG A N 1
ATOM 1797 C CA . ARG A 1 230 ? 12.289 -0.584 -19.639 1.00 96.00 230 ARG A CA 1
ATOM 1798 C C . ARG A 1 230 ? 12.264 -1.365 -20.944 1.00 96.00 230 ARG A C 1
ATOM 1800 O O . ARG A 1 230 ? 13.295 -1.871 -21.382 1.00 96.00 230 ARG A O 1
ATOM 1807 N N . HIS A 1 231 ? 11.100 -1.445 -21.573 1.00 96.19 231 HIS A N 1
ATOM 1808 C CA . HIS A 1 231 ? 10.882 -2.286 -22.743 1.00 96.19 231 HIS A CA 1
ATOM 1809 C C . HIS A 1 231 ? 10.037 -1.590 -23.815 1.00 96.19 231 HIS A C 1
ATOM 1811 O O . HIS A 1 231 ? 9.055 -0.909 -23.523 1.00 96.19 231 HIS A O 1
ATOM 1817 N N . ILE A 1 232 ? 10.434 -1.783 -25.073 1.00 97.62 232 ILE A N 1
ATOM 1818 C CA . ILE A 1 232 ? 9.682 -1.415 -26.274 1.00 97.62 232 ILE A CA 1
ATOM 1819 C C . ILE A 1 232 ? 9.554 -2.664 -27.138 1.00 97.62 232 ILE A C 1
ATOM 1821 O O . ILE A 1 232 ? 10.563 -3.258 -27.518 1.00 97.62 232 ILE A O 1
ATOM 1825 N N . LEU A 1 233 ? 8.328 -3.059 -27.475 1.00 97.31 233 LEU A N 1
ATOM 1826 C CA . LEU A 1 233 ? 8.077 -4.106 -28.465 1.00 97.31 233 LEU A CA 1
ATOM 1827 C C . LEU A 1 233 ? 7.791 -3.479 -29.825 1.00 97.31 233 LEU A C 1
ATOM 1829 O O . LEU A 1 233 ? 6.864 -2.685 -29.945 1.00 97.31 233 LEU A O 1
ATOM 1833 N N . LEU A 1 234 ? 8.514 -3.897 -30.858 1.00 97.44 234 LEU A N 1
ATOM 1834 C CA . LEU A 1 234 ? 8.158 -3.637 -32.246 1.00 97.44 234 LEU A CA 1
ATOM 1835 C C . LEU A 1 234 ? 7.747 -4.935 -32.929 1.00 97.44 234 LEU A C 1
ATOM 1837 O O . LEU A 1 234 ? 8.510 -5.902 -32.991 1.00 97.44 234 LEU A O 1
ATOM 1841 N N . ILE A 1 235 ? 6.539 -4.929 -33.479 1.00 96.00 235 ILE A N 1
ATOM 1842 C CA . ILE A 1 235 ? 6.009 -6.021 -34.292 1.00 96.00 235 ILE A CA 1
ATOM 1843 C C . ILE A 1 235 ? 6.229 -5.643 -35.762 1.00 96.00 235 ILE A C 1
ATOM 1845 O O . ILE A 1 235 ? 5.847 -4.528 -36.132 1.00 96.00 235 ILE A O 1
ATOM 1849 N N . PRO A 1 236 ? 6.803 -6.526 -36.604 1.00 95.69 236 PRO A N 1
ATOM 1850 C CA . PRO A 1 236 ? 6.872 -6.316 -38.049 1.00 95.69 236 PRO A CA 1
ATOM 1851 C C . PRO A 1 236 ? 5.538 -5.829 -38.628 1.00 95.69 236 PRO A C 1
ATOM 1853 O O . PRO A 1 236 ? 4.482 -6.354 -38.286 1.00 95.69 236 PRO A O 1
ATOM 1856 N N . GLN A 1 237 ? 5.578 -4.821 -39.498 1.00 90.69 237 GLN A N 1
ATOM 1857 C CA . GLN A 1 237 ? 4.386 -4.238 -40.121 1.00 90.69 237 GLN A CA 1
ATOM 1858 C C . GLN A 1 237 ? 4.394 -4.491 -41.626 1.00 90.69 237 GLN A C 1
ATOM 1860 O O . GLN A 1 237 ? 5.456 -4.576 -42.239 1.00 90.69 237 GLN A O 1
ATOM 1865 N N . VAL A 1 238 ? 3.205 -4.587 -42.228 1.00 87.31 238 VAL A N 1
ATOM 1866 C CA . VAL A 1 238 ? 3.081 -4.583 -43.691 1.00 87.31 238 VAL A CA 1
ATOM 1867 C C . VAL A 1 238 ? 3.387 -3.158 -44.187 1.00 87.31 238 VAL A C 1
ATOM 1869 O O . VAL A 1 238 ? 2.811 -2.213 -43.643 1.00 87.31 238 VAL A O 1
ATOM 1872 N N . PRO A 1 239 ? 4.274 -2.975 -45.181 1.00 83.38 239 PRO A N 1
ATOM 1873 C CA . PRO A 1 239 ? 4.553 -1.681 -45.790 1.00 83.38 239 PRO A CA 1
ATOM 1874 C C . PRO A 1 239 ? 3.286 -1.010 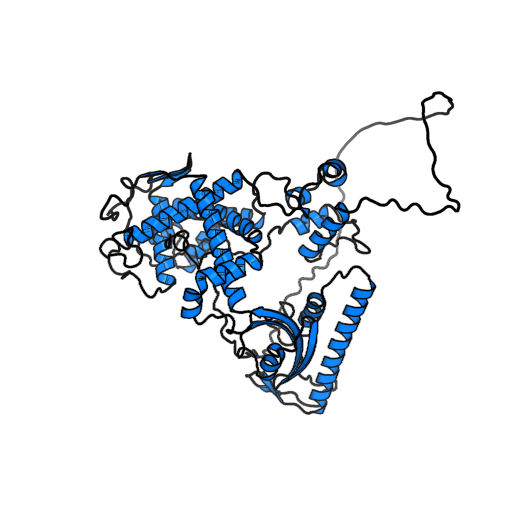-46.334 1.00 83.38 239 PRO A C 1
ATOM 1876 O O . PRO A 1 239 ? 2.314 -1.675 -46.697 1.00 83.38 239 PRO A O 1
ATOM 1879 N N . GLU A 1 240 ? 3.308 0.320 -46.445 1.00 80.44 240 GLU A N 1
ATOM 1880 C CA . GLU A 1 240 ? 2.156 1.111 -46.914 1.00 80.44 240 GLU A CA 1
ATOM 1881 C C . GLU A 1 240 ? 1.695 0.751 -48.338 1.00 80.44 240 GLU A C 1
ATOM 1883 O O . GLU A 1 240 ? 0.533 0.962 -48.684 1.00 80.44 240 GLU A O 1
ATOM 1888 N N . ASP A 1 241 ? 2.582 0.184 -49.161 1.00 80.12 241 ASP A N 1
ATOM 1889 C CA . ASP A 1 241 ? 2.267 -0.285 -50.514 1.00 80.12 241 ASP A CA 1
ATOM 1890 C C . ASP A 1 241 ? 1.515 -1.633 -50.547 1.00 80.12 241 ASP A C 1
ATOM 1892 O O . ASP A 1 241 ? 1.116 -2.098 -51.618 1.00 80.12 241 ASP A O 1
ATOM 1896 N N . GLY A 1 242 ? 1.284 -2.246 -49.380 1.00 77.06 242 GLY A N 1
ATOM 1897 C CA . GLY A 1 242 ? 0.539 -3.491 -49.216 1.00 77.06 242 GLY A CA 1
ATOM 1898 C C . GLY A 1 242 ? 1.314 -4.751 -49.600 1.00 77.06 242 GLY A C 1
ATOM 1899 O O . GLY A 1 242 ? 0.705 -5.815 -49.735 1.00 77.06 242 GLY A O 1
ATOM 1900 N N . THR A 1 243 ? 2.631 -4.666 -49.806 1.00 80.12 243 THR A N 1
ATOM 1901 C CA . THR A 1 243 ? 3.447 -5.825 -50.186 1.00 80.12 243 THR A CA 1
ATOM 1902 C C . THR A 1 243 ? 3.818 -6.692 -48.975 1.00 80.12 243 THR A C 1
ATOM 1904 O O . THR A 1 243 ? 4.376 -6.230 -47.990 1.00 80.12 243 THR A O 1
ATOM 1907 N N . GLY A 1 244 ? 3.525 -7.994 -49.035 1.00 83.88 244 GLY A N 1
ATOM 1908 C CA . GLY A 1 244 ? 3.855 -8.949 -47.967 1.00 83.88 244 GLY A CA 1
ATOM 1909 C C . GLY A 1 244 ? 2.687 -9.283 -47.035 1.00 83.88 244 GLY A C 1
ATOM 1910 O O . GLY A 1 244 ? 1.537 -8.909 -47.255 1.00 83.88 244 GLY A O 1
ATOM 1911 N N . THR A 1 245 ? 2.953 -10.094 -46.013 1.00 89.06 245 THR A N 1
ATOM 1912 C CA . THR A 1 245 ? 1.939 -10.536 -45.046 1.00 89.06 245 THR A CA 1
ATOM 1913 C C . THR A 1 245 ? 2.592 -10.721 -43.687 1.00 89.06 245 THR A C 1
ATOM 1915 O O . THR A 1 245 ? 3.615 -11.397 -43.575 1.00 89.06 245 THR A O 1
ATOM 1918 N N . VAL A 1 246 ? 1.977 -10.143 -42.657 1.00 92.69 246 VAL A N 1
ATOM 1919 C CA . VAL A 1 246 ? 2.326 -10.376 -41.256 1.00 92.69 246 VAL A CA 1
ATOM 1920 C C . VAL A 1 246 ? 1.154 -11.089 -40.602 1.00 92.69 246 VAL A C 1
ATOM 1922 O O . VAL A 1 246 ? 0.027 -10.599 -40.640 1.00 92.69 246 VAL A O 1
ATOM 1925 N N . THR A 1 247 ? 1.413 -12.254 -40.016 1.00 92.56 247 THR A N 1
ATOM 1926 C CA . THR A 1 247 ? 0.424 -12.994 -39.226 1.00 92.56 247 THR A CA 1
ATOM 1927 C C . THR A 1 247 ? 0.865 -13.005 -37.774 1.00 92.56 247 THR A C 1
ATOM 1929 O O . THR A 1 247 ? 1.992 -13.397 -37.487 1.00 92.56 247 THR A O 1
ATOM 1932 N N . VAL A 1 248 ? -0.024 -12.603 -36.868 1.00 92.00 248 VAL A N 1
ATOM 1933 C CA . VAL A 1 248 ? 0.195 -12.674 -35.420 1.00 92.00 248 VAL A CA 1
ATOM 1934 C C . VAL A 1 248 ? -0.731 -13.745 -34.856 1.00 92.00 248 VAL A C 1
ATOM 1936 O O . VAL A 1 248 ? -1.952 -13.650 -34.986 1.00 92.00 248 VAL A O 1
ATOM 1939 N N . ALA A 1 249 ? -0.152 -14.799 -34.288 1.00 91.19 249 ALA A N 1
ATOM 1940 C CA . ALA A 1 249 ? -0.894 -15.874 -33.649 1.00 91.19 249 ALA A CA 1
ATOM 1941 C C . ALA A 1 249 ? -1.506 -15.407 -32.311 1.00 91.19 249 ALA A C 1
ATOM 1943 O O . ALA A 1 249 ? -1.011 -14.452 -31.708 1.00 91.19 249 ALA A O 1
ATOM 1944 N N . PRO A 1 250 ? -2.553 -16.087 -31.799 1.00 88.44 250 PRO A N 1
ATOM 1945 C CA . PRO A 1 250 ? -3.192 -15.714 -30.532 1.00 88.44 250 PRO A CA 1
ATOM 1946 C C . PRO A 1 250 ? -2.247 -15.668 -29.323 1.00 88.44 250 PRO A C 1
ATOM 1948 O O . PRO A 1 250 ? -2.540 -14.993 -28.341 1.00 88.44 250 PRO A O 1
ATOM 1951 N N . ASP A 1 251 ? -1.137 -16.404 -29.375 1.00 84.44 251 ASP A N 1
ATOM 1952 C CA . ASP A 1 251 ? -0.157 -16.495 -28.294 1.00 84.44 251 ASP A CA 1
ATOM 1953 C C . ASP A 1 251 ? 0.913 -15.399 -28.318 1.00 84.44 251 ASP A C 1
ATOM 1955 O O . ASP A 1 251 ? 1.730 -15.352 -27.399 1.00 84.44 251 ASP A O 1
ATOM 1959 N N . GLY A 1 252 ? 0.945 -14.536 -29.339 1.00 86.31 252 GLY A N 1
ATOM 1960 C CA . GLY A 1 252 ? 2.078 -13.632 -29.520 1.00 86.31 252 GLY A CA 1
ATOM 1961 C C . GLY A 1 252 ? 2.799 -13.740 -30.843 1.00 86.31 252 GLY A C 1
ATOM 1962 O O . GLY A 1 252 ? 3.341 -12.752 -31.334 1.00 86.31 252 GLY A O 1
ATOM 1963 N N . THR A 1 253 ? 2.872 -14.954 -31.373 1.00 92.94 253 THR A N 1
ATOM 1964 C CA . THR A 1 253 ? 3.946 -15.305 -32.295 1.00 92.94 253 THR A CA 1
ATOM 1965 C C . THR A 1 253 ? 3.729 -14.685 -33.668 1.00 92.94 253 THR A C 1
ATOM 1967 O O . THR A 1 253 ? 2.679 -14.857 -34.288 1.00 92.94 253 THR A O 1
ATOM 1970 N N . VAL A 1 254 ? 4.746 -13.990 -34.168 1.00 94.62 254 VAL A N 1
ATOM 1971 C CA . VAL A 1 254 ? 4.741 -13.302 -35.455 1.00 94.62 254 VAL A CA 1
ATOM 1972 C C . VAL A 1 254 ? 5.362 -14.190 -36.526 1.00 94.62 254 VAL A C 1
ATOM 1974 O O . VAL A 1 254 ? 6.477 -14.687 -36.384 1.00 94.62 254 VAL A O 1
ATOM 1977 N N . THR A 1 255 ? 4.649 -14.358 -37.636 1.00 94.19 255 THR A N 1
ATOM 1978 C CA . THR A 1 255 ? 5.140 -15.023 -38.847 1.00 94.19 255 THR A CA 1
ATOM 1979 C C . THR A 1 255 ? 5.046 -14.059 -40.028 1.00 94.19 255 THR A C 1
ATOM 1981 O O . THR A 1 255 ? 3.954 -13.621 -40.396 1.00 94.19 255 THR A O 1
ATOM 1984 N N . CYS A 1 256 ? 6.191 -13.729 -40.624 1.00 94.50 256 CYS A N 1
ATOM 1985 C CA . CYS A 1 256 ? 6.317 -12.878 -41.809 1.00 94.50 256 CYS A CA 1
ATOM 1986 C C . CYS A 1 256 ? 7.612 -13.213 -42.572 1.00 94.50 256 CYS A C 1
ATOM 1988 O O . CYS A 1 256 ? 8.382 -14.070 -42.135 1.00 94.50 256 CYS A O 1
ATOM 1990 N N . SER A 1 257 ? 7.849 -12.568 -43.718 1.00 94.56 257 SER A N 1
ATOM 1991 C CA . SER A 1 257 ? 9.111 -12.711 -44.457 1.00 94.56 257 SER A CA 1
ATOM 1992 C C . SER A 1 257 ? 10.291 -12.089 -43.702 1.00 94.56 257 SER A C 1
ATOM 1994 O O . SER A 1 257 ? 10.101 -11.186 -42.885 1.00 94.56 257 SER A O 1
ATOM 1996 N N . GLU A 1 258 ? 11.514 -12.541 -44.001 1.00 94.31 258 GLU A N 1
ATOM 1997 C CA . GLU A 1 258 ? 12.729 -11.946 -43.423 1.00 94.31 258 GLU A CA 1
ATOM 1998 C C . GLU A 1 258 ? 12.909 -10.480 -43.841 1.00 94.31 258 GLU A C 1
ATOM 2000 O O . GLU A 1 258 ? 13.292 -9.682 -43.002 1.00 94.31 258 GLU A O 1
ATOM 2005 N N . ASP A 1 259 ? 12.496 -10.073 -45.048 1.00 93.31 259 ASP A N 1
ATOM 2006 C CA . ASP A 1 259 ? 12.531 -8.654 -45.448 1.00 93.31 259 ASP A CA 1
ATOM 2007 C C . ASP A 1 259 ? 11.713 -7.751 -44.498 1.00 93.31 259 ASP A C 1
ATOM 2009 O O . ASP A 1 259 ? 12.095 -6.617 -44.210 1.00 93.31 259 ASP A O 1
ATOM 2013 N N . LEU A 1 260 ? 10.585 -8.256 -43.976 1.00 94.75 260 LEU A N 1
ATOM 2014 C CA . LEU A 1 260 ? 9.757 -7.532 -43.004 1.00 94.75 260 LEU A CA 1
ATOM 2015 C C . LEU A 1 260 ? 10.373 -7.551 -41.601 1.00 94.75 260 LEU A C 1
ATOM 2017 O O . LEU A 1 260 ? 10.208 -6.591 -40.845 1.00 94.75 260 LEU A O 1
ATOM 2021 N N . TRP A 1 261 ? 11.109 -8.611 -41.258 1.00 95.81 261 TRP A N 1
ATOM 2022 C CA . TRP A 1 261 ? 11.938 -8.632 -40.056 1.00 95.81 261 TRP A CA 1
ATOM 2023 C C . TRP A 1 261 ? 13.077 -7.613 -40.157 1.00 95.81 261 TRP A C 1
ATOM 2025 O O . TRP A 1 261 ? 13.231 -6.809 -39.244 1.00 95.81 261 TRP A O 1
ATOM 2035 N N . ASP A 1 262 ? 13.799 -7.553 -41.271 1.00 95.75 262 ASP A N 1
ATOM 2036 C CA . ASP A 1 262 ? 14.887 -6.595 -41.487 1.00 95.75 262 ASP A CA 1
ATOM 2037 C C . ASP A 1 262 ? 14.384 -5.143 -41.460 1.00 95.75 262 ASP A C 1
ATOM 2039 O O . ASP A 1 262 ? 15.006 -4.276 -40.842 1.00 95.75 262 ASP A O 1
ATOM 2043 N N . ALA A 1 263 ? 13.211 -4.869 -42.042 1.00 95.06 263 ALA A N 1
ATOM 2044 C CA . ALA A 1 263 ? 12.568 -3.557 -41.942 1.00 95.06 263 ALA A CA 1
ATOM 2045 C C . ALA A 1 263 ? 12.190 -3.196 -40.490 1.00 95.06 263 ALA A C 1
ATOM 2047 O O . ALA A 1 263 ? 12.343 -2.047 -40.056 1.00 95.06 263 ALA A O 1
ATOM 2048 N N . CYS A 1 264 ? 11.724 -4.177 -39.713 1.00 96.56 264 CYS A N 1
ATOM 2049 C CA . CYS A 1 264 ? 11.435 -3.999 -38.292 1.00 96.56 264 CYS A CA 1
ATOM 2050 C C . CYS A 1 264 ? 12.719 -3.749 -37.480 1.00 96.56 264 CYS A C 1
ATOM 2052 O O . CYS A 1 264 ? 12.745 -2.851 -36.639 1.00 96.56 264 CYS A O 1
ATOM 2054 N N . LEU A 1 265 ? 13.811 -4.464 -37.778 1.00 97.62 265 LEU A N 1
ATOM 2055 C CA . LEU A 1 265 ? 15.125 -4.231 -37.174 1.00 97.62 265 LEU A CA 1
ATOM 2056 C C . LEU A 1 265 ? 15.634 -2.819 -37.470 1.00 97.62 265 LEU A C 1
ATOM 2058 O O . LEU A 1 265 ? 16.084 -2.135 -36.556 1.00 97.62 265 LEU A O 1
ATOM 2062 N N . ALA A 1 266 ? 15.523 -2.357 -38.717 1.00 97.38 266 ALA A N 1
ATOM 2063 C CA . ALA A 1 266 ? 15.905 -0.997 -39.093 1.00 97.38 266 ALA A CA 1
ATOM 2064 C C . ALA A 1 266 ? 15.087 0.059 -38.327 1.00 97.38 266 ALA A C 1
ATOM 2066 O O . ALA A 1 266 ? 15.620 1.086 -37.898 1.00 97.38 266 ALA A O 1
ATOM 2067 N N . SER A 1 267 ? 13.801 -0.215 -38.087 1.00 96.31 267 SER A N 1
ATOM 2068 C CA . SER A 1 267 ? 12.945 0.636 -37.252 1.00 96.31 267 SER A CA 1
ATOM 2069 C C . SER A 1 267 ? 13.397 0.629 -35.787 1.00 96.31 267 SER A C 1
ATOM 2071 O O . SER A 1 267 ? 13.472 1.686 -35.162 1.00 96.31 267 SER A O 1
ATOM 2073 N N . ALA A 1 268 ? 13.771 -0.538 -35.250 1.00 97.81 268 ALA A N 1
ATOM 2074 C CA . ALA A 1 268 ? 14.319 -0.657 -33.899 1.00 97.81 268 ALA A CA 1
ATOM 2075 C C . ALA A 1 268 ? 15.644 0.105 -33.745 1.00 97.81 268 ALA A C 1
ATOM 2077 O O . ALA A 1 268 ? 15.816 0.849 -32.783 1.00 97.81 268 ALA A O 1
ATOM 2078 N N . GLN A 1 269 ? 16.549 -0.022 -34.717 1.00 98.19 269 GLN A N 1
ATOM 2079 C CA . GLN A 1 269 ? 17.813 0.716 -34.760 1.00 98.19 269 GLN A CA 1
ATOM 2080 C C . GLN A 1 269 ? 17.574 2.226 -34.814 1.00 98.19 269 GLN A C 1
ATOM 2082 O O . GLN A 1 269 ? 18.194 2.966 -34.058 1.00 98.19 269 GLN A O 1
ATOM 2087 N N . THR A 1 270 ? 16.612 2.676 -35.624 1.00 97.44 270 THR A N 1
ATOM 2088 C CA . THR A 1 270 ? 16.229 4.095 -35.696 1.00 97.44 270 THR A CA 1
ATOM 2089 C C . THR A 1 270 ? 15.741 4.617 -34.340 1.00 97.44 270 THR A C 1
ATOM 2091 O O . THR A 1 270 ? 16.140 5.703 -33.927 1.00 97.44 270 THR A O 1
ATOM 2094 N N . LEU A 1 271 ? 14.934 3.845 -33.602 1.00 96.31 271 LEU A N 1
ATOM 2095 C CA . LEU A 1 271 ? 14.487 4.243 -32.261 1.00 96.31 271 LEU A CA 1
ATOM 2096 C C . LEU A 1 271 ? 15.636 4.317 -31.248 1.00 96.31 271 LEU A C 1
ATOM 2098 O O . LEU A 1 271 ? 15.651 5.231 -30.422 1.00 96.31 271 LEU A O 1
ATOM 2102 N N . VAL A 1 272 ? 16.608 3.401 -31.314 1.00 97.19 272 VAL A N 1
ATOM 2103 C CA . VAL A 1 272 ? 17.819 3.477 -30.478 1.00 97.19 272 VAL A CA 1
ATOM 2104 C C . VAL A 1 272 ? 18.639 4.721 -30.828 1.00 97.19 272 VAL A C 1
ATOM 2106 O O . VAL A 1 272 ? 19.027 5.462 -29.927 1.00 97.19 272 VAL A O 1
ATOM 2109 N N . GLU A 1 273 ? 18.829 5.027 -32.114 1.00 97.06 273 GLU A N 1
ATOM 2110 C CA . GLU A 1 273 ? 19.501 6.264 -32.530 1.00 97.06 273 GLU A CA 1
ATOM 2111 C C . GLU A 1 273 ? 18.765 7.520 -32.047 1.00 97.06 273 GLU A C 1
ATOM 2113 O O . GLU A 1 273 ? 19.392 8.511 -31.671 1.00 97.06 273 GLU A O 1
ATOM 2118 N N . ASP A 1 274 ? 17.434 7.522 -32.079 1.00 93.56 274 ASP A N 1
ATOM 2119 C CA . ASP A 1 274 ? 16.630 8.650 -31.611 1.00 93.56 274 ASP A CA 1
ATOM 2120 C C . ASP A 1 274 ? 16.734 8.826 -30.093 1.00 93.56 274 ASP A C 1
ATOM 2122 O O . ASP A 1 274 ? 16.857 9.960 -29.614 1.00 93.56 274 ASP A O 1
ATOM 2126 N N . TYR A 1 275 ? 16.786 7.723 -29.343 1.00 93.31 275 TYR A N 1
ATOM 2127 C CA . TYR A 1 275 ? 17.123 7.730 -27.921 1.00 93.31 275 TYR A CA 1
ATOM 2128 C C . TYR A 1 275 ? 18.524 8.315 -27.674 1.00 93.31 275 TYR A C 1
ATOM 2130 O O . TYR A 1 275 ? 18.666 9.240 -26.871 1.00 93.31 275 TYR A O 1
ATOM 2138 N N . GLU A 1 276 ? 19.552 7.874 -28.404 1.00 93.25 276 GLU A N 1
ATOM 2139 C CA . GLU A 1 276 ? 20.919 8.400 -28.280 1.00 93.25 276 GLU A CA 1
ATOM 2140 C C . GLU A 1 276 ? 21.006 9.894 -28.633 1.00 93.25 276 GLU A C 1
ATOM 2142 O O . GLU A 1 276 ? 21.656 10.681 -27.934 1.00 93.25 276 GLU A O 1
ATOM 2147 N N . LYS A 1 277 ? 20.308 10.329 -29.691 1.00 91.38 277 LYS A N 1
ATOM 2148 C CA . LYS A 1 277 ? 20.209 11.746 -30.079 1.00 91.38 277 LYS A CA 1
ATOM 2149 C C . LYS A 1 277 ? 19.538 12.566 -28.980 1.00 91.38 277 LYS A C 1
ATOM 2151 O O . LYS A 1 277 ? 20.009 13.673 -28.686 1.00 91.38 277 LYS A O 1
ATOM 2156 N N . ALA A 1 278 ? 18.468 12.051 -28.372 1.00 86.31 278 ALA A N 1
ATOM 2157 C CA . ALA A 1 278 ? 17.776 12.696 -27.261 1.00 86.31 278 ALA A CA 1
ATOM 2158 C C . ALA A 1 278 ? 18.677 12.791 -26.019 1.00 86.31 278 ALA A C 1
ATOM 2160 O O . ALA A 1 278 ? 18.797 13.872 -25.438 1.00 86.31 278 ALA A O 1
ATOM 2161 N N . LEU A 1 279 ? 19.398 11.719 -25.685 1.00 84.62 279 LEU A N 1
ATOM 2162 C CA . LEU A 1 279 ? 20.364 11.677 -24.587 1.00 84.62 279 LEU A CA 1
ATOM 2163 C C . LEU A 1 279 ? 21.507 12.688 -24.784 1.00 84.62 279 LEU A C 1
ATOM 2165 O O . LEU A 1 279 ? 21.835 13.467 -23.883 1.00 84.62 279 LEU A O 1
ATOM 2169 N N . ALA A 1 280 ? 22.078 12.751 -25.990 1.00 85.56 280 ALA A N 1
ATOM 2170 C CA . ALA A 1 280 ? 23.112 13.723 -26.339 1.00 85.56 280 ALA A CA 1
ATOM 2171 C C . ALA A 1 280 ? 22.577 15.166 -26.346 1.00 85.56 280 ALA A C 1
ATOM 2173 O O . ALA A 1 280 ? 23.302 16.121 -26.049 1.00 85.56 280 ALA A O 1
ATOM 2174 N N . ALA A 1 281 ? 21.313 15.371 -26.723 1.00 80.62 281 ALA A N 1
ATOM 2175 C CA . ALA A 1 281 ? 20.662 16.674 -26.647 1.00 80.62 281 ALA A CA 1
ATOM 2176 C C . ALA A 1 281 ? 20.405 17.121 -25.199 1.00 80.62 281 ALA A C 1
ATOM 2178 O O . ALA A 1 281 ? 20.559 18.313 -24.931 1.00 80.62 281 ALA A O 1
ATOM 2179 N N . ASP A 1 282 ? 20.053 16.213 -24.285 1.00 74.00 282 ASP A N 1
ATOM 2180 C CA . ASP A 1 282 ? 19.889 16.517 -22.855 1.00 74.00 282 ASP A CA 1
ATOM 2181 C C . ASP A 1 282 ? 21.246 16.828 -22.200 1.00 74.00 282 ASP A C 1
ATOM 2183 O O . ASP A 1 282 ? 21.429 17.910 -21.640 1.00 74.00 282 ASP A O 1
ATOM 2187 N N . SER A 1 283 ? 22.255 15.980 -22.432 1.00 71.00 283 SER A N 1
ATOM 2188 C CA . SER A 1 283 ? 23.625 16.161 -21.918 1.00 71.00 283 SER A CA 1
ATOM 2189 C C . SER A 1 283 ? 24.240 17.512 -22.319 1.00 71.00 283 SER A C 1
ATOM 2191 O O . SER A 1 283 ? 24.870 18.197 -21.512 1.00 71.00 283 SER A O 1
ATOM 2193 N N . ARG A 1 284 ? 24.022 17.959 -23.567 1.00 69.69 284 ARG A N 1
ATOM 2194 C CA . ARG A 1 284 ? 24.526 19.255 -24.072 1.00 69.69 284 ARG A CA 1
ATOM 2195 C C . ARG A 1 284 ? 23.891 20.474 -23.404 1.00 69.69 284 ARG A C 1
ATOM 2197 O O . ARG A 1 284 ? 24.475 21.555 -23.465 1.00 69.69 284 ARG A O 1
ATOM 2204 N N . ARG A 1 285 ? 22.719 20.339 -22.776 1.00 62.12 285 ARG A N 1
ATOM 2205 C CA . ARG A 1 285 ? 22.082 21.440 -22.031 1.00 62.12 285 ARG A CA 1
ATOM 2206 C C . ARG A 1 285 ? 22.785 21.708 -20.694 1.00 62.12 285 ARG A C 1
ATOM 2208 O O . ARG A 1 285 ? 22.598 22.786 -20.133 1.00 62.12 285 ARG A O 1
ATOM 2215 N N . GLY A 1 286 ? 23.655 20.795 -20.241 1.00 49.16 286 GLY A N 1
ATOM 2216 C CA . GLY A 1 286 ? 24.556 20.987 -19.100 1.00 49.16 286 GLY A CA 1
ATOM 2217 C C . GLY A 1 286 ? 23.864 20.982 -17.734 1.00 49.16 286 GLY A C 1
ATOM 2218 O O . GLY A 1 286 ? 24.486 21.355 -16.740 1.00 49.16 286 GLY A O 1
ATOM 2219 N N . ASP A 1 287 ? 22.586 20.599 -17.683 1.00 54.16 287 ASP A N 1
ATOM 2220 C CA . ASP A 1 287 ? 21.786 20.516 -16.463 1.00 54.16 287 ASP A CA 1
ATOM 2221 C C . ASP A 1 287 ? 21.117 19.147 -16.231 1.00 54.16 287 ASP A C 1
ATOM 2223 O O . ASP A 1 287 ? 20.422 19.025 -15.225 1.00 54.16 287 ASP A O 1
ATOM 2227 N N . ASN A 1 288 ? 21.362 18.140 -17.095 1.00 52.78 288 ASN A N 1
ATOM 2228 C CA . ASN A 1 288 ? 20.825 16.764 -17.028 1.00 52.78 288 ASN A CA 1
ATOM 2229 C C . ASN A 1 288 ? 19.372 16.725 -16.520 1.00 52.78 288 ASN A C 1
ATOM 2231 O O . ASN A 1 288 ? 19.069 16.134 -15.481 1.00 52.78 288 ASN A O 1
ATOM 2235 N N . ARG A 1 289 ? 18.472 17.447 -17.200 1.00 51.25 289 ARG A N 1
ATOM 2236 C CA . ARG A 1 289 ? 17.084 17.637 -16.739 1.00 51.25 289 ARG A CA 1
ATOM 2237 C C . ARG A 1 289 ? 16.277 16.349 -16.714 1.00 51.25 289 ARG A C 1
ATOM 2239 O O . ARG A 1 289 ? 15.278 16.304 -15.996 1.00 51.25 289 ARG A O 1
ATOM 2246 N N . SER A 1 290 ? 16.676 15.362 -17.510 1.00 56.72 290 SER A N 1
ATOM 2247 C CA . SER A 1 290 ? 15.977 14.091 -17.669 1.00 56.72 290 SER A CA 1
ATOM 2248 C C . SER A 1 290 ? 16.975 12.954 -17.477 1.00 56.72 290 SER A C 1
ATOM 2250 O O . SER A 1 290 ? 18.084 13.005 -18.000 1.00 56.72 290 SER A O 1
ATOM 2252 N N . THR A 1 291 ? 16.605 11.920 -16.725 1.00 71.00 291 THR A N 1
ATOM 2253 C CA . THR A 1 291 ? 17.434 10.712 -16.612 1.00 71.00 291 THR A CA 1
ATOM 2254 C C . THR A 1 291 ? 17.366 9.904 -17.910 1.00 71.00 291 THR A C 1
ATOM 2256 O O . THR A 1 291 ? 16.374 9.986 -18.637 1.00 71.00 291 THR A O 1
ATOM 2259 N N . ASN A 1 292 ? 18.386 9.082 -18.180 1.00 81.69 292 ASN A N 1
ATOM 2260 C CA . ASN A 1 292 ? 18.378 8.108 -19.281 1.00 81.69 292 ASN A CA 1
ATOM 2261 C C . ASN A 1 292 ? 17.071 7.285 -19.281 1.00 81.69 292 ASN A C 1
ATOM 2263 O O . ASN A 1 292 ? 16.411 7.163 -20.311 1.00 81.69 292 ASN A O 1
ATOM 2267 N N . ASP A 1 293 ? 16.651 6.845 -18.087 1.00 81.81 293 ASP A N 1
ATOM 2268 C CA . ASP A 1 293 ? 15.383 6.149 -17.819 1.00 81.81 293 ASP A CA 1
ATOM 2269 C C . ASP A 1 293 ? 14.155 6.940 -18.311 1.00 81.81 293 ASP A C 1
ATOM 2271 O O . ASP A 1 293 ? 13.300 6.404 -19.009 1.00 81.81 293 ASP A O 1
ATOM 2275 N N . ALA A 1 294 ? 14.070 8.237 -17.993 1.00 80.62 294 ALA A N 1
ATOM 2276 C CA . ALA A 1 294 ? 12.924 9.072 -18.358 1.00 80.62 294 ALA A CA 1
ATOM 2277 C C . ALA A 1 294 ? 12.821 9.321 -19.870 1.00 80.62 294 ALA A C 1
ATOM 2279 O O . ALA A 1 294 ? 11.716 9.366 -20.411 1.00 80.62 294 ALA A O 1
ATOM 2280 N N . ILE A 1 295 ? 13.960 9.474 -20.553 1.00 82.00 295 ILE A N 1
ATOM 2281 C CA . ILE A 1 295 ? 13.988 9.620 -22.013 1.00 82.00 295 ILE A CA 1
ATOM 2282 C C . ILE A 1 295 ? 13.503 8.319 -22.655 1.00 82.00 295 ILE A C 1
ATOM 2284 O O . ILE A 1 295 ? 12.611 8.352 -23.498 1.00 82.00 295 ILE A O 1
ATOM 2288 N N . PHE A 1 296 ? 14.029 7.171 -22.220 1.00 88.38 296 PHE A N 1
ATOM 2289 C CA . PHE A 1 296 ? 13.603 5.876 -22.745 1.00 88.38 296 PHE A CA 1
ATOM 2290 C C . PHE A 1 296 ? 12.110 5.614 -22.490 1.00 88.38 296 PHE A C 1
ATOM 2292 O O . PHE A 1 296 ? 11.405 5.151 -23.384 1.00 88.38 296 PHE A O 1
ATOM 2299 N N . ALA A 1 297 ? 11.600 5.968 -21.306 1.00 86.56 297 ALA A N 1
ATOM 2300 C CA . ALA A 1 297 ? 10.189 5.818 -20.956 1.00 86.56 297 ALA A CA 1
ATOM 2301 C C . ALA A 1 297 ? 9.245 6.583 -21.904 1.00 86.56 297 ALA A C 1
ATOM 2303 O O . ALA A 1 297 ? 8.196 6.062 -22.282 1.00 86.56 297 ALA A O 1
ATOM 2304 N N . ASP A 1 298 ? 9.625 7.792 -22.330 1.00 83.56 298 ASP A N 1
ATOM 2305 C CA . ASP A 1 298 ? 8.864 8.578 -23.311 1.00 83.56 298 ASP A CA 1
ATOM 2306 C C . ASP A 1 298 ? 8.855 7.914 -24.699 1.00 83.56 298 ASP A C 1
ATOM 2308 O O . ASP A 1 298 ? 7.806 7.853 -25.347 1.00 83.56 298 ASP A O 1
ATOM 2312 N N . LEU A 1 299 ? 9.988 7.350 -25.140 1.00 87.12 299 LEU A N 1
ATOM 2313 C CA . LEU A 1 299 ? 10.032 6.555 -26.371 1.00 87.12 299 LEU A CA 1
ATOM 2314 C C . LEU A 1 299 ? 9.165 5.294 -26.258 1.00 87.12 299 LEU A C 1
ATOM 2316 O O . LEU A 1 299 ? 8.427 4.985 -27.195 1.00 87.12 299 LEU A O 1
ATOM 2320 N N . ALA A 1 300 ? 9.215 4.591 -25.128 1.00 88.12 300 ALA A N 1
ATOM 2321 C CA . ALA A 1 300 ? 8.432 3.382 -24.901 1.00 88.12 300 ALA A CA 1
ATOM 2322 C C . ALA A 1 300 ? 6.926 3.656 -24.939 1.00 88.12 300 ALA A C 1
ATOM 2324 O O . ALA A 1 300 ? 6.193 2.953 -25.634 1.00 88.12 300 ALA A O 1
ATOM 2325 N N . ASN A 1 301 ? 6.475 4.723 -24.276 1.00 88.00 301 ASN A N 1
ATOM 2326 C CA . ASN A 1 301 ? 5.071 5.125 -24.272 1.00 88.00 301 ASN A CA 1
ATOM 2327 C C . ASN A 1 301 ? 4.523 5.420 -25.675 1.00 88.00 301 ASN A C 1
ATOM 2329 O O . ASN A 1 301 ? 3.370 5.111 -25.966 1.00 88.00 301 ASN A O 1
ATOM 2333 N N . LYS A 1 302 ? 5.352 5.996 -26.550 1.00 90.25 302 LYS A N 1
ATOM 2334 C CA . LYS A 1 302 ? 4.945 6.400 -27.902 1.00 90.25 302 LYS A CA 1
ATOM 2335 C C . LYS A 1 302 ? 5.004 5.276 -28.928 1.00 90.25 302 LYS A C 1
ATOM 2337 O O . LYS A 1 302 ? 4.237 5.314 -29.886 1.00 90.25 302 LYS A O 1
ATOM 2342 N N . ASN A 1 303 ? 5.934 4.336 -28.768 1.00 92.06 303 ASN A N 1
ATOM 2343 C CA . ASN A 1 303 ? 6.313 3.420 -29.847 1.00 92.06 303 ASN A CA 1
ATOM 2344 C C . ASN A 1 303 ? 6.083 1.937 -29.531 1.00 92.06 303 ASN A C 1
ATOM 2346 O O . ASN A 1 303 ? 6.114 1.126 -30.452 1.00 92.06 303 ASN A O 1
ATOM 2350 N N . SER A 1 304 ? 5.884 1.554 -28.266 1.00 94.44 304 SER A N 1
ATOM 2351 C CA . SER A 1 304 ? 5.770 0.137 -27.909 1.00 94.44 304 SER A CA 1
ATOM 2352 C C . SER A 1 304 ? 4.421 -0.452 -28.328 1.00 94.44 304 SER A C 1
ATOM 2354 O O . SER A 1 304 ? 3.360 0.066 -27.985 1.00 94.44 304 SER A O 1
ATOM 2356 N N . ALA A 1 305 ? 4.469 -1.589 -29.019 1.00 94.25 305 ALA A N 1
ATOM 2357 C CA . ALA A 1 305 ? 3.311 -2.426 -29.317 1.00 94.25 305 ALA A CA 1
ATOM 2358 C C . ALA A 1 305 ? 2.825 -3.224 -28.092 1.00 94.25 305 ALA A C 1
ATOM 2360 O O . ALA A 1 305 ? 1.721 -3.771 -28.110 1.00 94.25 305 ALA A O 1
ATOM 2361 N N . ASP A 1 306 ? 3.615 -3.281 -27.015 1.00 90.31 306 ASP A N 1
ATOM 2362 C CA . ASP A 1 306 ? 3.148 -3.761 -25.717 1.00 90.31 306 ASP A CA 1
ATOM 2363 C C . ASP A 1 306 ? 2.352 -2.650 -25.025 1.00 90.31 306 ASP A C 1
ATOM 2365 O O . ASP A 1 306 ? 2.868 -1.880 -24.215 1.00 90.31 306 ASP A O 1
ATOM 2369 N N . ALA A 1 307 ? 1.066 -2.570 -25.370 1.00 83.69 307 ALA A N 1
ATOM 2370 C CA . ALA A 1 307 ? 0.156 -1.555 -24.851 1.00 83.69 307 ALA A CA 1
ATOM 2371 C C . ALA A 1 307 ? 0.019 -1.582 -23.317 1.00 83.69 307 ALA A C 1
ATOM 2373 O O . ALA A 1 307 ? -0.378 -0.578 -22.731 1.00 83.69 307 ALA A O 1
ATOM 2374 N N . GLY A 1 308 ? 0.323 -2.717 -22.671 1.00 79.81 308 GLY A N 1
ATOM 2375 C CA . GLY A 1 308 ? 0.271 -2.845 -21.219 1.00 79.81 308 GLY A CA 1
ATOM 2376 C C . GLY A 1 308 ? 1.383 -2.047 -20.551 1.00 79.81 308 GLY A C 1
ATOM 2377 O O . GLY A 1 308 ? 1.100 -1.165 -19.746 1.00 79.81 308 GLY A O 1
ATOM 2378 N N . SER A 1 309 ? 2.637 -2.324 -20.915 1.00 85.00 309 SER A N 1
ATOM 2379 C CA . SER A 1 309 ? 3.783 -1.622 -20.330 1.00 85.00 309 SER A CA 1
ATOM 2380 C C . SER A 1 309 ? 3.961 -0.209 -20.889 1.00 85.00 309 SER A C 1
ATOM 2382 O O . SER A 1 309 ? 4.438 0.664 -20.168 1.00 85.00 309 SER A O 1
ATOM 2384 N N . ALA A 1 310 ? 3.540 0.068 -22.131 1.00 78.50 310 ALA A N 1
ATOM 2385 C CA . ALA A 1 310 ? 3.679 1.383 -22.765 1.00 78.50 310 ALA A CA 1
ATOM 2386 C C . ALA A 1 310 ? 3.092 2.522 -21.915 1.00 78.50 310 ALA A C 1
ATOM 2388 O O . ALA A 1 310 ? 3.694 3.592 -21.815 1.00 78.50 310 ALA A O 1
ATOM 2389 N N . LEU A 1 311 ? 1.947 2.299 -21.262 1.00 75.56 311 LEU A N 1
ATOM 2390 C CA . LEU A 1 311 ? 1.293 3.306 -20.416 1.00 75.56 311 LEU A CA 1
ATOM 2391 C C . LEU A 1 311 ? 2.178 3.761 -19.249 1.00 75.56 311 LEU A C 1
ATOM 2393 O O . LEU A 1 311 ? 2.206 4.951 -18.945 1.00 75.56 311 LEU A O 1
ATOM 2397 N N . ASP A 1 312 ? 2.980 2.849 -18.703 1.00 78.81 312 ASP A N 1
ATOM 2398 C CA . ASP A 1 312 ? 3.930 3.119 -17.622 1.00 78.81 312 ASP A CA 1
ATOM 2399 C C . ASP A 1 312 ? 5.349 3.378 -18.151 1.00 78.81 312 ASP A C 1
ATOM 2401 O O . ASP A 1 312 ? 6.338 3.254 -17.427 1.00 78.81 312 ASP A O 1
ATOM 2405 N N . GLY A 1 313 ? 5.471 3.739 -19.433 1.00 83.62 313 GLY A N 1
ATOM 2406 C CA . GLY A 1 313 ? 6.744 4.003 -20.097 1.00 83.62 313 GLY A CA 1
ATOM 2407 C C . GLY A 1 313 ? 7.599 2.749 -20.259 1.00 83.62 313 GLY A C 1
ATOM 2408 O O . GLY A 1 313 ? 8.809 2.807 -20.077 1.00 83.62 313 GLY A O 1
ATOM 2409 N N . GLY A 1 314 ? 6.983 1.601 -20.517 1.00 88.50 314 GLY A N 1
ATOM 2410 C CA . GLY A 1 314 ? 7.654 0.320 -20.726 1.00 88.50 314 GLY A CA 1
ATOM 2411 C C . GLY A 1 314 ? 8.219 -0.321 -19.459 1.00 88.50 314 GLY A C 1
ATOM 2412 O O . GLY A 1 314 ? 9.109 -1.153 -19.582 1.00 88.50 314 GLY A O 1
ATOM 2413 N N . LEU A 1 315 ? 7.800 0.089 -18.255 1.00 90.31 315 LEU A N 1
ATOM 2414 C CA . LEU A 1 315 ? 8.404 -0.388 -17.006 1.00 90.31 315 LEU A CA 1
ATOM 2415 C C . LEU A 1 315 ? 8.060 -1.851 -16.717 1.00 90.31 315 LEU A C 1
ATOM 2417 O O . LEU A 1 315 ? 6.892 -2.223 -16.648 1.00 90.31 315 LEU A O 1
ATOM 2421 N N . TYR A 1 316 ? 9.094 -2.631 -16.426 1.00 92.62 316 TYR A N 1
ATOM 2422 C CA . TYR A 1 316 ? 8.993 -3.894 -15.712 1.00 92.62 316 TYR A CA 1
ATOM 2423 C C . TYR A 1 316 ? 9.856 -3.779 -14.455 1.00 92.62 316 TYR A C 1
ATOM 2425 O O . TYR A 1 316 ? 11.014 -3.367 -14.542 1.00 92.62 316 TYR A O 1
ATOM 2433 N N . GLN A 1 317 ? 9.289 -4.102 -13.294 1.00 92.75 317 GLN A N 1
ATOM 2434 C CA . GLN A 1 317 ? 9.929 -3.888 -11.998 1.00 92.75 317 GLN A CA 1
ATOM 2435 C C . GLN A 1 317 ? 9.887 -5.156 -11.147 1.00 92.75 317 GLN A C 1
ATOM 2437 O O . GLN A 1 317 ? 8.923 -5.920 -11.236 1.00 92.75 317 GLN A O 1
ATOM 2442 N N . LYS A 1 318 ? 10.906 -5.347 -10.303 1.00 93.31 318 LYS A N 1
ATOM 2443 C CA . LYS A 1 318 ? 11.047 -6.483 -9.384 1.00 93.31 318 LYS A CA 1
ATOM 2444 C C . LYS A 1 318 ? 10.910 -7.837 -10.092 1.00 93.31 318 LYS A C 1
ATOM 2446 O O . LYS A 1 318 ? 10.251 -8.751 -9.595 1.00 93.31 318 LYS A O 1
ATOM 2451 N N . LEU A 1 319 ? 11.513 -7.960 -11.276 1.00 95.56 319 LEU A N 1
ATOM 2452 C CA . LEU A 1 319 ? 11.488 -9.205 -12.036 1.00 95.56 319 LEU A CA 1
ATOM 2453 C C . LEU A 1 319 ? 12.341 -10.267 -11.346 1.00 95.56 319 LEU A C 1
ATOM 2455 O O . LEU A 1 319 ? 13.480 -9.997 -10.971 1.00 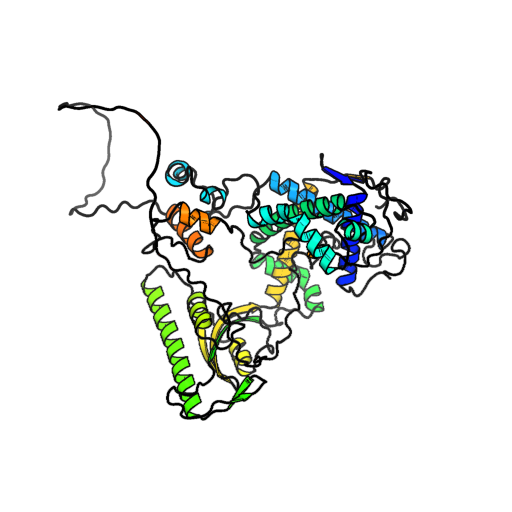95.56 319 LEU A O 1
ATOM 2459 N N . HIS A 1 320 ? 11.809 -11.483 -11.255 1.00 94.44 320 HIS A N 1
ATOM 2460 C CA . HIS A 1 320 ? 12.563 -12.689 -10.928 1.00 94.44 320 HIS A CA 1
ATOM 2461 C C . HIS A 1 320 ? 12.991 -13.419 -12.199 1.00 94.44 320 HIS A C 1
ATOM 2463 O O . HIS A 1 320 ? 12.279 -13.419 -13.208 1.00 94.44 320 HIS A O 1
ATOM 2469 N N . LYS A 1 321 ? 14.119 -14.125 -12.108 1.00 94.00 321 LYS A N 1
ATOM 2470 C CA . LYS A 1 321 ? 14.595 -14.995 -13.181 1.00 94.00 321 LYS A CA 1
ATOM 2471 C C . LYS A 1 321 ? 13.551 -16.060 -13.529 1.00 94.00 321 LYS A C 1
ATOM 2473 O O . LYS A 1 321 ? 12.974 -16.692 -12.644 1.00 94.00 321 LYS A O 1
ATOM 2478 N N . GLY A 1 322 ? 13.313 -16.254 -14.819 1.00 93.94 322 GLY A N 1
ATOM 2479 C CA . GLY A 1 322 ? 12.312 -17.155 -15.382 1.00 93.94 322 GLY A CA 1
ATOM 2480 C C . GLY A 1 322 ? 10.919 -16.543 -15.572 1.00 93.94 322 GLY A C 1
ATOM 2481 O O . GLY A 1 322 ? 10.012 -17.258 -16.002 1.00 93.94 322 GLY A O 1
ATOM 2482 N N . GLN A 1 323 ? 10.712 -15.256 -15.265 1.00 93.12 323 GLN A N 1
ATOM 2483 C CA . GLN A 1 323 ? 9.415 -14.591 -15.472 1.00 93.12 323 GLN A CA 1
ATOM 2484 C C . GLN A 1 323 ? 9.226 -14.040 -16.889 1.00 93.12 323 GLN A C 1
ATOM 2486 O O . GLN A 1 323 ? 8.086 -13.824 -17.308 1.00 93.12 323 GLN A O 1
ATOM 2491 N N . LEU A 1 324 ? 10.315 -13.807 -17.625 1.00 92.12 324 LEU A N 1
ATOM 2492 C CA . LEU A 1 324 ? 10.277 -13.292 -18.991 1.00 92.12 324 LEU A CA 1
ATOM 2493 C C . LEU A 1 324 ? 10.504 -14.400 -20.029 1.00 92.12 324 LEU A C 1
ATOM 2495 O O . LEU A 1 324 ? 10.807 -15.550 -19.712 1.00 92.12 324 LEU A O 1
ATOM 2499 N N . THR A 1 325 ? 10.354 -14.059 -21.314 1.00 91.00 325 THR A N 1
ATOM 2500 C CA . THR A 1 325 ? 10.784 -14.953 -22.402 1.00 91.00 325 THR A CA 1
ATOM 2501 C C . THR A 1 325 ? 12.286 -15.237 -22.281 1.00 91.00 325 THR A C 1
ATOM 2503 O O . THR A 1 325 ? 13.004 -14.298 -21.935 1.00 91.00 325 THR A O 1
ATOM 2506 N N . PRO A 1 326 ? 12.789 -16.426 -22.666 1.00 93.88 326 PRO A N 1
ATOM 2507 C CA . PRO A 1 326 ? 14.197 -16.793 -22.473 1.00 93.88 326 PRO A CA 1
ATOM 2508 C C . PRO A 1 326 ? 15.204 -15.737 -22.948 1.00 93.88 326 PRO A C 1
ATOM 2510 O O . PRO A 1 326 ? 16.126 -15.408 -22.224 1.00 93.88 326 PRO A O 1
ATOM 2513 N N . VAL A 1 327 ? 14.973 -15.122 -24.115 1.00 94.75 327 VAL A N 1
ATOM 2514 C CA . VAL A 1 327 ? 15.867 -14.089 -24.673 1.00 94.75 327 VAL A CA 1
ATOM 2515 C C . VAL A 1 327 ? 15.954 -12.840 -23.787 1.00 94.75 327 VAL A C 1
ATOM 2517 O O . VAL A 1 327 ? 17.026 -12.264 -23.636 1.00 94.75 327 VAL A O 1
ATOM 2520 N N . LEU A 1 328 ? 14.826 -12.408 -23.221 1.00 94.69 328 LEU A N 1
ATOM 2521 C CA . LEU A 1 328 ? 14.784 -11.251 -22.326 1.00 94.69 328 LEU A CA 1
ATOM 2522 C C . LEU A 1 328 ? 15.359 -11.600 -20.954 1.00 94.69 328 LEU A C 1
ATOM 2524 O O . LEU A 1 328 ? 16.101 -10.801 -20.399 1.00 94.69 328 LEU A O 1
ATOM 2528 N N . ASP A 1 329 ? 15.021 -12.784 -20.442 1.00 95.62 329 ASP A N 1
ATOM 2529 C CA . ASP A 1 329 ? 15.462 -13.278 -19.138 1.00 95.62 329 ASP A CA 1
ATOM 2530 C C . ASP A 1 329 ? 16.987 -13.462 -19.096 1.00 95.62 329 ASP A C 1
ATOM 2532 O O . ASP A 1 329 ? 17.660 -12.940 -18.210 1.00 95.62 329 ASP A O 1
ATOM 2536 N N . ASP A 1 330 ? 17.553 -14.115 -20.114 1.00 95.88 330 ASP A N 1
ATOM 2537 C CA . ASP A 1 330 ? 18.999 -14.303 -20.238 1.00 95.88 330 ASP A CA 1
ATOM 2538 C C . ASP A 1 330 ? 19.734 -12.960 -20.324 1.00 95.88 330 ASP A C 1
ATOM 2540 O O . ASP A 1 330 ? 20.798 -12.803 -19.730 1.00 95.88 330 ASP A O 1
ATOM 2544 N N . TRP A 1 331 ? 19.162 -11.978 -21.029 1.00 96.81 331 TRP A N 1
ATOM 2545 C CA . TRP A 1 331 ? 19.769 -10.657 -21.164 1.00 96.81 331 TRP A CA 1
ATOM 2546 C C . TRP A 1 331 ? 19.693 -9.832 -19.877 1.00 96.81 331 TRP A C 1
ATOM 2548 O O . TRP A 1 331 ? 20.678 -9.207 -19.490 1.00 96.81 331 TRP A O 1
ATOM 2558 N N . CYS A 1 332 ? 18.539 -9.805 -19.202 1.00 95.62 332 CYS A N 1
ATOM 2559 C CA . CYS A 1 332 ? 18.347 -8.950 -18.033 1.00 95.62 332 CYS A CA 1
ATOM 2560 C C . CYS A 1 332 ? 19.026 -9.500 -16.770 1.00 95.62 332 CYS A C 1
ATOM 2562 O O . CYS A 1 332 ? 19.327 -8.724 -15.873 1.00 95.62 332 CYS A O 1
ATOM 2564 N N . PHE A 1 333 ? 19.302 -10.806 -16.700 1.00 95.94 333 PHE A N 1
ATOM 2565 C CA . PHE A 1 333 ? 20.036 -11.438 -15.593 1.00 95.94 333 PHE A CA 1
ATOM 2566 C C . PHE A 1 333 ? 21.502 -11.762 -15.926 1.00 95.94 333 PHE A C 1
ATOM 2568 O O . PHE A 1 333 ? 22.125 -12.555 -15.220 1.00 95.94 333 PHE A O 1
ATOM 2575 N N . ASP A 1 334 ? 22.055 -11.182 -16.992 1.00 95.44 334 ASP A N 1
ATOM 2576 C CA . ASP A 1 334 ? 23.490 -11.236 -17.272 1.00 95.44 334 ASP A CA 1
ATOM 2577 C C . ASP A 1 334 ? 24.247 -10.334 -16.276 1.00 95.44 334 ASP A C 1
ATOM 2579 O O . ASP A 1 334 ? 23.984 -9.135 -16.180 1.00 95.44 334 ASP A O 1
ATOM 2583 N N . ASP A 1 335 ? 25.207 -10.901 -15.538 1.00 92.50 335 ASP A N 1
ATOM 2584 C CA . ASP A 1 335 ? 26.006 -10.190 -14.527 1.00 92.50 335 ASP A CA 1
ATOM 2585 C C . ASP A 1 335 ? 26.826 -9.023 -15.111 1.00 92.50 335 ASP A C 1
ATOM 2587 O O . ASP A 1 335 ? 27.292 -8.155 -14.369 1.00 92.50 335 ASP A O 1
ATOM 2591 N N . ALA A 1 336 ? 27.024 -8.983 -16.435 1.00 94.94 336 ALA A N 1
ATOM 2592 C CA . ALA A 1 336 ? 27.695 -7.878 -17.110 1.00 94.94 336 ALA A CA 1
ATOM 2593 C C . ALA A 1 336 ? 26.825 -6.616 -17.245 1.00 94.94 336 ALA A C 1
ATOM 2595 O O . ALA A 1 336 ? 27.371 -5.559 -17.575 1.00 94.94 336 ALA A O 1
ATOM 2596 N N . ARG A 1 337 ? 25.504 -6.708 -17.017 1.00 95.00 337 ARG A N 1
ATOM 2597 C CA . ARG A 1 337 ? 24.574 -5.588 -17.211 1.00 95.00 337 ARG A CA 1
ATOM 2598 C C . ARG A 1 337 ? 24.842 -4.438 -16.249 1.00 95.00 337 ARG A C 1
ATOM 2600 O O . ARG A 1 337 ? 25.052 -4.623 -15.050 1.00 95.00 337 ARG A O 1
ATOM 2607 N N . GLN A 1 338 ? 24.758 -3.224 -16.775 1.00 93.81 338 GLN A N 1
ATOM 2608 C CA . GLN A 1 338 ? 24.873 -1.982 -16.024 1.00 93.81 338 GLN A CA 1
ATOM 2609 C C . GLN A 1 338 ? 23.698 -1.058 -16.322 1.00 93.81 338 GLN A C 1
ATOM 2611 O O . GLN A 1 338 ? 23.100 -1.083 -17.399 1.00 93.81 338 GLN A O 1
ATOM 2616 N N . SER A 1 339 ? 23.347 -0.226 -15.338 1.00 92.44 339 SER A N 1
ATOM 2617 C CA . SER A 1 339 ? 22.289 0.771 -15.509 1.00 92.44 339 SER A CA 1
ATOM 2618 C C . SER A 1 339 ? 22.597 1.659 -16.714 1.00 92.44 339 SER A C 1
ATOM 2620 O O . SER A 1 339 ? 23.663 2.273 -16.781 1.00 92.44 339 SER A O 1
ATOM 2622 N N . GLY A 1 340 ? 21.658 1.737 -17.654 1.00 91.25 340 GLY A N 1
ATOM 2623 C CA . GLY A 1 340 ? 21.825 2.480 -18.897 1.00 91.25 340 GLY A CA 1
ATOM 2624 C C . GLY A 1 340 ? 22.098 1.629 -20.133 1.00 91.25 340 GLY A C 1
ATOM 2625 O O . GLY A 1 340 ? 21.988 2.176 -21.231 1.00 91.25 340 GLY A O 1
ATOM 2626 N N . ASP A 1 341 ? 22.411 0.339 -19.983 1.00 95.75 341 ASP A N 1
ATOM 2627 C CA . ASP A 1 341 ? 22.607 -0.562 -21.120 1.00 95.75 341 ASP A CA 1
ATOM 2628 C C . ASP A 1 341 ? 21.335 -0.652 -21.962 1.00 95.75 341 ASP A C 1
ATOM 2630 O O . ASP A 1 341 ? 20.242 -0.858 -21.427 1.00 95.75 341 ASP A O 1
ATOM 2634 N N . VAL A 1 342 ? 21.490 -0.524 -23.281 1.00 96.75 342 VAL A N 1
ATOM 2635 C CA . VAL A 1 342 ? 20.409 -0.662 -24.259 1.00 96.75 342 VAL A CA 1
ATOM 2636 C C . VAL A 1 342 ? 20.808 -1.681 -25.305 1.00 96.75 342 VAL A C 1
ATOM 2638 O O . VAL A 1 342 ? 21.889 -1.578 -25.873 1.00 96.75 342 VAL A O 1
ATOM 2641 N N . ASP A 1 343 ? 19.914 -2.619 -25.594 1.00 97.81 343 ASP A N 1
ATOM 2642 C CA . ASP A 1 343 ? 20.112 -3.613 -26.644 1.00 97.81 343 ASP A CA 1
ATOM 2643 C C . ASP A 1 343 ? 18.816 -3.871 -27.422 1.00 97.81 343 ASP A C 1
ATOM 2645 O O . ASP A 1 343 ? 17.704 -3.601 -26.954 1.00 97.81 343 ASP A O 1
ATOM 2649 N N . ILE A 1 344 ? 18.975 -4.409 -28.633 1.00 98.19 344 ILE A N 1
ATOM 2650 C CA . ILE A 1 344 ? 17.881 -4.870 -29.490 1.00 98.19 344 ILE A CA 1
ATOM 2651 C C . ILE A 1 344 ? 17.919 -6.396 -29.535 1.00 98.19 344 ILE A C 1
ATOM 2653 O O . ILE A 1 344 ? 18.887 -6.993 -30.004 1.00 98.19 344 ILE A O 1
ATOM 2657 N N . LEU A 1 345 ? 16.839 -7.032 -29.095 1.00 97.75 345 LEU A N 1
ATOM 2658 C CA . LEU A 1 345 ? 16.717 -8.482 -28.988 1.00 97.75 345 LEU A CA 1
ATOM 2659 C C . LEU A 1 345 ? 15.593 -8.983 -29.898 1.00 97.75 345 LEU A C 1
ATOM 2661 O O . LEU A 1 345 ? 14.503 -8.418 -29.909 1.00 97.75 345 LEU A O 1
ATOM 2665 N N . ARG A 1 346 ? 15.822 -10.057 -30.661 1.00 96.06 346 ARG A N 1
ATOM 2666 C CA . ARG A 1 346 ? 14.776 -10.697 -31.483 1.00 96.06 346 ARG A CA 1
ATOM 2667 C C . ARG A 1 346 ? 14.139 -11.843 -30.704 1.00 96.06 346 ARG A C 1
ATOM 2669 O O . ARG A 1 346 ? 14.848 -12.692 -30.170 1.00 96.06 346 ARG A O 1
ATOM 2676 N N . SER A 1 347 ? 12.812 -11.918 -30.707 1.00 94.94 347 SER A N 1
ATOM 2677 C CA . SER A 1 347 ? 12.074 -13.109 -30.275 1.00 94.94 347 SER A CA 1
ATOM 2678 C C . SER A 1 347 ? 10.997 -13.479 -31.300 1.00 94.94 347 SER A C 1
ATOM 2680 O O . SER A 1 347 ? 10.837 -12.810 -32.321 1.00 94.94 347 SER A O 1
ATOM 2682 N N . GLY A 1 348 ? 10.224 -14.533 -31.021 1.00 93.44 348 GLY A N 1
ATOM 2683 C CA . GLY A 1 348 ? 9.045 -14.873 -31.821 1.00 93.44 348 GLY A CA 1
ATOM 2684 C C . GLY A 1 348 ? 7.950 -13.798 -31.808 1.00 93.44 348 GLY A C 1
ATOM 2685 O O . GLY A 1 348 ? 7.048 -13.864 -32.629 1.00 93.44 348 GLY A O 1
ATOM 2686 N N . LEU A 1 349 ? 8.015 -12.814 -30.908 1.00 94.00 349 LEU A N 1
ATOM 2687 C CA . LEU A 1 349 ? 7.007 -11.758 -30.752 1.00 94.00 349 LEU A CA 1
ATOM 2688 C C . LEU A 1 349 ? 7.324 -10.493 -31.554 1.00 94.00 349 LEU A C 1
ATOM 2690 O O . LEU A 1 349 ? 6.441 -9.670 -31.775 1.00 94.00 349 LEU A O 1
ATOM 2694 N N . GLY A 1 350 ? 8.582 -10.302 -31.944 1.00 95.88 350 GLY A N 1
ATOM 2695 C CA . GLY A 1 350 ? 9.046 -9.038 -32.500 1.00 95.88 350 GLY A CA 1
ATOM 2696 C C . GLY A 1 350 ? 10.489 -8.719 -32.125 1.00 95.88 350 GLY A C 1
ATOM 2697 O O . GLY A 1 350 ? 11.233 -9.570 -31.625 1.00 95.88 350 GLY A O 1
ATOM 2698 N N . TYR A 1 351 ? 10.869 -7.467 -32.362 1.00 98.06 351 TYR A N 1
ATOM 2699 C CA . TYR A 1 351 ? 12.086 -6.886 -31.808 1.00 98.06 351 TYR A CA 1
ATOM 2700 C C . TYR A 1 351 ? 11.776 -6.190 -30.489 1.00 98.06 351 TYR A C 1
ATOM 2702 O O . TYR A 1 351 ? 10.835 -5.408 -30.382 1.00 98.06 351 TYR A O 1
ATOM 2710 N N . HIS A 1 352 ? 12.585 -6.481 -29.484 1.00 97.50 352 HIS A N 1
ATOM 2711 C CA . HIS A 1 352 ? 12.515 -5.907 -28.156 1.00 97.50 352 HIS A CA 1
ATOM 2712 C C . HIS A 1 352 ? 13.672 -4.932 -28.014 1.00 97.50 352 HIS A C 1
ATOM 2714 O O . HIS A 1 352 ? 14.826 -5.343 -28.094 1.00 97.50 352 HIS A O 1
ATOM 2720 N N . ILE A 1 353 ? 13.371 -3.660 -27.798 1.00 98.19 353 ILE A N 1
ATOM 2721 C CA . ILE A 1 353 ? 14.369 -2.690 -27.357 1.00 98.19 353 ILE A CA 1
ATOM 2722 C C . ILE A 1 353 ? 14.275 -2.663 -25.843 1.00 98.19 353 ILE A C 1
ATOM 2724 O O . ILE A 1 353 ? 13.209 -2.376 -25.290 1.00 98.19 353 ILE A O 1
ATOM 2728 N N . VAL A 1 354 ? 15.363 -3.016 -25.179 1.00 97.56 354 VAL A N 1
ATOM 2729 C CA . VAL A 1 354 ? 15.421 -3.121 -23.724 1.00 97.56 354 VAL A CA 1
ATOM 2730 C C . VAL A 1 354 ? 16.408 -2.114 -23.176 1.00 97.56 354 VAL A C 1
ATOM 2732 O O . VAL A 1 354 ? 17.439 -1.867 -23.789 1.00 97.56 354 VAL A O 1
ATOM 2735 N N . PHE A 1 355 ? 16.080 -1.539 -22.028 1.00 96.50 355 PHE A N 1
ATOM 2736 C CA . PHE A 1 355 ? 16.963 -0.676 -21.258 1.00 96.50 355 PHE A CA 1
ATOM 2737 C C . PHE A 1 355 ? 17.085 -1.244 -19.849 1.00 96.50 355 PHE A C 1
ATOM 2739 O O . PHE A 1 355 ? 16.076 -1.428 -19.162 1.00 96.50 355 PHE A O 1
ATOM 2746 N N . PHE A 1 356 ? 18.310 -1.531 -19.419 1.00 96.88 356 PHE A N 1
ATOM 2747 C CA . PHE A 1 356 ? 18.572 -2.043 -18.082 1.00 96.88 356 PHE A CA 1
ATOM 2748 C C . PHE A 1 356 ? 18.557 -0.884 -17.088 1.00 96.88 356 PHE A C 1
ATOM 2750 O O . PHE A 1 356 ? 19.404 0.010 -17.139 1.00 96.88 356 PHE A O 1
ATOM 2757 N N . LYS A 1 357 ? 17.577 -0.873 -16.181 1.00 93.38 357 LYS A N 1
ATOM 2758 C CA . LYS A 1 357 ? 17.446 0.196 -15.189 1.00 93.38 357 LYS A CA 1
ATOM 2759 C C . LYS A 1 357 ? 18.327 -0.074 -13.977 1.00 93.38 357 LYS A C 1
ATOM 2761 O O . LYS A 1 357 ? 19.010 0.841 -13.517 1.00 93.38 357 LYS A O 1
ATOM 2766 N N . GLY A 1 358 ? 18.339 -1.307 -13.488 1.00 94.31 358 GLY A N 1
ATOM 2767 C CA . GLY A 1 358 ? 19.150 -1.706 -12.348 1.00 94.31 358 GLY A CA 1
ATOM 2768 C C . GLY A 1 358 ? 18.734 -3.059 -11.790 1.00 94.31 358 GLY A C 1
ATOM 2769 O O . GLY A 1 358 ? 17.795 -3.690 -12.273 1.00 94.31 358 GLY A O 1
ATOM 2770 N N . SER A 1 359 ? 19.435 -3.477 -10.744 1.00 94.81 359 SER A N 1
ATOM 2771 C CA . SER A 1 359 ? 19.140 -4.705 -10.017 1.00 94.81 359 SER A CA 1
ATOM 2772 C C . SER A 1 359 ? 19.313 -4.505 -8.519 1.00 94.81 359 SER A C 1
ATOM 2774 O O . SER A 1 359 ? 20.232 -3.794 -8.110 1.00 94.81 359 SER A O 1
ATOM 2776 N N . THR A 1 360 ? 18.516 -5.212 -7.731 1.00 95.06 360 THR A N 1
ATOM 2777 C CA . THR A 1 360 ? 18.584 -5.228 -6.266 1.00 95.06 360 THR A CA 1
ATOM 2778 C C . THR A 1 360 ? 18.710 -6.671 -5.805 1.00 95.06 360 THR A C 1
ATOM 2780 O O . THR A 1 360 ? 18.033 -7.536 -6.351 1.00 95.06 360 THR A O 1
ATOM 2783 N N . ASP A 1 361 ? 19.561 -6.976 -4.828 1.00 96.44 361 ASP A N 1
ATOM 2784 C CA . ASP A 1 361 ? 19.623 -8.341 -4.298 1.00 96.44 361 ASP A CA 1
ATOM 2785 C C . ASP A 1 361 ? 18.304 -8.708 -3.596 1.00 96.44 361 ASP A C 1
ATOM 2787 O O . ASP A 1 361 ? 17.732 -7.892 -2.873 1.00 96.44 361 ASP A O 1
ATOM 2791 N N . ILE A 1 362 ? 17.822 -9.940 -3.789 1.00 96.50 362 ILE A N 1
ATOM 2792 C CA . ILE A 1 362 ? 16.528 -10.393 -3.241 1.00 96.50 362 ILE A CA 1
ATOM 2793 C C . ILE A 1 362 ? 16.507 -10.308 -1.711 1.00 96.50 362 ILE A C 1
ATOM 2795 O O . ILE A 1 362 ? 15.518 -9.865 -1.135 1.00 96.50 362 ILE A O 1
ATOM 2799 N N . TRP A 1 363 ? 17.606 -10.696 -1.057 1.00 97.19 363 TRP A N 1
ATOM 2800 C CA . TRP A 1 363 ? 17.725 -10.621 0.400 1.00 97.19 363 TRP A CA 1
ATOM 2801 C C . TRP A 1 363 ? 17.652 -9.176 0.905 1.00 97.19 363 TRP A C 1
ATOM 2803 O O . TRP A 1 363 ? 17.025 -8.916 1.927 1.00 97.19 363 TRP A O 1
ATOM 2813 N N . TYR A 1 364 ? 18.257 -8.239 0.168 1.00 97.12 364 TYR A N 1
ATOM 2814 C CA . TYR A 1 364 ? 18.297 -6.831 0.542 1.00 97.12 364 TYR A CA 1
ATOM 2815 C C . TYR A 1 364 ? 16.918 -6.192 0.376 1.00 97.12 364 TYR A C 1
ATOM 2817 O O . TYR A 1 364 ? 16.480 -5.452 1.250 1.00 97.12 364 TYR A O 1
ATOM 2825 N N . ASP A 1 365 ? 16.216 -6.486 -0.726 1.00 95.44 365 ASP A N 1
ATOM 2826 C CA . ASP A 1 365 ? 14.848 -5.999 -0.946 1.00 95.44 365 ASP A CA 1
ATOM 2827 C C . ASP A 1 365 ? 13.893 -6.513 0.141 1.00 95.44 365 ASP A C 1
ATOM 2829 O O . ASP A 1 365 ? 13.169 -5.709 0.723 1.00 95.44 365 ASP A O 1
ATOM 2833 N N . ALA A 1 366 ? 13.964 -7.806 0.483 1.00 95.62 366 ALA A N 1
ATOM 2834 C CA . ALA A 1 366 ? 13.168 -8.397 1.562 1.00 95.62 366 ALA A CA 1
ATOM 2835 C C . ALA A 1 366 ? 13.464 -7.738 2.921 1.00 95.62 366 ALA A C 1
ATOM 2837 O O . ALA A 1 366 ? 12.557 -7.215 3.562 1.00 95.62 366 ALA A O 1
ATOM 2838 N N . ALA A 1 367 ? 14.742 -7.656 3.308 1.00 97.06 367 ALA A N 1
ATOM 2839 C CA . ALA A 1 367 ? 15.142 -7.034 4.568 1.00 97.06 367 ALA A CA 1
ATOM 2840 C C . ALA A 1 367 ? 14.760 -5.558 4.657 1.00 97.06 367 ALA A C 1
ATOM 2842 O O . ALA A 1 367 ? 14.371 -5.073 5.716 1.00 97.06 367 ALA A O 1
ATOM 2843 N N . ARG A 1 368 ? 14.853 -4.830 3.543 1.00 95.88 368 ARG A N 1
ATOM 2844 C CA . ARG A 1 368 ? 14.443 -3.431 3.479 1.00 95.88 368 ARG A CA 1
ATOM 2845 C C . ARG A 1 368 ? 12.934 -3.280 3.634 1.00 95.88 368 ARG A C 1
ATOM 2847 O O . ARG A 1 368 ? 12.512 -2.346 4.316 1.00 95.88 368 ARG A O 1
ATOM 2854 N N . GLU A 1 369 ? 12.132 -4.132 2.993 1.00 92.62 369 GLU A N 1
ATOM 2855 C CA . GLU A 1 369 ? 10.672 -4.130 3.147 1.00 92.62 369 GLU A CA 1
ATOM 2856 C C . GLU A 1 369 ? 10.276 -4.401 4.605 1.00 92.62 369 GLU A C 1
ATOM 2858 O O . GLU A 1 369 ? 9.524 -3.611 5.181 1.00 92.62 369 GLU A O 1
ATOM 2863 N N . ASP A 1 370 ? 10.855 -5.432 5.220 1.00 95.38 370 ASP A N 1
ATOM 2864 C CA . ASP A 1 370 ? 10.545 -5.835 6.595 1.00 95.38 370 ASP A CA 1
ATOM 2865 C C . ASP A 1 370 ? 11.016 -4.793 7.622 1.00 95.38 370 ASP A C 1
ATOM 2867 O O . ASP A 1 370 ? 10.238 -4.377 8.482 1.00 95.38 370 ASP A O 1
ATOM 2871 N N . LEU A 1 371 ? 12.230 -4.248 7.474 1.00 95.75 371 LEU A N 1
ATOM 2872 C CA . LEU A 1 371 ? 12.716 -3.151 8.318 1.00 95.75 371 LEU A CA 1
ATOM 2873 C C . LEU A 1 371 ? 11.855 -1.889 8.170 1.00 95.75 371 LEU A C 1
ATOM 2875 O O . LEU A 1 371 ? 11.558 -1.209 9.152 1.00 95.75 371 LEU A O 1
ATOM 2879 N N . THR A 1 372 ? 11.426 -1.559 6.948 1.00 90.88 372 THR A N 1
ATOM 2880 C CA . THR A 1 372 ? 10.533 -0.413 6.714 1.00 90.88 372 THR A CA 1
ATOM 2881 C C . THR A 1 372 ? 9.198 -0.612 7.435 1.00 90.88 372 THR A C 1
ATOM 2883 O O . THR A 1 372 ? 8.690 0.331 8.048 1.00 90.88 372 THR A O 1
ATOM 2886 N N . ALA A 1 373 ? 8.646 -1.828 7.402 1.00 88.38 373 ALA A N 1
ATOM 2887 C CA . ALA A 1 373 ? 7.426 -2.173 8.123 1.00 88.38 373 ALA A CA 1
ATOM 2888 C C . ALA A 1 373 ? 7.619 -2.107 9.649 1.00 88.38 373 ALA A C 1
ATOM 2890 O O . ALA A 1 373 ? 6.791 -1.502 10.334 1.00 88.38 373 ALA A O 1
ATOM 2891 N N . ALA A 1 374 ? 8.729 -2.639 10.173 1.00 91.94 374 ALA A N 1
ATOM 2892 C CA . ALA A 1 374 ? 9.069 -2.594 11.596 1.00 91.94 374 ALA A CA 1
ATOM 2893 C C . ALA A 1 374 ? 9.175 -1.148 12.113 1.00 91.94 374 ALA A C 1
ATOM 2895 O O . ALA A 1 374 ? 8.496 -0.777 13.071 1.00 91.94 374 ALA A O 1
ATOM 2896 N N . LEU A 1 375 ? 9.922 -0.288 11.412 1.00 91.69 375 LEU A N 1
ATOM 2897 C CA . LEU A 1 375 ? 10.043 1.137 11.747 1.00 91.69 375 LEU A CA 1
ATOM 2898 C C . LEU A 1 375 ? 8.701 1.882 11.650 1.00 91.69 375 LEU A C 1
ATOM 2900 O O . LEU A 1 375 ? 8.457 2.833 12.398 1.00 91.69 375 LEU A O 1
ATOM 2904 N N . GLY A 1 376 ? 7.819 1.474 10.734 1.00 89.94 376 GLY A N 1
ATOM 2905 C CA . GLY A 1 376 ? 6.442 1.968 10.674 1.00 89.94 376 GLY A CA 1
ATOM 2906 C C . GLY A 1 376 ? 5.659 1.602 11.936 1.00 89.94 376 GLY A C 1
ATOM 2907 O O . GLY A 1 376 ? 5.080 2.476 12.584 1.00 89.94 376 GLY A O 1
ATOM 2908 N N . GLY A 1 377 ? 5.718 0.331 12.339 1.00 89.69 377 GLY A N 1
ATOM 2909 C CA . GLY A 1 377 ? 5.107 -0.170 13.571 1.00 89.69 377 GLY A CA 1
ATOM 2910 C C . GLY A 1 377 ? 5.610 0.547 14.827 1.00 89.69 377 GLY A C 1
ATOM 2911 O O . GLY A 1 377 ? 4.805 0.938 15.676 1.00 89.69 377 GLY A O 1
ATOM 2912 N N . GLU A 1 378 ? 6.915 0.807 14.920 1.00 92.44 378 GLU A N 1
ATOM 2913 C CA . GLU A 1 378 ? 7.513 1.570 16.022 1.00 92.44 378 GLU A CA 1
ATOM 2914 C C . GLU A 1 378 ? 6.955 2.993 16.118 1.00 92.44 378 GLU A C 1
ATOM 2916 O O . GLU A 1 378 ? 6.626 3.453 17.213 1.00 92.44 378 GLU A O 1
ATOM 2921 N N . LYS A 1 379 ? 6.786 3.697 14.991 1.00 90.50 379 LYS A N 1
ATOM 2922 C CA . LYS A 1 379 ? 6.187 5.044 14.991 1.00 90.50 379 LYS A CA 1
ATOM 2923 C C . LYS A 1 379 ? 4.753 5.031 15.512 1.00 90.50 379 LYS A C 1
ATOM 2925 O O . LYS A 1 379 ? 4.371 5.906 16.288 1.00 90.50 379 LYS A O 1
ATOM 2930 N N . ILE A 1 380 ? 3.967 4.029 15.126 1.00 92.56 380 ILE A N 1
ATOM 2931 C CA . ILE A 1 380 ? 2.598 3.853 15.622 1.00 92.56 380 ILE A CA 1
ATOM 2932 C C . ILE A 1 380 ? 2.611 3.545 17.126 1.00 92.56 380 ILE A C 1
ATOM 2934 O O . ILE A 1 380 ? 1.800 4.086 17.881 1.00 92.56 380 ILE A O 1
ATOM 2938 N N . ALA A 1 381 ? 3.547 2.715 17.594 1.00 93.94 381 ALA A N 1
ATOM 2939 C CA . ALA A 1 381 ? 3.721 2.440 19.016 1.00 93.94 381 ALA A CA 1
ATOM 2940 C C . ALA A 1 381 ? 4.078 3.711 19.807 1.00 93.94 381 ALA A C 1
ATOM 2942 O O . ALA A 1 381 ? 3.426 3.996 20.809 1.00 93.94 381 ALA A O 1
ATOM 2943 N N . GLN A 1 382 ? 5.010 4.528 19.311 1.00 93.50 382 GLN A N 1
ATOM 2944 C CA . GLN A 1 382 ? 5.364 5.821 19.908 1.00 93.50 382 GLN A CA 1
ATOM 2945 C C . GLN A 1 382 ? 4.166 6.781 19.963 1.00 93.50 382 GLN A C 1
ATOM 2947 O O . GLN A 1 382 ? 3.959 7.457 20.973 1.00 93.50 382 GLN A O 1
ATOM 2952 N N . ALA A 1 383 ? 3.334 6.816 18.915 1.00 94.50 383 ALA A N 1
ATOM 2953 C CA . ALA A 1 383 ? 2.093 7.588 18.921 1.00 94.50 383 ALA A CA 1
ATOM 2954 C C . ALA A 1 383 ? 1.164 7.126 20.057 1.00 94.50 383 ALA A C 1
ATOM 2956 O O . ALA A 1 383 ? 0.665 7.939 20.836 1.00 94.50 383 ALA A O 1
ATOM 2957 N N . ARG A 1 384 ? 0.967 5.811 20.204 1.00 96.50 384 ARG A N 1
ATOM 2958 C CA . ARG A 1 384 ? 0.143 5.228 21.274 1.00 96.50 384 ARG A CA 1
ATOM 2959 C C . ARG A 1 384 ? 0.686 5.506 22.675 1.00 96.50 384 ARG A C 1
ATOM 2961 O O . ARG A 1 384 ? -0.106 5.753 23.581 1.00 96.50 384 ARG A O 1
ATOM 2968 N N . GLU A 1 385 ? 2.003 5.482 22.860 1.00 96.81 385 GLU A N 1
ATOM 2969 C CA . GLU A 1 385 ? 2.643 5.837 24.134 1.00 96.81 385 GLU A CA 1
ATOM 2970 C C . GLU A 1 385 ? 2.431 7.311 24.487 1.00 96.81 385 GLU A C 1
ATOM 2972 O O . GLU A 1 385 ? 2.180 7.646 25.646 1.00 96.81 385 GLU A O 1
ATOM 2977 N N . LYS A 1 386 ? 2.484 8.196 23.484 1.00 96.50 386 LYS A N 1
ATOM 2978 C CA . LYS A 1 386 ? 2.225 9.629 23.654 1.00 96.50 386 LYS A CA 1
ATOM 2979 C C . LYS A 1 386 ? 0.763 9.919 24.012 1.00 96.50 386 LYS A C 1
ATOM 2981 O O . LYS A 1 386 ? 0.502 10.829 24.800 1.00 96.50 386 LYS A O 1
ATOM 2986 N N . TYR A 1 387 ? -0.174 9.151 23.458 1.00 96.94 387 TYR A N 1
ATOM 2987 C CA . TYR A 1 387 ? -1.614 9.282 23.699 1.00 96.94 387 TYR A CA 1
ATOM 2988 C C . TYR A 1 387 ? -2.177 7.997 24.326 1.00 96.94 387 TYR A C 1
ATOM 2990 O O . TYR A 1 387 ? -2.852 7.232 23.636 1.00 96.94 387 TYR A O 1
ATOM 2998 N N . PRO A 1 388 ? -1.906 7.720 25.615 1.00 97.00 388 PRO A N 1
ATOM 2999 C CA . PRO A 1 388 ? -2.280 6.455 26.240 1.00 97.00 388 PRO A CA 1
ATOM 3000 C C . PRO A 1 388 ? -3.801 6.291 26.338 1.00 97.00 388 PRO A C 1
ATOM 3002 O O . PRO A 1 388 ? -4.522 7.236 26.666 1.00 97.00 388 PRO A O 1
ATOM 3005 N N . ALA A 1 389 ? -4.275 5.070 26.086 1.00 97.00 389 ALA A N 1
ATOM 3006 C CA . ALA A 1 389 ? -5.678 4.701 26.222 1.00 97.00 389 ALA A CA 1
ATOM 3007 C C . ALA A 1 389 ? -5.977 4.098 27.600 1.00 97.00 389 ALA A C 1
ATOM 3009 O O . ALA A 1 389 ? -5.248 3.237 28.094 1.00 97.00 389 ALA A O 1
ATOM 3010 N N . GLU A 1 390 ? -7.102 4.497 28.183 1.00 97.38 390 GLU A N 1
ATOM 3011 C CA . GLU A 1 390 ? -7.706 3.844 29.342 1.00 97.38 390 GLU A CA 1
ATOM 3012 C C . GLU A 1 390 ? -8.874 2.981 28.863 1.00 97.38 390 GLU A C 1
ATOM 3014 O O . GLU A 1 390 ? -9.732 3.463 28.128 1.00 97.38 390 GLU A O 1
ATOM 3019 N N . ILE A 1 391 ? -8.906 1.701 29.245 1.00 96.38 391 ILE A N 1
ATOM 3020 C CA . ILE A 1 391 ? -9.907 0.737 28.763 1.00 96.38 391 ILE A CA 1
ATOM 3021 C C . ILE A 1 391 ? -10.705 0.194 29.947 1.00 96.38 391 ILE A C 1
ATOM 3023 O O . ILE A 1 391 ? -10.149 -0.442 30.848 1.00 96.38 391 ILE A O 1
ATOM 3027 N N . ASP A 1 392 ? -12.024 0.368 29.903 1.00 95.56 392 ASP A N 1
ATOM 3028 C CA . ASP A 1 392 ? -12.958 -0.271 30.823 1.00 95.56 392 ASP A CA 1
ATOM 3029 C C . ASP A 1 392 ? -13.444 -1.607 30.246 1.00 95.56 392 ASP A C 1
ATOM 3031 O O . ASP A 1 392 ? -14.524 -1.734 29.663 1.00 95.56 392 ASP A O 1
ATOM 3035 N N . TYR A 1 393 ? -12.655 -2.658 30.475 1.00 93.56 393 TYR A N 1
ATOM 3036 C CA . TYR A 1 393 ? -13.032 -4.025 30.105 1.00 93.56 393 TYR A CA 1
ATOM 3037 C C . TYR A 1 393 ? -14.337 -4.497 30.770 1.00 93.56 393 TYR A C 1
ATOM 3039 O O . TYR A 1 393 ? -14.947 -5.469 30.320 1.00 93.56 393 TYR A O 1
ATOM 3047 N N . SER A 1 394 ? -14.788 -3.862 31.855 1.00 92.62 394 SER A N 1
ATOM 3048 C CA . SER A 1 394 ? -16.046 -4.231 32.501 1.00 92.62 394 SER A CA 1
ATOM 3049 C C . SER A 1 394 ? -17.273 -3.715 31.741 1.00 92.62 394 SER A C 1
ATOM 3051 O O . SER A 1 394 ? -18.315 -4.374 31.788 1.00 92.62 394 SER A O 1
ATOM 3053 N N . ALA A 1 395 ? -17.127 -2.633 30.975 1.00 93.44 395 ALA A N 1
ATOM 3054 C CA . ALA A 1 395 ? -18.175 -2.048 30.142 1.00 93.44 395 ALA A CA 1
ATOM 3055 C C . ALA A 1 395 ? -18.310 -2.711 28.758 1.00 93.44 395 ALA A C 1
ATOM 3057 O O . ALA A 1 395 ? -19.348 -2.566 28.108 1.00 93.44 395 ALA A O 1
ATOM 3058 N N . ILE A 1 396 ? -17.294 -3.457 28.309 1.00 94.94 396 ILE A N 1
ATOM 3059 C CA . ILE A 1 396 ? -17.294 -4.100 26.988 1.00 94.94 396 ILE A CA 1
ATOM 3060 C C . ILE A 1 396 ? -18.363 -5.195 26.905 1.00 94.94 396 ILE A C 1
ATOM 3062 O O . ILE A 1 396 ? -18.414 -6.104 27.743 1.00 94.94 396 ILE A O 1
ATOM 3066 N N . THR A 1 397 ? -19.159 -5.121 25.837 1.00 92.38 397 THR A N 1
ATOM 3067 C CA . THR A 1 397 ? -20.106 -6.153 25.399 1.00 92.38 397 THR A CA 1
ATOM 3068 C C . THR A 1 397 ? -20.017 -6.313 23.885 1.00 92.38 397 THR A C 1
ATOM 3070 O O . THR A 1 397 ? -20.136 -5.324 23.165 1.00 92.38 397 THR A O 1
ATOM 3073 N N . LEU A 1 398 ? -19.836 -7.538 23.400 1.00 91.88 398 LEU A N 1
ATOM 3074 C CA . LEU A 1 398 ? -19.757 -7.869 21.978 1.00 91.88 398 LEU A CA 1
ATOM 3075 C C . LEU A 1 398 ? -21.021 -8.616 21.549 1.00 91.88 398 LEU A C 1
ATOM 3077 O O . LEU A 1 398 ? -21.395 -9.620 22.160 1.00 91.88 398 LEU A O 1
ATOM 3081 N N . GLY A 1 399 ? -21.682 -8.104 20.515 1.00 87.75 399 GLY A N 1
ATOM 3082 C CA . GLY A 1 399 ? -22.830 -8.749 19.890 1.00 87.75 399 GLY A CA 1
ATOM 3083 C C . GLY A 1 399 ? -22.385 -9.832 18.915 1.00 87.75 399 GLY A C 1
ATOM 3084 O O . GLY A 1 399 ? -21.228 -9.872 18.504 1.00 87.75 399 GLY A O 1
ATOM 3085 N N . THR A 1 400 ? -23.311 -10.703 18.523 1.00 80.81 400 THR A N 1
ATOM 3086 C CA . THR A 1 400 ? -23.101 -11.645 17.418 1.00 80.81 400 THR A CA 1
ATOM 3087 C C . THR A 1 400 ? -23.458 -10.971 16.095 1.00 80.81 400 THR A C 1
ATOM 3089 O O . THR A 1 400 ? -24.529 -10.383 15.962 1.00 80.81 400 THR A O 1
ATOM 3092 N N . ALA A 1 401 ? -22.553 -11.036 15.122 1.00 73.94 401 ALA A N 1
ATOM 3093 C CA . ALA A 1 401 ? -22.772 -10.503 13.784 1.00 73.94 401 ALA A CA 1
ATOM 3094 C C . ALA A 1 401 ? -23.143 -11.619 12.809 1.00 73.94 401 ALA A C 1
ATOM 3096 O O . ALA A 1 401 ? -22.631 -12.734 12.912 1.00 73.94 401 ALA A O 1
ATOM 3097 N N . ALA A 1 402 ? -24.015 -11.309 11.849 1.00 71.62 402 ALA A N 1
ATOM 3098 C CA . ALA A 1 402 ? -24.349 -12.246 10.784 1.00 71.62 402 ALA A CA 1
ATOM 3099 C C . ALA A 1 402 ? -23.188 -12.388 9.788 1.00 71.62 402 ALA A C 1
ATOM 3101 O O . ALA A 1 402 ? -22.994 -13.482 9.257 1.00 71.62 402 ALA A O 1
ATOM 3102 N N . GLN A 1 403 ? -22.395 -11.318 9.594 1.00 73.56 403 GLN A N 1
ATOM 3103 C CA . GLN A 1 403 ? -21.176 -11.334 8.771 1.00 73.56 403 GLN A CA 1
ATOM 3104 C C . GLN A 1 403 ? -21.436 -11.910 7.375 1.00 73.56 403 GLN A C 1
ATOM 3106 O O . GLN A 1 403 ? -20.621 -12.655 6.821 1.00 73.56 403 GLN A O 1
ATOM 3111 N N . THR A 1 404 ? -22.607 -11.600 6.810 1.00 76.88 404 THR A N 1
ATOM 3112 C CA . THR A 1 404 ? -22.947 -12.044 5.456 1.00 76.88 404 THR A CA 1
ATOM 3113 C C . THR A 1 404 ? -22.133 -11.275 4.421 1.00 76.88 404 THR A C 1
ATOM 3115 O O . THR A 1 404 ? -21.808 -11.832 3.370 1.00 76.88 404 THR A O 1
ATOM 3118 N N . ALA A 1 405 ? -21.711 -10.052 4.760 1.00 75.44 405 ALA A N 1
ATOM 3119 C CA . ALA A 1 405 ? -20.640 -9.339 4.082 1.00 75.44 405 ALA A CA 1
ATOM 3120 C C . ALA A 1 405 ? -19.397 -9.218 4.980 1.00 75.44 405 ALA A C 1
ATOM 3122 O O . ALA A 1 405 ? -19.465 -8.593 6.040 1.00 75.44 405 ALA A O 1
ATOM 3123 N N . PRO A 1 406 ? -18.238 -9.753 4.557 1.00 79.19 406 PRO A N 1
ATOM 3124 C CA . PRO A 1 406 ? -16.993 -9.621 5.302 1.00 79.19 406 PRO A CA 1
ATOM 3125 C C . PRO A 1 406 ? -16.363 -8.248 5.028 1.00 79.19 406 PRO A C 1
ATOM 3127 O O . PRO A 1 406 ? -15.348 -8.155 4.344 1.00 79.19 406 PRO A O 1
ATOM 3130 N N . VAL A 1 407 ? -16.983 -7.170 5.520 1.00 84.31 407 VAL A N 1
ATOM 3131 C CA . VAL A 1 407 ? -16.422 -5.817 5.381 1.00 84.31 407 VAL A CA 1
ATOM 3132 C C . VAL A 1 407 ? -15.094 -5.747 6.125 1.00 84.31 407 VAL A C 1
ATOM 3134 O O . VAL A 1 407 ? -15.036 -5.951 7.338 1.00 84.31 407 VAL A O 1
ATOM 3137 N N . THR A 1 408 ? -14.027 -5.441 5.395 1.00 86.81 408 THR A N 1
ATOM 3138 C CA . THR A 1 408 ? -12.677 -5.315 5.957 1.00 86.81 408 THR A CA 1
ATOM 3139 C C . THR A 1 408 ? -12.261 -3.858 6.103 1.00 86.81 408 THR A C 1
ATOM 3141 O O . THR A 1 408 ? -12.878 -2.954 5.541 1.00 86.81 408 THR A O 1
ATOM 3144 N N . ALA A 1 409 ? -11.161 -3.621 6.819 1.00 80.69 409 ALA A N 1
ATOM 3145 C CA . ALA A 1 409 ? -10.530 -2.305 6.869 1.00 80.69 409 ALA A CA 1
ATOM 3146 C C . ALA A 1 409 ? -10.236 -1.753 5.458 1.00 80.69 409 ALA A C 1
ATOM 3148 O O . ALA A 1 409 ? -10.498 -0.585 5.185 1.00 80.69 409 ALA A O 1
ATOM 3149 N N . SER A 1 410 ? -9.765 -2.597 4.534 1.00 81.94 410 SER A N 1
ATOM 3150 C CA . SER A 1 410 ? -9.435 -2.192 3.162 1.00 81.94 410 SER A CA 1
ATOM 3151 C C . SER A 1 410 ? -10.639 -1.755 2.330 1.00 81.94 410 SER A C 1
ATOM 3153 O O . SER A 1 410 ? -10.466 -0.935 1.436 1.00 81.94 410 SER A O 1
ATOM 3155 N N . ASP A 1 411 ? -11.846 -2.250 2.623 1.00 83.81 411 ASP A N 1
ATOM 3156 C CA . ASP A 1 411 ? -13.070 -1.759 1.976 1.00 83.81 411 ASP A CA 1
ATOM 3157 C C . ASP A 1 411 ? -13.420 -0.318 2.407 1.00 83.81 411 ASP A C 1
ATOM 3159 O O . ASP A 1 411 ? -14.152 0.369 1.696 1.00 83.81 411 ASP A O 1
ATOM 3163 N N . LEU A 1 412 ? -12.927 0.134 3.569 1.00 82.31 412 LEU A N 1
ATOM 3164 C CA . LEU A 1 412 ? -13.244 1.440 4.166 1.00 82.31 412 LEU A CA 1
ATOM 3165 C C . LEU A 1 412 ? -12.127 2.482 3.993 1.00 82.31 412 LEU A C 1
ATOM 3167 O O . LEU 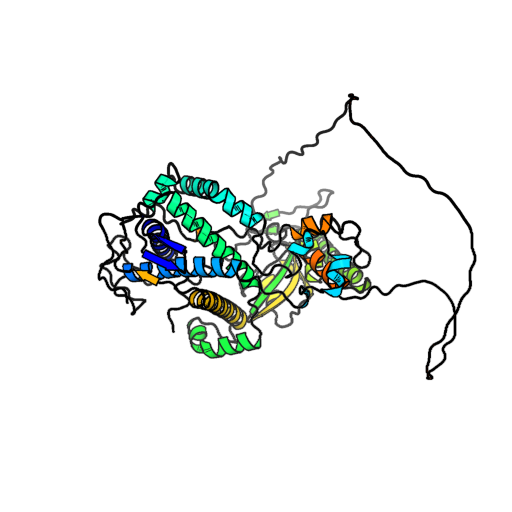A 1 412 ? -12.354 3.684 4.177 1.00 82.31 412 LEU A O 1
ATOM 3171 N N . LEU A 1 413 ? -10.908 2.046 3.680 1.00 84.31 413 LEU A N 1
ATOM 3172 C CA . LEU A 1 413 ? -9.761 2.931 3.508 1.00 84.31 413 LEU A CA 1
ATOM 3173 C C . LEU A 1 413 ? -9.829 3.704 2.189 1.00 84.31 413 LEU A C 1
ATOM 3175 O O . LEU A 1 413 ? -10.264 3.184 1.163 1.00 84.31 413 LEU A O 1
ATOM 3179 N N . TYR A 1 414 ? -9.342 4.946 2.226 1.00 81.38 414 TYR A N 1
ATOM 3180 C CA . TYR A 1 414 ? -9.118 5.763 1.044 1.00 81.38 414 TYR A CA 1
ATOM 3181 C C . TYR A 1 414 ? -8.288 4.965 0.033 1.00 81.38 414 TYR A C 1
ATOM 3183 O O . TYR A 1 414 ? -7.169 4.553 0.360 1.00 81.38 414 TYR A O 1
ATOM 3191 N N . PRO A 1 415 ? -8.800 4.736 -1.189 1.00 70.44 415 PRO A N 1
ATOM 3192 C CA . PRO A 1 415 ? -8.002 4.121 -2.229 1.00 70.44 415 PRO A CA 1
ATOM 3193 C C . PRO A 1 415 ? -6.917 5.132 -2.594 1.00 70.44 415 PRO A C 1
ATOM 3195 O O . PRO A 1 415 ? -7.226 6.190 -3.135 1.00 70.44 415 PRO A O 1
ATOM 3198 N N . ASP A 1 416 ? -5.657 4.847 -2.268 1.00 63.00 416 ASP A N 1
ATOM 3199 C CA . ASP A 1 416 ? -4.530 5.730 -2.586 1.00 63.00 416 ASP A CA 1
ATOM 3200 C C . ASP A 1 416 ? -4.297 5.767 -4.110 1.00 63.00 416 ASP A C 1
ATOM 3202 O O . ASP A 1 416 ? -3.436 5.085 -4.675 1.00 63.00 416 ASP A O 1
ATOM 3206 N N . VAL A 1 417 ? -5.145 6.522 -4.819 1.00 47.53 417 VAL A N 1
ATOM 3207 C CA . VAL A 1 417 ? -5.104 6.658 -6.274 1.00 47.53 417 VAL A CA 1
ATOM 3208 C C . VAL A 1 417 ? -3.923 7.557 -6.635 1.00 47.53 417 VAL A C 1
ATOM 3210 O O . VAL A 1 417 ? -4.026 8.779 -6.727 1.00 47.53 417 VAL A O 1
ATOM 3213 N N . GLY A 1 418 ? -2.776 6.925 -6.877 1.00 45.78 418 GLY A N 1
ATOM 3214 C CA . GLY A 1 418 ? -1.629 7.547 -7.534 1.00 45.78 418 GLY A CA 1
ATOM 3215 C C . GLY A 1 418 ? -0.618 8.241 -6.622 1.00 45.78 418 GLY A C 1
ATOM 3216 O O . GLY A 1 418 ? 0.179 9.017 -7.151 1.00 45.78 418 GLY A O 1
ATOM 3217 N N . HIS A 1 419 ? -0.610 7.973 -5.306 1.00 49.81 419 HIS A N 1
ATOM 3218 C CA . HIS A 1 419 ? 0.416 8.458 -4.366 1.00 49.81 419 HIS A CA 1
ATOM 3219 C C . HIS A 1 419 ? 0.661 9.976 -4.483 1.00 49.81 419 HIS A C 1
ATOM 3221 O O . HIS A 1 419 ? 1.790 10.477 -4.395 1.00 49.81 419 HIS A O 1
ATOM 3227 N N . GLN A 1 420 ? -0.397 10.747 -4.755 1.00 55.06 420 GLN A N 1
ATOM 3228 C CA . GLN A 1 420 ? -0.280 12.189 -4.933 1.00 55.06 420 GLN A CA 1
ATOM 3229 C C . GLN A 1 420 ? -0.245 12.849 -3.567 1.00 55.06 420 GLN A C 1
ATOM 3231 O O . GLN A 1 420 ? -1.248 13.286 -3.022 1.00 55.06 420 GLN A O 1
ATOM 3236 N N . ARG A 1 421 ? 0.962 12.937 -3.020 1.00 60.50 421 ARG A N 1
ATOM 3237 C CA . ARG A 1 421 ? 1.218 13.548 -1.720 1.00 60.50 421 ARG A CA 1
ATOM 3238 C C . ARG A 1 421 ? 0.779 15.017 -1.630 1.00 60.50 421 ARG A C 1
ATOM 3240 O O . ARG A 1 421 ? 0.368 15.469 -0.568 1.00 60.50 421 ARG A O 1
ATOM 3247 N N . TYR A 1 422 ? 0.858 15.740 -2.750 1.00 64.19 422 TYR A N 1
ATOM 3248 C CA . TYR A 1 422 ? 0.445 17.140 -2.886 1.00 64.19 422 TYR A CA 1
ATOM 3249 C C . TYR A 1 422 ? -0.234 17.364 -4.252 1.00 64.19 422 TYR A C 1
ATOM 3251 O O . TYR A 1 422 ? 0.398 17.909 -5.168 1.00 64.19 422 TYR A O 1
ATOM 3259 N N . PRO A 1 423 ? -1.484 16.911 -4.441 1.00 64.69 423 PRO A N 1
ATOM 3260 C CA . PRO A 1 423 ? -2.177 17.004 -5.727 1.00 64.69 423 PRO A CA 1
ATOM 3261 C C . PRO A 1 423 ? -2.362 18.467 -6.173 1.00 64.69 423 PRO A C 1
ATOM 3263 O O . PRO A 1 423 ? -2.273 18.790 -7.357 1.00 64.69 423 PRO A O 1
ATOM 3266 N N . GLU A 1 424 ? -2.499 19.399 -5.229 1.00 61.19 424 GLU A N 1
ATOM 3267 C CA . GLU A 1 424 ? -2.711 20.827 -5.486 1.00 61.19 424 GLU A CA 1
ATOM 3268 C C . GLU A 1 424 ? -1.415 21.594 -5.704 1.00 61.19 424 GLU A C 1
ATOM 3270 O O . GLU A 1 424 ? -1.445 22.689 -6.270 1.00 61.19 424 GLU A O 1
ATOM 3275 N N . ALA A 1 425 ? -0.267 21.052 -5.280 1.00 62.12 425 ALA A N 1
ATOM 3276 C CA . ALA A 1 425 ? 1.013 21.731 -5.453 1.00 62.12 425 ALA A CA 1
ATOM 3277 C C . ALA A 1 425 ? 1.242 22.085 -6.925 1.00 62.12 425 ALA A C 1
ATOM 3279 O O . ALA A 1 425 ? 1.705 23.183 -7.221 1.00 62.12 425 ALA A O 1
ATOM 3280 N N . GLN A 1 426 ? 0.854 21.203 -7.850 1.00 59.16 426 GLN A N 1
ATOM 3281 C CA . GLN A 1 426 ? 0.929 21.467 -9.287 1.00 59.16 426 GLN A CA 1
ATOM 3282 C C . GLN A 1 426 ? 0.069 22.668 -9.694 1.00 59.16 426 GLN A C 1
ATOM 3284 O O . GLN A 1 426 ? 0.572 23.586 -10.341 1.00 59.16 426 GLN A O 1
ATOM 3289 N N . LEU A 1 427 ? -1.200 22.693 -9.280 1.00 60.22 427 LEU A N 1
ATOM 3290 C CA . LEU A 1 427 ? -2.136 23.772 -9.595 1.00 60.22 427 LEU A CA 1
ATOM 3291 C C . LEU A 1 427 ? -1.645 25.113 -9.031 1.00 60.22 427 LEU A C 1
ATOM 3293 O O . LEU A 1 427 ? -1.563 26.107 -9.757 1.00 60.22 427 LEU A O 1
ATOM 3297 N N . TYR A 1 428 ? -1.247 25.137 -7.758 1.00 62.47 428 TYR A N 1
ATOM 3298 C CA . TYR A 1 428 ? -0.788 26.357 -7.102 1.00 62.47 428 TYR A CA 1
ATOM 3299 C C . TYR A 1 428 ? 0.556 26.844 -7.639 1.00 62.47 428 TYR A C 1
ATOM 3301 O O . TYR A 1 428 ? 0.740 28.044 -7.813 1.00 62.47 428 TYR A O 1
ATOM 3309 N N . LEU A 1 429 ? 1.483 25.950 -7.995 1.00 61.66 429 LEU A N 1
ATOM 3310 C CA . LEU A 1 429 ? 2.736 26.340 -8.650 1.00 61.66 429 LEU A CA 1
ATOM 3311 C C . LEU A 1 429 ? 2.499 27.070 -9.966 1.00 61.66 429 LEU A C 1
ATOM 3313 O O . LEU A 1 429 ? 3.177 28.054 -10.267 1.00 61.66 429 LEU A O 1
ATOM 3317 N N . GLN A 1 430 ? 1.543 26.586 -10.752 1.00 60.72 430 GLN A N 1
ATOM 3318 C CA . GLN A 1 430 ? 1.195 27.180 -12.034 1.00 60.72 430 GLN A CA 1
ATOM 3319 C C . GLN A 1 430 ? 0.522 28.546 -11.864 1.00 60.72 430 GLN A C 1
ATOM 3321 O O . GLN A 1 430 ? 0.808 29.461 -12.635 1.00 60.72 430 GLN A O 1
ATOM 3326 N N . GLN A 1 431 ? -0.320 28.705 -10.839 1.00 62.81 431 GLN A N 1
ATOM 3327 C CA . GLN A 1 431 ? -0.976 29.972 -10.504 1.00 62.81 431 GLN A CA 1
ATOM 3328 C C . GLN A 1 431 ? -0.006 31.005 -9.911 1.00 62.81 431 GLN A C 1
ATOM 3330 O O . GLN A 1 431 ? -0.027 32.173 -10.302 1.00 62.81 431 GLN A O 1
ATOM 3335 N N . ASP A 1 432 ? 0.875 30.582 -9.002 1.00 64.06 432 ASP A N 1
ATOM 3336 C CA . ASP A 1 432 ? 1.749 31.475 -8.234 1.00 64.06 432 ASP A CA 1
ATOM 3337 C C . ASP A 1 432 ? 3.047 31.841 -8.954 1.00 64.06 432 ASP A C 1
ATOM 3339 O O . ASP A 1 432 ? 3.684 32.854 -8.620 1.00 64.06 432 ASP A O 1
ATOM 3343 N N . TYR A 1 433 ? 3.463 31.021 -9.924 1.00 61.66 433 TYR A N 1
ATOM 3344 C CA . TYR A 1 433 ? 4.723 31.170 -10.650 1.00 61.66 433 TYR A CA 1
ATOM 3345 C C . TYR A 1 433 ? 4.605 31.032 -12.188 1.00 61.66 433 TYR A C 1
ATOM 3347 O O . TYR A 1 433 ? 5.550 30.536 -12.809 1.00 61.66 433 TYR A O 1
ATOM 3355 N N . PRO A 1 434 ? 3.553 31.557 -12.853 1.00 56.38 434 PRO A N 1
ATOM 3356 C CA . PRO A 1 434 ? 3.246 31.290 -14.270 1.00 56.38 434 PRO A CA 1
ATOM 3357 C C . PRO A 1 434 ? 4.317 31.788 -15.254 1.00 56.38 434 PRO A C 1
ATOM 3359 O O . PRO A 1 434 ? 4.409 31.339 -16.395 1.00 56.38 434 PRO A O 1
ATOM 3362 N N . THR A 1 435 ? 5.139 32.752 -14.837 1.00 57.19 435 THR A N 1
ATOM 3363 C CA . THR A 1 435 ? 6.213 33.342 -15.652 1.00 57.19 435 THR A CA 1
ATOM 3364 C C . THR A 1 435 ? 7.602 33.046 -15.098 1.00 57.19 435 THR A C 1
ATOM 3366 O O . THR A 1 435 ? 8.589 33.638 -15.542 1.00 57.19 435 THR A O 1
ATOM 3369 N N . THR A 1 436 ? 7.699 32.174 -14.095 1.00 56.34 436 THR A N 1
ATOM 3370 C CA . THR A 1 436 ? 8.965 31.883 -13.429 1.00 56.34 436 THR A CA 1
ATOM 3371 C C . THR A 1 436 ? 9.815 30.963 -14.289 1.00 56.34 436 THR A C 1
ATOM 3373 O O . THR A 1 436 ? 9.387 29.884 -14.690 1.00 56.34 436 THR A O 1
ATOM 3376 N N . MET A 1 437 ? 11.041 31.406 -14.561 1.00 47.88 437 MET A N 1
ATOM 3377 C CA . MET A 1 437 ? 12.025 30.653 -15.332 1.00 47.88 437 MET A CA 1
ATOM 3378 C C . MET A 1 437 ? 12.852 29.738 -14.419 1.00 47.88 437 MET A C 1
ATOM 3380 O O . MET A 1 437 ? 13.403 30.202 -13.415 1.00 47.88 437 MET A O 1
ATOM 3384 N N . TYR A 1 438 ? 13.004 28.475 -14.817 1.00 43.19 438 TYR A N 1
ATOM 3385 C CA . TYR A 1 438 ? 14.014 27.544 -14.323 1.00 43.19 438 TYR A CA 1
ATOM 3386 C C . TYR A 1 438 ? 15.001 27.183 -15.442 1.00 43.19 438 TYR A C 1
ATOM 3388 O O . TYR A 1 438 ? 14.693 26.444 -16.387 1.00 43.19 438 TYR A O 1
ATOM 3396 N N . GLY A 1 439 ? 16.214 27.734 -15.357 1.00 49.03 439 GLY A N 1
ATOM 3397 C CA . GLY A 1 439 ? 17.141 27.760 -16.490 1.00 49.03 439 GLY A CA 1
ATOM 3398 C C . GLY A 1 439 ? 16.477 28.413 -17.710 1.00 49.03 439 GLY A C 1
ATOM 3399 O O . GLY A 1 439 ? 16.002 29.542 -17.608 1.00 49.03 439 GLY A O 1
ATOM 3400 N N . ALA A 1 440 ? 16.411 27.708 -18.843 1.00 40.06 440 ALA A N 1
ATOM 3401 C CA . ALA A 1 440 ? 15.823 28.219 -20.088 1.00 40.06 440 ALA A CA 1
ATOM 3402 C C . ALA A 1 440 ? 14.299 28.015 -20.228 1.00 40.06 440 ALA A C 1
ATOM 3404 O O . ALA A 1 440 ? 13.723 28.431 -21.230 1.00 40.06 440 ALA A O 1
ATOM 3405 N N . TYR A 1 441 ? 13.633 27.396 -19.250 1.00 42.22 441 TYR A N 1
ATOM 3406 C CA . TYR A 1 441 ? 12.232 26.986 -19.376 1.00 42.22 441 TYR A CA 1
ATOM 3407 C C . TYR A 1 441 ? 11.353 27.713 -18.373 1.00 42.22 441 TYR A C 1
ATOM 3409 O O . TYR A 1 441 ? 11.768 27.952 -17.241 1.00 42.22 441 TYR A O 1
ATOM 3417 N N . ARG A 1 442 ? 10.125 28.038 -18.776 1.00 52.59 442 ARG A N 1
ATOM 3418 C CA . ARG A 1 442 ? 9.089 28.473 -17.836 1.00 52.59 442 ARG A CA 1
ATOM 3419 C C . ARG A 1 442 ? 8.567 27.267 -17.072 1.00 52.59 442 ARG A C 1
ATOM 3421 O O . ARG A 1 442 ? 8.499 26.174 -17.629 1.00 52.59 442 ARG A O 1
ATOM 3428 N N . ILE A 1 443 ? 8.165 27.481 -15.827 1.00 54.03 443 ILE A N 1
ATOM 3429 C CA . ILE A 1 443 ? 7.252 26.565 -15.147 1.00 54.03 443 ILE A CA 1
ATOM 3430 C C . ILE A 1 443 ? 5.959 26.558 -15.977 1.00 54.03 443 ILE A C 1
ATOM 3432 O O . ILE A 1 443 ? 5.241 27.554 -16.014 1.00 54.03 443 ILE A O 1
ATOM 3436 N N . VAL A 1 444 ? 5.747 25.493 -16.755 1.00 46.28 444 VAL A N 1
ATOM 3437 C CA . VAL A 1 444 ? 4.610 25.357 -17.680 1.00 46.28 444 VAL A CA 1
ATOM 3438 C C . VAL A 1 444 ? 3.448 24.630 -17.014 1.00 46.28 444 VAL A C 1
ATOM 3440 O O . VAL A 1 444 ? 3.641 23.768 -16.162 1.00 46.28 444 VAL A O 1
ATOM 3443 N N . THR A 1 445 ? 2.236 24.954 -17.457 1.00 43.53 445 THR A N 1
ATOM 3444 C CA . THR A 1 445 ? 0.940 24.529 -16.903 1.00 43.53 445 THR A CA 1
ATOM 3445 C C . THR A 1 445 ? 0.599 23.033 -17.041 1.00 43.53 445 THR A C 1
ATOM 3447 O O . THR A 1 445 ? -0.514 22.636 -16.731 1.00 43.53 445 THR A O 1
ATOM 3450 N N . HIS A 1 446 ? 1.516 22.196 -17.542 1.00 44.72 446 HIS A N 1
ATOM 3451 C CA . HIS A 1 446 ? 1.205 20.822 -17.976 1.00 44.72 446 HIS A CA 1
ATOM 3452 C C . HIS A 1 446 ? 2.358 19.817 -17.732 1.00 44.72 446 HIS A C 1
ATOM 3454 O O . HIS A 1 446 ? 2.420 18.780 -18.384 1.00 44.72 446 HIS A O 1
ATOM 3460 N N . GLY A 1 447 ? 3.320 20.138 -16.856 1.00 42.62 447 GLY A N 1
ATOM 3461 C CA . GLY A 1 447 ? 4.446 19.248 -16.526 1.00 42.62 447 GLY A CA 1
ATOM 3462 C C . GLY A 1 447 ? 4.172 18.354 -15.310 1.00 42.62 447 GLY A C 1
ATOM 3463 O O . GLY A 1 447 ? 3.437 18.753 -14.411 1.00 42.62 447 GLY A O 1
ATOM 3464 N N . CYS A 1 448 ? 4.796 17.171 -15.260 1.00 42.06 448 CYS A N 1
ATOM 3465 C CA . CYS A 1 448 ? 4.710 16.250 -14.121 1.00 42.06 448 CYS A CA 1
ATOM 3466 C C . CYS A 1 448 ? 5.230 16.923 -12.829 1.00 42.06 448 CYS A C 1
ATOM 3468 O O . CYS A 1 448 ? 6.331 17.482 -12.802 1.00 42.06 448 CYS A O 1
ATOM 3470 N N . GLY A 1 449 ? 4.433 16.910 -11.754 1.00 42.47 449 GLY A N 1
ATOM 3471 C CA . GLY A 1 449 ? 4.631 17.766 -10.574 1.00 42.47 449 GLY A CA 1
ATOM 3472 C C . GLY A 1 449 ? 5.937 17.588 -9.805 1.00 42.47 449 GLY A C 1
ATOM 3473 O O . GLY A 1 449 ? 6.413 18.546 -9.193 1.00 42.47 449 GLY A O 1
ATOM 3474 N N . ILE A 1 450 ? 6.562 16.411 -9.880 1.00 43.28 450 ILE A N 1
ATOM 3475 C CA . ILE A 1 450 ? 7.860 16.137 -9.244 1.00 43.28 450 ILE A CA 1
ATOM 3476 C C . ILE A 1 450 ? 8.959 17.013 -9.865 1.00 43.28 450 ILE A C 1
ATOM 3478 O O . ILE A 1 450 ? 9.777 17.604 -9.155 1.00 43.28 450 ILE A O 1
ATOM 3482 N N . THR A 1 451 ? 8.944 17.181 -11.191 1.00 43.62 451 THR A N 1
ATOM 3483 C CA . THR A 1 451 ? 9.954 17.967 -11.907 1.00 43.62 451 THR A CA 1
ATOM 3484 C C . THR A 1 451 ? 9.802 19.456 -11.602 1.00 43.62 451 THR A C 1
ATOM 3486 O O . THR A 1 451 ? 10.787 20.134 -11.319 1.00 43.62 451 THR A O 1
ATOM 3489 N N . THR A 1 452 ? 8.570 19.977 -11.565 1.00 47.19 452 THR A N 1
ATOM 3490 C CA . THR A 1 452 ? 8.307 21.377 -11.187 1.00 47.19 452 THR A CA 1
ATOM 3491 C C . THR A 1 452 ? 8.760 21.680 -9.755 1.00 47.19 452 THR A C 1
ATOM 3493 O O . THR A 1 452 ? 9.265 22.775 -9.482 1.00 47.19 452 THR A O 1
ATOM 3496 N N . MET A 1 453 ? 8.664 20.694 -8.860 1.00 49.47 453 MET A N 1
ATOM 3497 C CA . MET A 1 453 ? 9.110 20.815 -7.477 1.00 49.47 453 MET A CA 1
ATOM 3498 C C . MET A 1 453 ? 10.616 20.835 -7.271 1.00 49.47 453 MET A C 1
ATOM 3500 O O . MET A 1 453 ? 11.136 21.716 -6.575 1.00 49.47 453 MET A O 1
ATOM 3504 N N . ALA A 1 454 ? 11.339 19.946 -7.946 1.00 46.97 454 ALA A N 1
ATOM 3505 C CA . ALA A 1 454 ? 12.797 19.974 -7.953 1.00 46.97 454 ALA A CA 1
ATOM 3506 C C . ALA A 1 454 ? 13.343 21.304 -8.519 1.00 46.97 454 ALA A C 1
ATOM 3508 O O . ALA A 1 454 ? 14.309 21.866 -7.987 1.00 46.97 454 ALA A O 1
ATOM 3509 N N . MET A 1 455 ? 12.679 21.857 -9.544 1.00 48.44 455 MET A N 1
ATOM 3510 C CA . MET A 1 455 ? 13.050 23.123 -10.182 1.00 48.44 455 MET A CA 1
ATOM 3511 C C . MET A 1 455 ? 12.911 24.341 -9.245 1.00 48.44 455 MET A C 1
ATOM 3513 O O . MET A 1 455 ? 13.813 25.181 -9.158 1.00 48.44 455 MET A O 1
ATOM 3517 N N . LEU A 1 456 ? 11.818 24.462 -8.487 1.00 49.41 456 LEU A N 1
ATOM 3518 C CA . LEU A 1 456 ? 11.642 25.603 -7.575 1.00 49.41 456 LEU A CA 1
ATOM 3519 C C . LEU A 1 456 ? 12.690 25.594 -6.438 1.00 49.41 456 LEU A C 1
ATOM 3521 O O . LEU A 1 456 ? 13.275 26.630 -6.100 1.00 49.41 456 LEU A O 1
ATOM 3525 N N . ARG A 1 457 ? 12.994 24.399 -5.912 1.00 48.78 457 ARG A N 1
ATOM 3526 C CA . ARG A 1 457 ? 13.946 24.148 -4.816 1.00 48.78 457 ARG A CA 1
ATOM 3527 C C . ARG A 1 457 ? 15.369 24.622 -5.134 1.00 48.78 457 ARG A C 1
ATOM 3529 O O . ARG A 1 457 ? 15.989 25.301 -4.313 1.00 48.78 457 ARG A O 1
ATOM 3536 N N . SER A 1 458 ? 15.902 24.338 -6.328 1.00 46.88 458 SER A N 1
ATOM 3537 C CA . SER A 1 458 ? 17.281 24.745 -6.668 1.00 46.88 458 SER A CA 1
ATOM 3538 C C . SER A 1 458 ? 17.430 26.261 -6.861 1.00 46.88 458 SER A C 1
ATOM 3540 O O . SER A 1 458 ? 18.509 26.812 -6.626 1.00 46.88 458 SER A O 1
ATOM 3542 N N . ARG A 1 459 ? 16.357 26.961 -7.256 1.00 42.88 459 ARG A N 1
ATOM 3543 C CA . ARG A 1 459 ? 16.370 28.418 -7.462 1.00 42.88 459 ARG A CA 1
ATOM 3544 C C . ARG A 1 459 ? 16.420 29.188 -6.142 1.00 42.88 459 ARG A C 1
ATOM 3546 O O . ARG A 1 459 ? 17.138 30.177 -6.064 1.00 42.88 459 ARG A O 1
ATOM 3553 N N . HIS A 1 460 ? 15.723 28.723 -5.104 1.00 45.19 460 HIS A N 1
ATOM 3554 C CA . HIS A 1 460 ? 15.710 29.384 -3.791 1.00 45.19 460 HIS A CA 1
ATOM 3555 C C . HIS A 1 460 ? 16.984 29.159 -2.956 1.00 45.19 460 HIS A C 1
ATOM 3557 O O . HIS A 1 460 ? 17.253 29.950 -2.051 1.00 45.19 460 HIS A O 1
ATOM 3563 N N . ARG A 1 461 ? 17.807 28.150 -3.292 1.00 39.97 461 ARG A N 1
ATOM 3564 C CA . ARG A 1 461 ? 19.165 27.971 -2.734 1.00 39.97 461 ARG A CA 1
ATOM 3565 C C . ARG A 1 461 ? 20.220 28.881 -3.381 1.00 39.97 461 ARG A C 1
ATOM 3567 O O . ARG A 1 461 ? 21.229 29.179 -2.747 1.00 39.97 461 ARG A O 1
ATOM 3574 N N . ARG A 1 462 ? 20.018 29.349 -4.619 1.00 35.06 462 ARG A N 1
ATOM 3575 C CA . ARG A 1 462 ? 20.962 30.254 -5.297 1.00 35.06 462 ARG A CA 1
ATOM 3576 C C . ARG A 1 462 ? 20.586 31.710 -5.011 1.00 35.06 462 ARG A C 1
ATOM 3578 O O . ARG A 1 462 ? 19.509 32.159 -5.391 1.00 35.06 462 ARG A O 1
ATOM 3585 N N . GLN A 1 463 ? 21.485 32.473 -4.377 1.00 31.48 463 GLN A N 1
ATOM 3586 C CA . GLN A 1 463 ? 21.364 33.937 -4.369 1.00 31.48 463 GLN A CA 1
ATOM 3587 C C . GLN A 1 463 ? 21.207 34.441 -5.815 1.00 31.48 463 GLN A C 1
ATOM 3589 O O . GLN A 1 463 ? 21.874 33.916 -6.714 1.00 31.48 463 GLN A O 1
ATOM 3594 N N . PRO A 1 464 ? 20.374 35.465 -6.074 1.00 31.50 464 PRO A N 1
ATOM 3595 C CA . PRO A 1 464 ? 20.305 36.057 -7.396 1.00 31.50 464 PRO A CA 1
ATOM 3596 C C . PRO A 1 464 ? 21.630 36.773 -7.670 1.00 31.50 464 PRO A C 1
ATOM 3598 O O . PRO A 1 464 ? 21.842 37.905 -7.236 1.00 31.50 464 PRO A O 1
ATOM 3601 N N . VAL A 1 465 ? 22.529 36.123 -8.411 1.00 30.22 465 VAL A N 1
ATOM 3602 C CA . VAL A 1 465 ? 23.655 36.810 -9.040 1.00 30.22 465 VAL A CA 1
ATOM 3603 C C . VAL A 1 465 ? 23.047 37.789 -10.037 1.00 30.22 465 VAL A C 1
ATOM 3605 O O . VAL A 1 465 ? 22.618 37.415 -11.130 1.00 30.22 465 VAL A O 1
ATOM 3608 N N . ARG A 1 466 ? 22.959 39.062 -9.644 1.00 31.05 466 ARG A N 1
ATOM 3609 C CA . ARG A 1 466 ? 22.655 40.153 -10.567 1.00 31.05 466 ARG A CA 1
ATOM 3610 C C . ARG A 1 466 ? 23.783 40.210 -11.594 1.00 31.05 466 ARG A C 1
ATOM 3612 O O . ARG A 1 466 ? 24.823 40.804 -11.334 1.00 31.05 466 ARG A O 1
ATOM 3619 N N . ARG A 1 467 ? 23.578 39.641 -12.781 1.00 28.83 467 ARG A N 1
ATOM 3620 C CA . ARG A 1 467 ? 24.352 40.053 -13.955 1.00 28.83 467 ARG A CA 1
ATOM 3621 C C . ARG A 1 467 ? 23.852 41.433 -14.380 1.00 28.83 467 ARG A C 1
ATOM 3623 O O . ARG A 1 467 ? 22.725 41.560 -14.851 1.00 28.83 467 ARG A O 1
ATOM 3630 N N . ARG A 1 468 ? 24.685 42.464 -14.218 1.00 26.80 468 ARG A N 1
ATOM 3631 C CA . ARG A 1 468 ? 24.636 43.652 -15.081 1.00 26.80 468 ARG A CA 1
ATOM 3632 C C . ARG A 1 468 ? 25.714 43.494 -16.160 1.00 26.80 468 ARG A C 1
ATOM 3634 O O . ARG A 1 468 ? 26.818 43.077 -15.814 1.00 26.80 468 ARG A O 1
ATOM 3641 N N . PRO A 1 469 ? 25.416 43.780 -17.436 1.00 32.16 469 PRO A N 1
ATOM 3642 C CA . PRO A 1 469 ? 26.410 43.729 -18.496 1.00 32.16 469 PRO A CA 1
ATOM 3643 C C . PRO A 1 469 ? 27.229 45.030 -18.553 1.00 32.16 469 PRO A C 1
ATOM 3645 O O . PRO A 1 469 ? 26.652 46.112 -18.535 1.00 32.16 469 PRO A O 1
ATOM 3648 N N . GLY A 1 470 ? 28.552 44.875 -18.680 1.00 28.47 470 GLY A N 1
ATOM 3649 C CA . GLY A 1 470 ? 29.491 45.848 -19.257 1.00 28.47 470 GLY A CA 1
ATOM 3650 C C . GLY A 1 470 ? 30.035 46.939 -18.330 1.00 28.47 470 GLY A C 1
ATOM 3651 O O . GLY A 1 470 ? 29.300 47.850 -17.973 1.00 28.47 470 GLY A O 1
ATOM 3652 N N . THR A 1 471 ? 31.330 46.864 -17.999 1.00 27.00 471 THR A N 1
ATOM 3653 C CA . THR A 1 471 ? 32.390 47.788 -18.474 1.00 27.00 471 THR A CA 1
ATOM 3654 C C . THR A 1 471 ? 33.760 47.318 -17.969 1.00 27.00 471 THR A C 1
ATOM 3656 O O . THR A 1 471 ? 33.855 46.656 -16.940 1.00 27.00 471 THR A O 1
ATOM 3659 N N . ASP A 1 472 ? 34.779 47.630 -18.760 1.00 29.88 472 ASP A N 1
ATOM 3660 C CA . ASP A 1 472 ? 36.158 47.145 -18.750 1.00 29.88 472 ASP A CA 1
ATOM 3661 C C . ASP A 1 472 ? 36.948 47.253 -17.435 1.00 29.88 472 ASP A C 1
ATOM 3663 O O . ASP A 1 472 ? 36.798 48.207 -16.681 1.00 29.88 472 ASP A O 1
ATOM 3667 N N . GLY A 1 473 ? 37.898 46.319 -17.284 1.00 29.31 473 GLY A N 1
ATOM 3668 C CA . GLY A 1 473 ? 39.298 46.629 -16.972 1.00 29.31 473 GLY A CA 1
ATOM 3669 C C . GLY A 1 473 ? 39.690 47.024 -15.541 1.00 29.31 473 GLY A C 1
ATOM 3670 O O . GLY A 1 473 ? 39.219 48.011 -14.997 1.00 29.31 473 GLY A O 1
ATOM 3671 N N . LEU A 1 474 ? 40.727 46.325 -15.060 1.00 27.05 474 LEU A N 1
ATOM 3672 C CA . LEU A 1 474 ? 41.667 46.670 -13.978 1.00 27.05 474 LEU A CA 1
ATOM 3673 C C . LEU A 1 474 ? 41.254 46.320 -12.535 1.00 27.05 474 LEU A C 1
ATOM 3675 O O . LEU A 1 474 ? 40.500 47.018 -11.866 1.00 27.05 474 LEU A O 1
ATOM 3679 N N . LEU A 1 475 ? 41.890 45.251 -12.036 1.00 31.70 475 LEU A N 1
ATOM 3680 C CA . LEU A 1 475 ? 42.246 45.083 -10.621 1.00 31.70 475 LEU A CA 1
ATOM 3681 C C . LEU A 1 475 ? 43.112 46.276 -10.163 1.00 31.70 475 LEU A C 1
ATOM 3683 O O . LEU A 1 475 ? 43.871 46.819 -10.974 1.00 31.70 475 LEU A O 1
ATOM 3687 N N . PRO A 1 476 ? 43.070 46.644 -8.870 1.00 34.09 476 PRO A N 1
ATOM 3688 C CA . PRO A 1 476 ? 44.164 46.180 -8.017 1.00 34.09 476 PRO A CA 1
ATOM 3689 C C . PRO A 1 476 ? 43.773 45.802 -6.577 1.00 34.09 476 PRO A C 1
ATOM 3691 O O . PRO A 1 476 ? 42.654 46.006 -6.113 1.00 34.09 476 PRO A O 1
ATOM 3694 N N . GLU A 1 477 ? 44.776 45.206 -5.935 1.00 26.62 477 GLU A N 1
ATOM 3695 C CA . GLU A 1 477 ? 44.875 44.638 -4.593 1.00 26.62 477 GLU A CA 1
ATOM 3696 C C . GLU A 1 477 ? 44.511 45.550 -3.406 1.00 26.62 477 GLU A C 1
ATOM 3698 O O . GLU A 1 477 ? 44.457 46.775 -3.486 1.00 26.62 477 GLU A O 1
ATOM 3703 N N . GLU A 1 478 ? 44.325 44.854 -2.281 1.00 27.89 478 GLU A N 1
ATOM 3704 C CA . GLU A 1 478 ? 44.297 45.263 -0.876 1.00 27.89 478 GLU A CA 1
ATOM 3705 C C . GLU A 1 478 ? 44.978 46.596 -0.507 1.00 27.89 478 GLU A C 1
ATOM 3707 O O . GLU A 1 478 ? 46.156 46.813 -0.789 1.00 27.89 478 GLU A O 1
ATOM 3712 N N . LYS A 1 479 ? 44.283 47.406 0.309 1.00 24.89 479 LYS A N 1
ATOM 3713 C CA . LYS A 1 479 ? 44.706 47.751 1.685 1.00 24.89 479 LYS A CA 1
ATOM 3714 C C . LYS A 1 479 ? 43.737 48.723 2.368 1.00 24.89 479 LYS A C 1
ATOM 3716 O O . LYS A 1 479 ? 43.478 49.811 1.876 1.00 24.89 479 LYS A O 1
ATOM 3721 N N . ASP A 1 480 ? 43.269 48.284 3.533 1.00 24.64 480 ASP A N 1
ATOM 3722 C CA . ASP A 1 480 ? 43.259 48.993 4.816 1.00 24.64 480 ASP A CA 1
ATOM 3723 C C . ASP A 1 480 ? 42.642 50.401 5.016 1.00 24.64 480 ASP A C 1
ATOM 3725 O O . ASP A 1 480 ? 42.914 51.374 4.323 1.00 24.64 480 ASP A O 1
ATOM 3729 N N . LEU A 1 481 ? 41.982 50.488 6.181 1.00 22.98 481 LEU A N 1
ATOM 3730 C CA . LEU A 1 481 ? 41.745 51.648 7.055 1.00 22.98 481 LEU A CA 1
ATOM 3731 C C . LEU A 1 481 ? 40.576 52.639 6.800 1.00 22.98 481 LEU A C 1
ATOM 3733 O O . LEU A 1 481 ? 40.621 53.538 5.974 1.00 22.98 481 LEU A O 1
ATOM 3737 N N . ARG A 1 482 ? 39.646 52.581 7.772 1.00 22.84 482 ARG A N 1
ATOM 3738 C CA . ARG A 1 482 ? 39.171 53.671 8.659 1.00 22.84 482 ARG A CA 1
ATOM 3739 C C . ARG A 1 482 ? 38.367 54.873 8.110 1.00 22.84 482 ARG A C 1
ATOM 3741 O O . ARG A 1 482 ? 38.862 55.722 7.391 1.00 22.84 482 ARG A O 1
ATOM 3748 N N . VAL A 1 483 ? 37.235 55.052 8.810 1.00 22.95 483 VAL A N 1
ATOM 3749 C CA . VAL A 1 483 ? 36.702 56.298 9.413 1.00 22.95 483 VAL A CA 1
ATOM 3750 C C . VAL A 1 483 ? 35.857 57.243 8.541 1.00 22.95 483 VAL A C 1
ATOM 3752 O O . VAL A 1 483 ? 36.298 57.829 7.566 1.00 22.95 483 VAL A O 1
ATOM 3755 N N . ALA A 1 484 ? 34.618 57.389 9.031 1.00 23.42 484 ALA A N 1
ATOM 3756 C CA . ALA A 1 484 ? 33.709 58.537 9.088 1.00 23.42 484 ALA A CA 1
ATOM 3757 C C . ALA A 1 484 ? 33.991 59.805 8.262 1.00 23.42 484 ALA A C 1
ATOM 3759 O O . ALA A 1 484 ? 35.067 60.386 8.326 1.00 23.42 484 ALA A O 1
ATOM 3760 N N . GLY A 1 485 ? 32.902 60.384 7.737 1.00 22.34 485 GLY A N 1
ATOM 3761 C CA . GLY A 1 485 ? 32.793 61.842 7.671 1.00 22.34 485 GLY A CA 1
ATOM 3762 C C . GLY A 1 485 ? 32.006 62.418 6.500 1.00 22.34 485 GLY A C 1
ATOM 3763 O O . GLY A 1 485 ? 32.582 62.779 5.492 1.00 22.34 485 GLY A O 1
ATOM 3764 N N . SER A 1 486 ? 30.714 62.644 6.742 1.00 23.05 486 SER A N 1
ATOM 3765 C CA . SER A 1 486 ? 30.025 63.925 6.525 1.00 23.05 486 SER A CA 1
ATOM 3766 C C . SER A 1 486 ? 29.873 64.555 5.118 1.00 23.05 486 SER A C 1
ATOM 3768 O O . SER A 1 486 ? 30.818 64.774 4.375 1.00 23.05 486 SER A O 1
ATOM 3770 N N . GLN A 1 487 ? 28.655 65.086 4.953 1.00 23.67 487 GLN A N 1
ATOM 3771 C CA . GLN A 1 487 ? 28.274 66.348 4.301 1.00 23.67 487 GLN A CA 1
ATOM 3772 C C . GLN A 1 487 ? 27.945 66.401 2.797 1.00 23.67 487 GLN A C 1
ATOM 3774 O O . GLN A 1 487 ? 28.801 66.398 1.929 1.00 23.67 487 GLN A O 1
ATOM 3779 N N . ARG A 1 488 ? 26.644 66.687 2.591 1.00 23.84 488 ARG A N 1
ATOM 3780 C CA . ARG A 1 488 ? 26.038 67.768 1.782 1.00 23.84 488 ARG A CA 1
ATOM 3781 C C . ARG A 1 488 ? 26.484 67.897 0.313 1.00 23.84 488 ARG A C 1
ATOM 3783 O O . ARG A 1 488 ? 27.597 68.320 0.042 1.00 23.84 488 ARG A O 1
ATOM 3790 N N . ARG A 1 489 ? 25.500 67.939 -0.596 1.00 24.81 489 ARG A N 1
ATOM 3791 C CA . ARG A 1 489 ? 24.859 69.197 -1.043 1.00 24.81 489 ARG A CA 1
ATOM 3792 C C . ARG A 1 489 ? 23.650 68.946 -1.952 1.00 24.81 489 ARG A C 1
ATOM 3794 O O . ARG A 1 489 ? 23.485 67.891 -2.544 1.00 24.81 489 ARG A O 1
ATOM 3801 N N . HIS A 1 490 ? 22.809 69.973 -1.940 1.00 23.80 490 HIS A N 1
ATOM 3802 C CA . HIS A 1 490 ? 21.492 70.173 -2.530 1.00 23.80 490 HIS A CA 1
ATOM 3803 C C . HIS A 1 490 ? 21.429 70.296 -4.060 1.00 23.80 490 HIS A C 1
ATOM 3805 O O . HIS A 1 490 ? 22.416 70.646 -4.698 1.00 23.80 490 HIS A O 1
ATOM 3811 N N . ALA A 1 491 ? 20.159 70.250 -4.501 1.00 24.22 491 ALA A N 1
ATOM 3812 C CA . ALA A 1 491 ? 19.497 70.965 -5.607 1.00 24.22 491 ALA A CA 1
ATOM 3813 C C . ALA A 1 491 ? 19.207 70.078 -6.828 1.00 24.22 491 ALA A C 1
ATOM 3815 O O . ALA A 1 491 ? 20.098 69.415 -7.329 1.00 24.22 491 ALA A O 1
ATOM 3816 N N . GLY A 1 492 ? 17.992 70.008 -7.370 1.00 23.00 492 GLY A N 1
ATOM 3817 C CA . GLY A 1 492 ? 16.722 70.676 -7.086 1.00 23.00 492 GLY A CA 1
ATOM 3818 C C . GLY A 1 492 ? 15.721 70.330 -8.204 1.00 23.00 492 GLY A C 1
ATOM 3819 O O . GLY A 1 492 ? 16.128 69.801 -9.233 1.00 23.00 492 GLY A O 1
ATOM 3820 N N . GLY A 1 493 ? 14.438 70.666 -8.020 1.00 23.42 493 GLY A N 1
ATOM 3821 C CA . GLY A 1 493 ? 13.531 70.923 -9.151 1.00 23.42 493 GLY A CA 1
ATOM 3822 C C . GLY A 1 493 ? 12.331 69.989 -9.361 1.00 23.42 493 GLY A C 1
ATOM 3823 O O . GLY A 1 493 ? 12.366 69.127 -10.223 1.00 23.42 493 GLY A O 1
ATOM 3824 N N . LEU A 1 494 ? 11.252 70.284 -8.624 1.00 23.78 494 LEU A N 1
ATOM 3825 C CA . LEU A 1 494 ? 9.910 70.644 -9.134 1.00 23.78 494 LEU A CA 1
ATOM 3826 C C . LEU A 1 494 ? 9.037 69.629 -9.921 1.00 23.78 494 LEU A C 1
ATOM 3828 O O . LEU A 1 494 ? 9.240 69.376 -11.100 1.00 23.78 494 LEU A O 1
ATOM 3832 N N . CYS A 1 495 ? 7.911 69.301 -9.260 1.00 22.86 495 CYS A N 1
ATOM 3833 C CA . CYS A 1 495 ? 6.514 69.611 -9.647 1.00 22.86 495 CYS A CA 1
ATOM 3834 C C . CYS A 1 495 ? 5.564 68.530 -10.210 1.00 22.86 495 CYS A C 1
ATOM 3836 O O . CYS A 1 495 ? 5.730 68.047 -11.321 1.00 22.86 495 CYS A O 1
ATOM 3838 N N . GLY A 1 496 ? 4.448 68.371 -9.465 1.00 23.72 496 GLY A N 1
ATOM 3839 C CA . GLY A 1 496 ? 3.073 68.092 -9.929 1.00 23.72 496 GLY A CA 1
ATOM 3840 C C . GLY A 1 496 ? 2.706 66.605 -10.011 1.00 23.72 496 GLY A C 1
ATOM 3841 O O . GLY A 1 496 ? 3.231 65.908 -10.858 1.00 23.72 496 GLY A O 1
ATOM 3842 N N . GLY A 1 497 ? 1.840 65.993 -9.197 1.00 22.41 497 GLY A N 1
ATOM 3843 C CA . GLY A 1 497 ? 0.728 66.499 -8.394 1.00 22.41 497 GLY A CA 1
ATOM 3844 C C . GLY A 1 497 ? -0.590 66.382 -9.167 1.00 22.41 497 GLY A C 1
ATOM 3845 O O . GLY A 1 497 ? -0.823 67.226 -10.020 1.00 22.41 497 GLY A O 1
ATOM 3846 N N . LEU A 1 498 ? -1.404 65.353 -8.863 1.00 25.17 498 LEU A N 1
ATOM 3847 C CA . LEU A 1 498 ? -2.880 65.368 -8.693 1.00 25.17 498 LEU A CA 1
ATOM 3848 C C . LEU A 1 498 ? -3.507 63.957 -8.859 1.00 25.17 498 LEU A C 1
ATOM 3850 O O . LEU A 1 498 ? -3.526 63.379 -9.940 1.00 25.17 498 LEU A O 1
ATOM 3854 N N . ARG A 1 499 ? -4.037 63.425 -7.749 1.00 24.95 499 ARG A N 1
ATOM 3855 C CA . ARG A 1 499 ? -5.259 62.581 -7.657 1.00 24.95 499 ARG A CA 1
ATOM 3856 C C . ARG A 1 499 ? -6.477 63.546 -7.473 1.00 24.95 499 ARG A C 1
ATOM 3858 O O . ARG A 1 499 ? -6.176 64.737 -7.345 1.00 24.95 499 ARG A O 1
ATOM 3865 N N . PRO A 1 500 ? -7.778 63.156 -7.343 1.00 38.41 500 PRO A N 1
ATOM 3866 C CA . PRO A 1 500 ? -8.349 61.820 -7.077 1.00 38.41 500 PRO A CA 1
ATOM 3867 C C . PRO A 1 500 ? -9.732 61.473 -7.720 1.00 38.41 500 PRO A C 1
ATOM 3869 O O . PRO A 1 500 ? -10.391 62.306 -8.325 1.00 38.41 500 PRO A O 1
ATOM 3872 N N . ASP A 1 501 ? -10.144 60.219 -7.478 1.00 24.69 501 ASP A N 1
ATOM 3873 C CA . ASP A 1 501 ? -11.478 59.734 -7.061 1.00 24.69 501 ASP A CA 1
ATOM 3874 C C . ASP A 1 501 ? -12.737 59.635 -7.962 1.00 24.69 501 ASP A C 1
ATOM 3876 O O . ASP A 1 501 ? -13.149 60.556 -8.654 1.00 24.69 501 ASP A O 1
ATOM 3880 N N . GLN A 1 502 ? -13.410 58.492 -7.711 1.00 25.70 502 GLN A N 1
ATOM 3881 C CA . GLN A 1 502 ? -14.850 58.161 -7.736 1.00 25.70 502 GLN A CA 1
ATOM 3882 C C . GLN A 1 502 ? -15.552 57.707 -9.036 1.00 25.70 502 GLN A C 1
ATOM 3884 O O . GLN A 1 502 ? -15.850 58.495 -9.922 1.00 25.70 502 GLN A O 1
ATOM 3889 N N . GLY A 1 503 ? -16.028 56.449 -9.006 1.00 23.16 503 GLY A N 1
ATOM 3890 C CA . GLY A 1 503 ? -17.476 56.201 -8.922 1.00 23.16 503 GLY A CA 1
ATOM 3891 C C . GLY A 1 503 ? -18.194 55.517 -10.099 1.00 23.16 503 GLY A C 1
ATOM 3892 O O . GLY A 1 503 ? -18.256 56.051 -11.196 1.00 23.16 503 GLY A O 1
ATOM 3893 N N . LEU A 1 504 ? -18.904 54.440 -9.739 1.00 25.62 504 LEU A N 1
ATOM 3894 C CA . LEU A 1 504 ? -20.169 53.919 -10.287 1.00 25.62 504 LEU A CA 1
ATOM 3895 C C . LEU A 1 504 ? -20.209 52.829 -11.379 1.00 25.62 504 LEU A C 1
ATOM 3897 O O . LEU A 1 504 ? -19.383 52.717 -12.275 1.00 25.62 504 LEU A O 1
ATOM 3901 N N . LEU A 1 505 ? -21.257 52.023 -11.185 1.00 25.17 505 LEU A N 1
ATOM 3902 C CA . LEU A 1 505 ? -21.652 50.733 -11.741 1.00 25.17 505 LEU A CA 1
ATOM 3903 C C . LEU A 1 505 ? -22.596 50.857 -12.959 1.00 25.17 505 LEU A C 1
ATOM 3905 O O . LEU A 1 505 ? -23.427 51.762 -12.992 1.00 25.17 505 LEU A O 1
ATOM 3909 N N . ASP A 1 506 ? -22.537 49.812 -13.802 1.00 24.00 506 ASP A N 1
ATOM 3910 C CA . ASP A 1 506 ? -23.620 49.167 -14.588 1.00 24.00 506 ASP A CA 1
ATOM 3911 C C . ASP A 1 506 ? -24.230 49.871 -15.829 1.00 24.00 506 ASP A C 1
ATOM 3913 O O . ASP A 1 506 ? -24.105 51.083 -15.984 1.00 24.00 506 ASP A O 1
ATOM 3917 N N . PRO A 1 507 ? -25.041 49.188 -16.675 1.00 33.97 507 PRO A N 1
ATOM 3918 C CA . PRO A 1 507 ? -24.933 47.854 -17.298 1.00 33.97 507 PRO A CA 1
ATOM 3919 C C . PRO A 1 507 ? -25.160 47.906 -18.838 1.00 33.97 507 PRO A C 1
ATOM 3921 O O . PRO A 1 507 ? -25.663 48.880 -19.393 1.00 33.97 507 PRO A O 1
ATOM 3924 N N . GLY A 1 508 ? -24.926 46.786 -19.534 1.00 21.88 508 GLY A N 1
ATOM 3925 C CA . GLY A 1 508 ? -25.698 46.433 -20.738 1.00 21.88 508 GLY A CA 1
ATOM 3926 C C . GLY A 1 508 ? -25.073 46.720 -22.111 1.00 21.88 508 GLY A C 1
ATOM 3927 O O . GLY A 1 508 ? -25.179 47.814 -22.658 1.00 21.88 508 GLY A O 1
ATOM 3928 N N . ARG A 1 509 ? -24.580 45.656 -22.761 1.00 25.17 509 ARG A N 1
ATOM 3929 C CA . ARG A 1 509 ? -24.763 45.443 -24.207 1.00 25.17 509 ARG A CA 1
ATOM 3930 C C . ARG A 1 509 ? -24.685 43.955 -24.548 1.00 25.17 509 ARG A C 1
ATOM 3932 O O . ARG A 1 509 ? -23.687 43.291 -24.302 1.00 25.17 509 ARG A O 1
ATOM 3939 N N . THR A 1 510 ? -25.785 43.461 -25.097 1.00 22.70 510 THR A N 1
ATOM 3940 C CA . THR A 1 510 ? -25.985 42.145 -25.706 1.00 22.70 510 THR A CA 1
ATOM 3941 C C . THR A 1 510 ? -25.545 42.123 -27.177 1.00 22.70 510 THR A C 1
ATOM 3943 O O . THR A 1 510 ? -25.398 43.180 -27.791 1.00 22.70 510 THR A O 1
ATOM 3946 N N . LEU A 1 511 ? -25.484 40.890 -27.719 1.00 23.06 511 LEU A N 1
ATOM 3947 C CA . LEU A 1 511 ? -25.326 40.437 -29.122 1.00 23.06 511 LEU A CA 1
ATOM 3948 C C . LEU A 1 511 ? -23.863 40.169 -29.541 1.00 23.06 511 LEU A C 1
ATOM 3950 O O . LEU A 1 511 ? -23.002 41.002 -29.319 1.00 23.06 511 LEU A O 1
ATOM 3954 N N . SER A 1 512 ? -23.487 39.077 -30.218 1.00 22.22 512 SER A N 1
ATOM 3955 C CA . SER A 1 512 ? -24.210 37.917 -30.762 1.00 22.22 512 SER A CA 1
ATOM 3956 C C . SER A 1 512 ? -23.197 36.978 -31.458 1.00 22.22 512 SER A C 1
ATOM 3958 O O . SER A 1 512 ? -22.394 37.455 -32.251 1.00 22.22 512 SER A O 1
ATOM 3960 N N . ALA A 1 513 ? -23.380 35.668 -31.252 1.00 23.02 513 ALA A N 1
ATOM 3961 C CA . ALA A 1 513 ? -23.210 34.545 -32.193 1.00 23.02 513 ALA A CA 1
ATOM 3962 C C . ALA A 1 513 ? -21.832 33.995 -32.643 1.00 23.02 513 ALA A C 1
ATOM 3964 O O . ALA A 1 513 ? -20.892 34.711 -32.964 1.00 23.02 513 ALA A O 1
ATOM 3965 N N . ALA A 1 514 ? -21.893 32.661 -32.820 1.00 24.89 514 ALA A N 1
ATOM 3966 C CA . ALA A 1 514 ? -21.014 31.702 -33.505 1.00 24.89 514 ALA A CA 1
ATOM 3967 C C . ALA A 1 514 ? -19.744 31.286 -32.733 1.00 24.89 514 ALA A C 1
ATOM 3969 O O . ALA A 1 514 ? -18.844 32.081 -32.531 1.00 24.89 514 ALA A O 1
ATOM 3970 N N . GLY A 1 515 ? -19.558 30.051 -32.265 1.00 22.25 515 GLY A N 1
ATOM 3971 C CA . GLY A 1 515 ? -20.159 28.771 -32.631 1.00 22.25 515 GLY A CA 1
ATOM 3972 C C . GLY A 1 515 ? -19.047 27.815 -33.063 1.00 22.25 515 GLY A C 1
ATOM 3973 O O . GLY A 1 515 ? -18.502 27.997 -34.147 1.00 22.25 515 GLY A O 1
ATOM 3974 N N . LYS A 1 516 ? -18.721 26.824 -32.220 1.00 24.62 516 LYS A N 1
ATOM 3975 C CA . LYS A 1 516 ? -18.386 25.432 -32.587 1.00 24.62 516 LYS A CA 1
ATOM 3976 C C . LYS A 1 516 ? -17.952 24.645 -31.348 1.00 24.62 516 LYS A C 1
ATOM 3978 O O . LYS A 1 516 ? -16.806 24.700 -30.918 1.00 24.62 516 LYS A O 1
ATOM 3983 N N . ASP A 1 517 ? -18.916 23.893 -30.831 1.00 23.08 517 ASP A N 1
ATOM 3984 C CA . ASP A 1 517 ? -18.710 22.646 -30.103 1.00 23.08 517 ASP A CA 1
ATOM 3985 C C . ASP A 1 517 ? -17.882 21.678 -30.964 1.00 23.08 517 ASP A C 1
ATOM 3987 O O . ASP A 1 517 ? -18.240 21.398 -32.111 1.00 23.08 517 ASP A O 1
ATOM 3991 N N . VAL A 1 518 ? -16.817 21.114 -30.395 1.00 24.22 518 VAL A N 1
ATOM 3992 C CA . VAL A 1 518 ? -16.250 19.838 -30.845 1.00 24.22 518 VAL A CA 1
ATOM 3993 C C . VAL A 1 518 ? -16.152 18.936 -29.622 1.00 24.22 518 VAL A C 1
ATOM 3995 O O . VAL A 1 518 ? -15.119 18.830 -28.970 1.00 24.22 518 VAL A O 1
ATOM 3998 N N . ARG A 1 519 ? -17.264 18.256 -29.330 1.00 22.72 519 ARG A N 1
ATOM 3999 C CA . ARG A 1 519 ? -17.232 16.952 -28.666 1.00 22.72 519 ARG A CA 1
ATOM 4000 C C . ARG A 1 519 ? -16.642 15.960 -29.667 1.00 22.72 519 ARG A C 1
ATOM 4002 O O . ARG A 1 519 ? -17.268 15.698 -30.694 1.00 22.72 519 ARG A O 1
ATOM 4009 N N . ARG A 1 520 ? -15.468 15.388 -29.392 1.00 22.27 520 ARG A N 1
ATOM 4010 C CA . ARG A 1 520 ? -15.062 14.138 -30.047 1.00 22.27 520 ARG A CA 1
ATOM 4011 C C . ARG A 1 520 ? -15.586 12.976 -29.217 1.00 22.27 520 ARG A C 1
ATOM 4013 O O . ARG A 1 520 ? -15.146 12.754 -28.097 1.00 22.27 520 ARG A O 1
ATOM 4020 N N . ARG A 1 521 ? -16.567 12.285 -29.797 1.00 22.81 521 ARG A N 1
ATOM 4021 C CA . ARG A 1 521 ? -16.965 10.926 -29.437 1.00 22.81 521 ARG A CA 1
ATOM 4022 C C . ARG A 1 521 ? -15.778 9.995 -29.681 1.00 22.81 521 ARG A C 1
ATOM 4024 O O . ARG A 1 521 ? -15.228 10.002 -30.781 1.00 22.81 521 ARG A O 1
ATOM 4031 N N . CYS A 1 522 ? -15.431 9.204 -28.675 1.00 22.02 522 CYS A N 1
ATOM 4032 C CA . CYS A 1 522 ? -14.770 7.924 -28.872 1.00 22.02 522 CYS A CA 1
ATOM 4033 C C . CYS A 1 522 ? -15.848 6.934 -29.312 1.00 22.02 522 CYS A C 1
ATOM 4035 O O . CYS A 1 522 ? -16.780 6.695 -28.556 1.00 22.02 522 CYS A O 1
ATOM 4037 N N . ASP A 1 523 ? -15.746 6.436 -30.540 1.00 20.98 523 ASP A N 1
ATOM 4038 C CA . ASP A 1 523 ? -16.357 5.178 -30.967 1.00 20.98 523 ASP A CA 1
ATOM 4039 C C . ASP A 1 523 ? -15.729 4.757 -32.298 1.00 20.98 523 ASP A C 1
ATOM 4041 O O . ASP A 1 523 ? -15.979 5.368 -33.337 1.00 20.98 523 ASP A O 1
ATOM 4045 N N . SER A 1 524 ? -14.931 3.695 -32.255 1.00 24.45 524 SER A N 1
ATOM 4046 C CA . SER A 1 524 ? -14.865 2.697 -33.323 1.00 24.45 524 SER A CA 1
ATOM 4047 C C . SER A 1 524 ? -14.128 1.473 -32.794 1.00 24.45 524 SER A C 1
ATOM 4049 O O . SER A 1 524 ? -12.904 1.468 -32.673 1.00 24.45 524 SER A O 1
ATOM 4051 N N . GLY A 1 525 ? -14.899 0.437 -32.469 1.00 22.42 525 GLY A N 1
ATOM 4052 C CA . GLY A 1 525 ? -14.375 -0.905 -32.316 1.00 22.42 525 GLY A CA 1
ATOM 4053 C C . GLY A 1 525 ? -13.898 -1.454 -33.658 1.00 22.42 525 GLY A C 1
ATOM 4054 O O . GLY A 1 525 ? -14.594 -1.354 -34.665 1.00 22.42 525 GLY A O 1
ATOM 4055 N N . THR A 1 526 ? -12.739 -2.094 -33.627 1.00 23.38 526 THR A N 1
ATOM 4056 C CA . THR A 1 526 ? -12.333 -3.159 -34.545 1.00 23.38 526 THR A CA 1
ATOM 4057 C C . THR A 1 526 ? -11.492 -4.123 -33.727 1.00 23.38 526 THR A C 1
ATOM 4059 O O . THR A 1 526 ? -10.523 -3.719 -33.089 1.00 23.38 526 THR A O 1
ATOM 4062 N N . GLY A 1 527 ? -11.935 -5.377 -33.673 1.00 25.70 527 GLY A N 1
ATOM 4063 C CA . GLY A 1 527 ? -11.337 -6.417 -32.855 1.00 25.70 527 GLY A CA 1
ATOM 4064 C C . GLY A 1 527 ? -9.910 -6.741 -33.280 1.00 25.70 527 GLY A C 1
ATOM 4065 O O . GLY A 1 527 ? -9.668 -7.142 -34.413 1.00 25.70 527 GLY A O 1
ATOM 4066 N N . LEU A 1 528 ? -8.998 -6.634 -32.322 1.00 23.08 528 LEU A N 1
ATOM 4067 C CA . LEU A 1 528 ? -7.756 -7.387 -32.269 1.00 23.08 528 LEU A CA 1
ATOM 4068 C C . LEU A 1 528 ? -7.746 -8.057 -30.899 1.00 23.08 528 LEU A C 1
ATOM 4070 O O . LEU A 1 528 ? -7.752 -7.398 -29.860 1.00 23.08 528 LEU A O 1
ATOM 4074 N N . GLN A 1 529 ? -7.870 -9.382 -30.914 1.00 23.39 529 GLN A N 1
ATOM 4075 C CA . GLN A 1 529 ? -7.809 -10.204 -29.717 1.00 23.39 529 GLN A CA 1
ATOM 4076 C C . GLN A 1 529 ? -6.434 -10.036 -29.067 1.00 23.39 529 GLN A C 1
ATOM 4078 O O . GLN A 1 529 ? -5.405 -10.061 -29.736 1.00 23.39 529 GLN A O 1
ATOM 4083 N N . HIS A 1 530 ? -6.471 -9.820 -27.755 1.00 24.16 530 HIS A N 1
ATOM 4084 C CA . HIS A 1 530 ? -5.338 -9.588 -26.875 1.00 24.16 530 HIS A CA 1
ATOM 4085 C C . HIS A 1 530 ? -4.185 -10.572 -27.097 1.00 24.16 530 HIS A C 1
ATOM 4087 O O . HIS A 1 530 ? -4.345 -11.775 -26.903 1.00 24.16 530 HIS A O 1
ATOM 4093 N N . LEU A 1 531 ? -3.004 -10.019 -27.373 1.00 28.39 531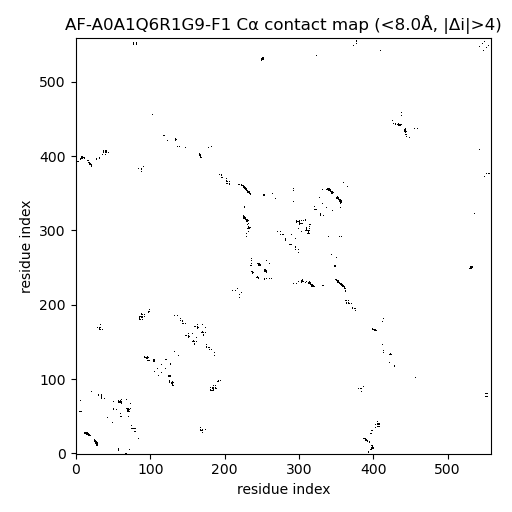 LEU A N 1
ATOM 4094 C CA . LEU A 1 531 ? -1.722 -10.685 -27.199 1.00 28.39 531 LEU A CA 1
ATOM 4095 C C . LEU A 1 531 ? -1.471 -10.847 -25.692 1.00 28.39 531 LEU A C 1
ATOM 4097 O O . LEU A 1 531 ? -0.888 -9.983 -25.041 1.00 28.39 531 LEU A O 1
ATOM 4101 N N . GLN A 1 532 ? -1.990 -11.918 -25.090 1.00 24.61 532 GLN A N 1
ATOM 4102 C CA . GLN A 1 532 ? -1.547 -12.312 -23.758 1.00 24.61 532 GLN A CA 1
ATOM 4103 C C . GLN A 1 532 ? -0.219 -13.051 -23.905 1.00 24.61 532 GLN A C 1
ATOM 4105 O O . GLN A 1 532 ? -0.179 -14.279 -23.959 1.00 24.61 532 GLN A O 1
ATOM 4110 N N . LEU A 1 533 ? 0.881 -12.293 -23.873 1.00 26.86 533 LEU A N 1
ATOM 4111 C CA . LEU A 1 533 ? 2.066 -12.778 -23.173 1.00 26.86 533 LEU A CA 1
ATOM 4112 C C . LEU A 1 533 ? 1.561 -13.312 -21.835 1.00 26.86 533 LEU A C 1
ATOM 4114 O O . LEU A 1 533 ? 0.933 -12.567 -21.074 1.00 26.86 533 LEU A O 1
ATOM 4118 N N . ARG A 1 534 ? 1.711 -14.624 -21.613 1.00 24.06 534 ARG A N 1
ATOM 4119 C CA . ARG A 1 534 ? 1.317 -15.264 -20.361 1.00 24.06 534 ARG A CA 1
ATOM 4120 C C . ARG A 1 534 ? 1.897 -14.419 -19.243 1.00 24.06 534 ARG A C 1
ATOM 4122 O O . ARG A 1 534 ? 3.106 -14.409 -19.046 1.00 24.06 534 ARG A O 1
ATOM 4129 N N . LYS A 1 535 ? 1.019 -13.714 -18.532 1.00 25.72 535 LYS A N 1
ATOM 4130 C CA . LYS A 1 535 ? 1.327 -13.175 -17.220 1.00 25.72 535 LYS A CA 1
ATOM 4131 C C . LYS A 1 535 ? 1.931 -14.337 -16.436 1.00 25.72 535 LYS A C 1
ATOM 4133 O O . LYS A 1 535 ? 1.199 -15.248 -16.048 1.00 25.72 535 LYS A O 1
ATOM 4138 N N . ALA A 1 536 ? 3.241 -14.292 -16.184 1.00 25.88 536 ALA A N 1
ATOM 4139 C CA . ALA A 1 536 ? 3.714 -14.624 -14.851 1.00 25.88 536 ALA A CA 1
ATOM 4140 C C . ALA A 1 536 ? 2.743 -13.895 -13.929 1.00 25.88 536 ALA A C 1
ATOM 4142 O O . ALA A 1 536 ? 2.511 -12.700 -14.145 1.00 25.88 536 ALA A O 1
ATOM 4143 N N . GLY A 1 537 ? 2.014 -14.672 -13.122 1.00 21.78 537 GLY A N 1
ATOM 4144 C CA . GLY A 1 537 ? 0.798 -14.227 -12.466 1.00 21.78 537 GLY A CA 1
ATOM 4145 C C . GLY A 1 537 ? 0.948 -12.781 -12.040 1.00 21.78 537 GLY A C 1
ATOM 4146 O O . GLY A 1 537 ? 1.920 -12.433 -11.370 1.00 21.78 537 GLY A O 1
ATOM 4147 N N . ARG A 1 538 ? -0.012 -11.935 -12.441 1.00 19.41 538 ARG A N 1
ATOM 4148 C CA . ARG A 1 538 ? -0.301 -10.762 -11.620 1.00 19.41 538 ARG A CA 1
ATOM 4149 C C . ARG A 1 538 ? -0.175 -11.269 -10.180 1.00 19.41 538 ARG A C 1
ATOM 4151 O O . ARG A 1 538 ? -0.826 -12.279 -9.880 1.00 19.41 538 ARG A O 1
ATOM 4158 N N . PRO A 1 539 ? 0.580 -10.616 -9.286 1.00 23.28 539 PRO A N 1
ATOM 4159 C CA . PRO A 1 539 ? 0.028 -10.534 -7.959 1.00 23.28 539 PRO A CA 1
ATOM 4160 C C . PRO A 1 539 ? -1.371 -9.977 -8.233 1.00 23.28 539 PRO A C 1
ATOM 4162 O O . PRO A 1 539 ? -1.511 -8.844 -8.698 1.00 23.28 539 PRO A O 1
ATOM 4165 N N . GLN A 1 540 ? -2.397 -10.837 -8.144 1.00 20.73 540 GLN A N 1
ATOM 4166 C CA . GLN A 1 540 ? -3.730 -10.374 -7.784 1.00 20.73 540 GLN A CA 1
ATOM 4167 C C . GLN A 1 540 ? -3.479 -9.282 -6.779 1.00 20.73 540 GLN A C 1
ATOM 4169 O O . GLN A 1 540 ? -2.698 -9.587 -5.872 1.00 20.73 540 GLN A O 1
ATOM 4174 N N . ASP A 1 541 ? -4.000 -8.078 -7.045 1.00 24.62 541 ASP A N 1
ATOM 4175 C CA . ASP A 1 541 ? -4.086 -6.970 -6.104 1.00 24.62 541 ASP A CA 1
ATOM 4176 C C . ASP A 1 541 ? -3.383 -7.351 -4.814 1.00 24.62 541 ASP A C 1
ATOM 4178 O O . ASP A 1 541 ? -4.014 -7.950 -3.947 1.00 24.62 541 ASP A O 1
ATOM 4182 N N . ARG A 1 542 ? -2.046 -7.212 -4.742 1.00 21.52 542 ARG A N 1
ATOM 4183 C CA . ARG A 1 542 ? -1.446 -7.305 -3.420 1.00 21.52 542 ARG A CA 1
ATOM 4184 C C . ARG A 1 542 ? -2.009 -6.038 -2.810 1.00 21.52 542 ARG A C 1
ATOM 4186 O O . ARG A 1 542 ? -1.626 -4.967 -3.293 1.00 21.52 542 ARG A O 1
ATOM 4193 N N . PRO A 1 543 ? -2.972 -6.123 -1.872 1.00 22.45 543 PRO A N 1
ATOM 4194 C CA . PRO A 1 543 ? -3.368 -4.930 -1.155 1.00 22.45 543 PRO A CA 1
ATOM 4195 C C . PRO A 1 543 ? -2.068 -4.320 -0.659 1.00 22.45 543 PRO A C 1
ATOM 4197 O O . PRO A 1 543 ? -1.141 -5.072 -0.327 1.00 22.45 543 PRO A O 1
ATOM 4200 N N . LEU A 1 544 ? -1.972 -2.988 -0.704 1.00 26.12 544 LEU A N 1
ATOM 4201 C CA . LEU A 1 544 ? -0.904 -2.248 -0.048 1.00 26.12 544 LEU A CA 1
ATOM 4202 C C . LEU A 1 544 ? -0.512 -3.019 1.221 1.00 26.12 544 LEU A C 1
ATOM 4204 O O . LEU A 1 544 ? -1.258 -3.045 2.202 1.00 26.12 544 LEU A O 1
ATOM 4208 N N . ARG A 1 545 ? 0.648 -3.690 1.199 1.00 26.67 545 ARG A N 1
ATOM 4209 C CA . ARG A 1 545 ? 1.162 -4.434 2.358 1.00 26.67 545 ARG A CA 1
ATOM 4210 C C . ARG A 1 545 ? 1.597 -3.489 3.480 1.00 26.67 545 ARG A C 1
ATOM 4212 O O . ARG A 1 545 ? 2.126 -3.946 4.473 1.00 26.67 545 ARG A O 1
ATOM 4219 N N . LEU A 1 546 ? 1.286 -2.199 3.360 1.00 31.05 546 LEU A N 1
ATOM 4220 C CA . LEU A 1 546 ? 1.294 -1.230 4.447 1.00 31.05 546 LEU A CA 1
ATOM 4221 C C . LEU A 1 546 ? 0.138 -1.454 5.446 1.00 31.05 546 LEU A C 1
ATOM 4223 O O . LEU A 1 546 ? 0.237 -0.985 6.567 1.00 31.05 546 LEU A O 1
ATOM 4227 N N . PHE A 1 547 ? -0.906 -2.224 5.091 1.00 31.00 547 PHE A N 1
ATOM 4228 C CA . PHE A 1 547 ? -1.963 -2.677 6.025 1.00 31.00 547 PHE A CA 1
ATOM 4229 C C . PHE A 1 547 ? -2.216 -4.197 6.006 1.00 31.00 547 PHE A C 1
ATOM 4231 O O . PHE A 1 547 ? -3.153 -4.676 6.636 1.00 31.00 547 PHE A O 1
ATOM 4238 N N . HIS A 1 548 ? -1.423 -4.971 5.256 1.00 26.45 548 HIS A N 1
ATOM 4239 C CA . HIS A 1 548 ? -1.587 -6.432 5.121 1.00 26.45 548 HIS A CA 1
ATOM 4240 C C . HIS A 1 548 ? -0.372 -7.254 5.592 1.00 26.45 548 HIS A C 1
ATOM 4242 O O . HIS A 1 548 ? -0.384 -8.474 5.466 1.00 26.45 548 HIS A O 1
ATOM 4248 N N . GLY A 1 549 ? 0.657 -6.609 6.155 1.00 26.27 549 GLY A N 1
ATOM 4249 C CA . GLY A 1 549 ? 1.666 -7.264 7.007 1.00 26.27 549 GLY A CA 1
ATOM 4250 C C . GLY A 1 549 ? 1.263 -7.321 8.484 1.00 26.27 549 GLY A C 1
ATOM 4251 O O . GLY A 1 549 ? 1.964 -7.888 9.311 1.00 26.27 549 GLY A O 1
ATOM 4252 N N . GLY A 1 550 ? 0.111 -6.747 8.809 1.00 27.23 550 GLY A N 1
ATOM 4253 C CA . GLY A 1 550 ? -0.486 -6.847 10.112 1.00 27.23 550 GLY A CA 1
ATOM 4254 C C . GLY A 1 550 ? -1.708 -5.971 10.200 1.00 27.23 550 GLY A C 1
ATOM 4255 O O . GLY A 1 550 ? -1.698 -4.830 9.742 1.00 27.23 550 GLY A O 1
ATOM 4256 N N . SER A 1 551 ? -2.736 -6.460 10.884 1.00 30.14 551 SER A N 1
ATOM 4257 C CA . SER A 1 551 ? -3.523 -5.515 11.674 1.00 30.14 551 SER A CA 1
ATOM 4258 C C . SER A 1 551 ? -2.550 -4.660 12.484 1.00 30.14 551 SER A C 1
ATOM 4260 O O . SER A 1 551 ? -1.427 -5.075 12.784 1.00 30.14 551 SER A O 1
ATOM 4262 N N . LEU A 1 552 ? -3.011 -3.515 12.959 1.00 34.84 552 LEU A N 1
ATOM 4263 C CA . LEU A 1 552 ? -2.349 -2.741 14.009 1.00 34.84 552 LEU A CA 1
ATOM 4264 C C . LEU A 1 552 ? -2.011 -3.572 15.285 1.00 34.84 552 LEU A C 1
ATOM 4266 O O . LEU A 1 552 ? -1.474 -3.014 16.247 1.00 34.84 552 LEU A O 1
ATOM 4270 N N . GLY A 1 553 ? -2.303 -4.886 15.296 1.00 28.22 553 GLY A N 1
ATOM 4271 C CA . GLY A 1 553 ? -1.835 -5.907 16.231 1.00 28.22 553 GLY A CA 1
ATOM 4272 C C . GLY A 1 553 ? -0.859 -7.017 15.761 1.00 28.22 553 GLY A C 1
ATOM 4273 O O . GLY A 1 553 ? -0.470 -7.762 16.651 1.00 28.22 553 GLY A O 1
ATOM 4274 N N . ASP A 1 554 ? -0.434 -7.185 14.495 1.00 28.80 554 ASP A N 1
ATOM 4275 C CA . ASP A 1 554 ? 0.522 -8.286 14.158 1.00 28.80 554 ASP A CA 1
ATOM 4276 C C . ASP A 1 554 ? 2.002 -7.881 14.215 1.00 28.80 554 ASP A C 1
ATOM 4278 O O . ASP A 1 554 ? 2.847 -8.714 14.517 1.00 28.80 554 ASP A O 1
ATOM 4282 N N . GLY A 1 555 ? 2.338 -6.602 14.032 1.00 27.72 555 GLY A N 1
ATOM 4283 C CA . GLY A 1 555 ? 3.726 -6.123 14.136 1.00 27.72 555 GLY A CA 1
ATOM 4284 C C . GLY A 1 555 ? 4.243 -5.927 15.569 1.00 27.72 555 GLY A C 1
ATOM 4285 O O . GLY A 1 555 ? 5.214 -5.204 15.760 1.00 27.72 555 GLY A O 1
ATOM 4286 N N . LEU A 1 556 ? 3.561 -6.463 16.591 1.00 27.97 556 LEU A N 1
ATOM 4287 C CA . LEU A 1 556 ? 3.876 -6.176 18.001 1.00 27.97 556 LEU A CA 1
ATOM 4288 C C . LEU A 1 556 ? 3.635 -7.352 18.966 1.00 27.97 556 LEU A C 1
ATOM 4290 O O . LEU A 1 556 ? 3.406 -7.126 20.154 1.00 27.97 556 LEU A O 1
ATOM 4294 N N . LEU A 1 557 ? 3.632 -8.591 18.465 1.00 24.45 557 LEU A N 1
ATOM 4295 C CA . LEU A 1 557 ? 3.425 -9.789 19.292 1.00 24.45 557 LEU A CA 1
ATOM 4296 C C . LEU A 1 557 ? 4.678 -10.642 19.534 1.00 24.45 557 LEU A C 1
ATOM 4298 O O . LEU A 1 557 ? 4.598 -11.542 20.363 1.00 24.45 557 LEU A O 1
ATOM 4302 N N . ASP A 1 558 ? 5.820 -10.299 18.933 1.00 22.72 558 ASP A N 1
ATOM 4303 C CA . ASP A 1 558 ? 7.122 -10.921 19.227 1.00 22.72 558 ASP A CA 1
ATOM 4304 C C . ASP A 1 558 ? 8.105 -9.946 19.906 1.00 22.72 558 ASP A C 1
ATOM 4306 O O . ASP A 1 558 ? 9.267 -9.830 19.520 1.00 22.72 558 ASP A O 1
ATOM 4310 N N . LEU A 1 559 ? 7.623 -9.260 20.953 1.00 23.69 559 LEU A N 1
ATOM 4311 C CA . LEU A 1 559 ? 8.431 -8.743 22.071 1.00 23.69 559 LEU A CA 1
ATOM 4312 C C . LEU A 1 559 ? 7.691 -8.890 23.408 1.00 23.69 559 LEU A C 1
ATOM 4314 O O . LEU A 1 559 ? 6.534 -8.416 23.509 1.00 23.69 559 LEU A O 1
#

Mean predicted aligned error: 15.2 Å

Foldseek 3Di:
DLPDLDQADQDAPQACFFKDFPPDTDGLLLLLLLLLQLVLLVVVLPDPDDDPPVDDQSPAQDPPFPVDGTSSVVSSVLSVLLLLLLQLLLVCQAQAAADFPPLLADPPVCCVPAPPPFPLNVQRHPPDRGYDDAPLLVVVLVCLLVLLQVVCVVLPHPHSQRVSCQSFHHGSVSVSVSLNSSQSSVLSLLSRLVVLDDDLVRLVVLCVVCVVVCVVVVHDQPPAKFFKKAKAFFAQDQDPVRPWDWDADLQQFIDTDVVSQVVLVVVLVVLVVVLVVVVVVCVVLVPNLDDSLRSQLCSRLVGHPPVPCSVVSRIDTRDDQPQDDPQVSCVRRPPPDDQQDWDWTDDSNGIMIMGTHDIDRPSSVVSSVVVSLLVSLVVSVVSCVVRPMDGNSVSRHGYDHNCSDSDHPLSSYDPCPPVCSHVCSLVSCCVSQVQPDQSPDGSHSDDDNVSSSVSVSVVVPDDPPDDDDDDDDDDDDDDDDDDDDDDDDDDDDDDDDDDDYDDDDDDDDDDDDDDDDDDDDDDDDDDDNDNPPPRPDDPPCPDPCSCVVDSSPPSPSPD

Secondary structure (DSSP, 8-state):
--SSS--B-SS--TT-EEEEETTEEEEHHHHHHHHHHHHHHHHHHT-SS---TTS-TTSSPPSS-TT-SSHHHHHHHHHHHHHHHHHHHHHHHHH------GGGS--HHHHHHHTTT-TTHHHHSTT-SS----HHHHHHHHTHHHHHHHHHHHTT-SSHHHHHHHHHS--HHHHHHHHHHHHHHHHHHHHHHTT----HHHHHHHHHHTHHHHHHTT--TTS-EEEEEEEEEE-----TT--S--EE-TTS-EE--HHHHHHHHHHHHHHHHHHHHHHHHHHTTSS--S-HHHHHHHHHHHH-S-HHHHTTTSEEEEEPTTSS-HHHHHHHT-TT--TT-EEEEEETTEEEEEEEEEEEEHHHHHHHHHHHHHHHHHHHHHHHHHSPPEE-TTT--BPPP--SS---HHHHS----S--S-HHHHHHHHHH-TT-EETTEE--TTS-HHHHHHHHHHHHHS-------------------------------------------------------------------------S---S----TTTTS-STTTTTS--

Sequence (559 aa):
MTCKGSYTADSVNASAVVATVGNEQLTNGQLQVYYWMEVASYRQAAHETAPDFDKPLDTQPCEIDTSVASWQQYFLKRALLSWHSALALSLQSVDEGIPTEEAYQPNMKNHETYMSGKPATAYLYGYNKNYRLNTLHEQYLEDIPQALAALAEKYGFADVSALAKDIAGASAEDLTACMELYNRGYMYDTALSYYIAPTEEEVEAYFTEHESDYAEAGITRSSGKLVDIRHILLIPQVPEDGTGTVTVAPDGTVTCSEDLWDACLASAQTLVEDYEKALAADSRRGDNRSTNDAIFADLANKNSADAGSALDGGLYQKLHKGQLTPVLDDWCFDDARQSGDVDILRSGLGYHIVFFKGSTDIWYDAAREDLTAALGGEKIAQAREKYPAEIDYSAITLGTAAQTAPVTASDLLYPDVGHQRYPEAQLYLQQDYPTTMYGAYRIVTHGCGITTMAMLRSRHRRQPVRRRPGTDGLLPEEKDLRVAGSQRRHAGGLCGGLRPDQGLLDPGRTLSAAGKDVRRRCDSGTGLQHLQLRKAGRPQDRPLRLFHGGSLGDGLLDL